Protein AF-A0A7C6ANX9-F1 (afdb_monomer)

Nearest PDB structures (foldseek):
  8twa-assembly1_5  TM=4.130E-01  e=1.813E-01  Saccharomyces cerevisiae
  7pzg-assembly1_AAA  TM=5.205E-01  e=1.452E+00  Phocaeicola vulgatus
  7pzh-assembly4_GGG  TM=5.248E-01  e=1.818E+00  Phocaeicola vulgatus
  6se1-assembly1_A  TM=5.687E-01  e=1.923E+00  Salmonella enterica subsp. enterica serovar Paratyphi A str. ATCC 9150

Secondary structure (DSSP, 8-state):
------PPPHHHHHHHHHHTPPPEEETTEEEEEEEEGGGTEE-EEEEEE-SS-EEEE----EEPPTTSSS-HHHHHHHHHHHHHHHHHHHTT-SEEEE-S-STTTS--TTT-GGGTTTPEEEE--SSSS--HHHHHHHHHHHHHHHHHHTTS-PPP-EE---------HHHH-TTGGG---GGGHHHHHHHHHHHHHHHHHHHHHHTTSPEEPP-EETTEEEEE-TT-EEEETTEEEEEPSPEESSSTT-TT-EE--EEEEETTEEEEE--SSTTT-SHHHHHHHHHH--SEEEEEPP-GGGBTTTB-HHHHHHHHHHHHHHHHH-TT-EEEEETTGGGSTTHHHHTHHHHHHHHH-SS-EEE-HHHHTTB--HHHHHHHT--SB--S----------

Sequence (398 aa):
MAVRTKRSSLARRIRQLVDQAPELVAGAIRARLLWADSLGVKCLSLLVRTPDLAILVDPGASAMQPSFPLEESERDELKLAALTAIADCAAQADVIAITHYHHDHYADPSEWPMIYRGKHLLVKDPNQWINRSQWHRAREFFRALAKELAGGGEELPLGPPQPVAPRSASDLFPEALREDFGSYSERRRQVLRRGEKRLADLRRFWESEEWVKPKVLGRTSVEFADGRNFRFGGTTVRFTEPLFHGIEYATVGWVVAVCIEHGGKKLLFSSDVQGPTIEDYATWIVSERPDILILDGPPTYLFGQLVSRVNLDRAVKNAVRIAKMLPQTTVLFDHHLPRDPKFRERAQALFDHLASASRASFSTLAEWLGCRPLVEVLTDGTTLEAQHAPVPSTRRPP

Radius of gyration: 20.91 Å; Cα contacts (8 Å, |Δi|>4): 803; chains: 1; bounding box: 51×59×65 Å

Structure (mmCIF, N/CA/C/O backbone):
data_AF-A0A7C6ANX9-F1
#
_entry.id   AF-A0A7C6ANX9-F1
#
loop_
_atom_site.group_PDB
_atom_site.id
_atom_site.type_symbol
_atom_site.label_atom_id
_atom_site.label_alt_id
_atom_site.label_comp_id
_atom_site.label_asym_id
_atom_site.label_entity_id
_atom_site.label_seq_id
_atom_site.pdbx_PDB_ins_code
_atom_site.Cartn_x
_atom_site.Cartn_y
_atom_site.Cartn_z
_atom_site.occupancy
_atom_site.B_iso_or_equiv
_atom_site.auth_seq_id
_atom_site.auth_comp_id
_atom_site.auth_asym_id
_atom_site.auth_atom_id
_atom_site.pdbx_PDB_model_num
ATOM 1 N N . MET A 1 1 ? 13.962 -23.798 40.945 1.00 35.00 1 MET A N 1
ATOM 2 C CA . MET A 1 1 ? 12.787 -23.920 40.054 1.00 35.00 1 MET A CA 1
ATOM 3 C C . MET A 1 1 ? 11.746 -22.899 40.487 1.00 35.00 1 MET A C 1
ATOM 5 O O . MET A 1 1 ? 10.974 -23.173 41.393 1.00 35.00 1 MET A O 1
ATOM 9 N N . ALA A 1 2 ? 11.786 -21.694 39.917 1.00 32.31 2 ALA A N 1
ATOM 10 C CA . ALA A 1 2 ? 10.790 -20.661 40.187 1.00 32.31 2 ALA A CA 1
ATOM 11 C C . ALA A 1 2 ? 9.690 -20.751 39.126 1.00 32.31 2 ALA A C 1
ATOM 13 O O . ALA A 1 2 ? 9.964 -20.761 37.926 1.00 32.31 2 ALA A O 1
ATOM 14 N N . VAL A 1 3 ? 8.454 -20.865 39.597 1.00 36.00 3 VAL A N 1
ATOM 15 C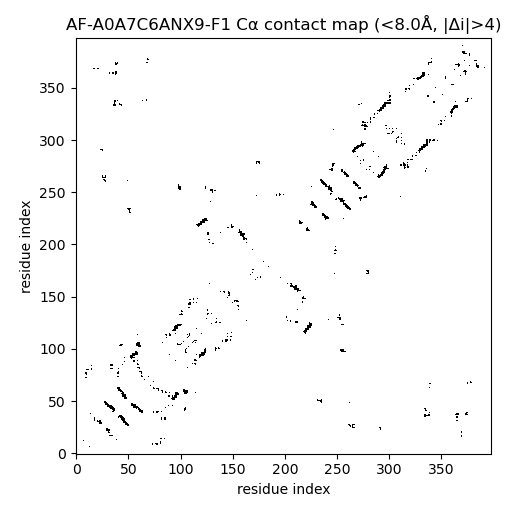 CA . VAL A 1 3 ? 7.226 -20.952 38.812 1.00 36.00 3 VAL A CA 1
ATOM 16 C C . VAL A 1 3 ? 7.066 -19.670 37.983 1.00 36.00 3 VAL A C 1
ATOM 18 O O . VAL A 1 3 ? 6.565 -18.660 38.467 1.00 36.00 3 VAL A O 1
ATOM 21 N N . ARG A 1 4 ? 7.505 -19.699 36.717 1.00 33.00 4 ARG A N 1
ATOM 22 C CA . ARG A 1 4 ? 7.099 -18.737 35.681 1.00 33.00 4 ARG A CA 1
ATOM 23 C C . ARG A 1 4 ? 5.656 -19.074 35.305 1.00 33.00 4 ARG A C 1
ATOM 25 O O . ARG A 1 4 ? 5.398 -19.925 34.456 1.00 33.00 4 ARG A O 1
ATOM 32 N N . THR A 1 5 ? 4.706 -18.456 35.993 1.00 36.81 5 THR A N 1
ATOM 33 C CA . THR A 1 5 ? 3.297 -18.448 35.599 1.00 36.81 5 THR A CA 1
ATOM 34 C C . THR A 1 5 ? 3.174 -17.977 34.145 1.00 36.81 5 THR A C 1
ATOM 36 O O . THR A 1 5 ? 3.796 -17.001 33.730 1.00 36.81 5 THR A O 1
ATOM 39 N N . LYS A 1 6 ? 2.406 -18.736 33.354 1.00 38.88 6 LYS A N 1
ATOM 40 C CA . LYS A 1 6 ? 2.179 -18.579 31.910 1.00 38.88 6 LYS A CA 1
ATOM 41 C C . LYS A 1 6 ? 1.688 -17.162 31.550 1.00 38.88 6 LYS A C 1
ATOM 43 O O . LYS A 1 6 ? 0.485 -16.940 31.474 1.00 38.88 6 LYS A O 1
ATOM 48 N N . ARG A 1 7 ? 2.583 -16.213 31.262 1.00 42.53 7 ARG A N 1
ATOM 49 C CA . ARG A 1 7 ? 2.245 -15.085 30.376 1.00 42.53 7 ARG A CA 1
ATOM 50 C C . ARG A 1 7 ? 2.337 -15.603 28.941 1.00 42.53 7 ARG A C 1
ATOM 52 O O . ARG A 1 7 ? 3.374 -16.131 28.543 1.00 42.53 7 ARG A O 1
ATOM 59 N N . SER A 1 8 ? 1.243 -15.543 28.186 1.00 58.12 8 SER A N 1
ATOM 60 C CA . SER A 1 8 ? 1.307 -15.737 26.736 1.00 58.12 8 SER A CA 1
ATOM 61 C C . SER A 1 8 ? 2.226 -14.669 26.136 1.00 58.12 8 SER A C 1
ATOM 63 O O . SER A 1 8 ? 2.202 -13.527 26.595 1.00 58.12 8 SER A O 1
ATOM 65 N N . SER A 1 9 ? 3.057 -15.034 25.151 1.00 83.19 9 SER A N 1
ATOM 66 C CA . SER A 1 9 ? 3.873 -14.045 24.438 1.00 83.19 9 SER A CA 1
ATOM 67 C C . SER A 1 9 ? 2.965 -12.983 23.811 1.00 83.19 9 SER A C 1
ATOM 69 O O . SER A 1 9 ? 1.819 -13.276 23.447 1.00 83.19 9 SER A O 1
ATOM 71 N N . LEU A 1 10 ? 3.461 -11.748 23.706 1.00 89.62 10 LEU A N 1
ATOM 72 C CA . LEU A 1 10 ? 2.754 -10.611 23.105 1.00 89.62 10 LEU A CA 1
ATOM 73 C C . LEU A 1 10 ? 2.149 -10.984 21.743 1.00 89.62 10 LEU A C 1
ATOM 75 O O . LEU A 1 10 ? 0.958 -10.772 21.510 1.00 89.62 10 LEU A O 1
ATOM 79 N N . ALA A 1 11 ? 2.943 -11.656 20.907 1.00 92.12 11 ALA A N 1
ATOM 80 C CA . ALA A 1 11 ? 2.530 -12.155 19.602 1.00 92.12 11 ALA A CA 1
ATOM 81 C C . ALA A 1 11 ? 1.312 -13.090 19.665 1.00 92.12 11 ALA A C 1
ATOM 83 O O . ALA A 1 11 ? 0.396 -12.961 18.856 1.00 92.12 11 ALA A O 1
ATOM 84 N N . ARG A 1 12 ? 1.234 -13.984 20.662 1.00 91.38 12 ARG A N 1
ATOM 85 C CA . ARG A 1 12 ? 0.084 -14.887 20.829 1.00 91.38 12 ARG A CA 1
ATOM 86 C C . ARG A 1 12 ? -1.191 -14.132 21.208 1.00 91.38 12 ARG A C 1
ATOM 88 O O . ARG A 1 12 ? -2.263 -14.493 20.734 1.00 91.38 12 ARG A O 1
ATOM 95 N N . ARG A 1 13 ? -1.087 -13.100 22.054 1.00 91.38 13 ARG A N 1
ATOM 96 C CA . ARG A 1 13 ? -2.242 -12.266 22.442 1.00 91.38 13 ARG A CA 1
ATOM 97 C C . ARG A 1 13 ? -2.772 -11.475 21.250 1.00 91.38 13 ARG A C 1
ATOM 99 O O . ARG A 1 13 ? -3.970 -11.506 20.999 1.00 91.38 13 ARG A O 1
ATOM 106 N N . ILE A 1 14 ? -1.883 -10.824 20.498 1.00 93.38 14 ILE A N 1
ATOM 107 C CA . ILE A 1 14 ? -2.261 -10.079 19.290 1.00 93.38 14 ILE A CA 1
ATOM 108 C C . ILE A 1 14 ? -2.861 -11.022 18.247 1.00 93.38 14 ILE A C 1
ATOM 110 O O . ILE A 1 14 ? -3.916 -10.724 17.694 1.00 93.38 14 ILE A O 1
ATOM 114 N N . ARG A 1 15 ? -2.265 -12.204 18.046 1.00 93.69 15 ARG A N 1
ATOM 115 C CA . ARG A 1 15 ? -2.815 -13.209 17.132 1.00 93.69 15 ARG A CA 1
ATOM 116 C C . ARG A 1 15 ? -4.242 -13.613 17.507 1.00 93.69 15 ARG A C 1
ATOM 118 O O . ARG A 1 15 ? -5.097 -13.682 16.634 1.00 93.69 15 ARG A O 1
ATOM 125 N N . GLN A 1 16 ? -4.517 -13.819 18.794 1.00 92.31 16 GLN A N 1
ATOM 126 C CA . GLN A 1 16 ? -5.865 -14.138 19.263 1.00 92.31 16 GLN A CA 1
ATOM 127 C C . GLN A 1 16 ? -6.869 -13.009 18.974 1.00 92.31 16 GLN A C 1
ATOM 129 O O . GLN A 1 16 ? -7.997 -13.300 18.584 1.00 92.31 16 GLN A O 1
ATOM 134 N N . LEU A 1 17 ? -6.468 -11.741 19.126 1.00 91.06 17 LEU A N 1
ATOM 135 C CA . LEU A 1 17 ? -7.311 -10.588 18.778 1.00 91.06 17 LEU A CA 1
ATOM 136 C C . LEU A 1 17 ? -7.613 -10.547 17.275 1.00 91.06 17 LEU A C 1
ATOM 138 O O . LEU A 1 17 ? -8.764 -10.374 16.886 1.00 91.06 17 LEU A O 1
ATOM 142 N N . VAL A 1 18 ? -6.598 -10.770 16.437 1.00 91.75 18 VAL A N 1
ATOM 143 C CA . VAL A 1 18 ? -6.736 -10.842 14.972 1.00 91.75 18 VAL A CA 1
ATOM 144 C C . VAL A 1 18 ? -7.659 -11.987 14.544 1.00 91.75 18 VAL A C 1
ATOM 146 O O . VAL A 1 18 ? -8.484 -11.826 13.646 1.00 91.75 18 VAL A O 1
ATOM 149 N N . ASP A 1 19 ? -7.555 -13.154 15.180 1.00 89.81 19 ASP A N 1
ATOM 150 C CA . ASP A 1 19 ? -8.398 -14.307 14.846 1.00 89.81 19 ASP A CA 1
ATOM 151 C C . ASP A 1 19 ? -9.873 -14.101 15.215 1.00 89.81 19 ASP A C 1
ATOM 153 O O . ASP A 1 19 ? -10.750 -14.702 14.594 1.00 89.81 19 ASP A O 1
ATOM 157 N N . GLN A 1 20 ? -10.145 -13.239 16.195 1.00 87.50 20 GLN A N 1
ATOM 158 C CA . GLN A 1 20 ? -11.488 -12.893 16.670 1.00 87.50 20 GLN A CA 1
ATOM 159 C C . GLN A 1 20 ? -12.006 -11.567 16.088 1.00 87.50 20 GLN A C 1
ATOM 161 O O . GLN A 1 20 ? -13.102 -11.128 16.442 1.00 87.50 20 GLN A O 1
ATOM 166 N N . ALA A 1 21 ? -11.233 -10.933 15.203 1.00 85.81 21 ALA A N 1
ATOM 167 C CA . ALA A 1 21 ? -11.531 -9.627 14.639 1.00 85.81 21 ALA A CA 1
ATOM 168 C C . ALA A 1 21 ? -12.875 -9.611 13.892 1.00 85.81 21 ALA A C 1
ATOM 170 O O . ALA A 1 21 ? -13.097 -10.463 13.021 1.00 85.81 21 ALA A O 1
ATOM 171 N N . PRO A 1 22 ? -13.758 -8.628 14.151 1.00 90.75 22 PRO A N 1
ATOM 172 C CA . PRO A 1 22 ? -14.924 -8.428 13.309 1.00 90.75 22 PRO A CA 1
ATOM 173 C C . PRO A 1 22 ? -14.492 -7.979 11.908 1.00 90.75 22 PRO A C 1
ATOM 175 O O . PRO A 1 22 ? -13.602 -7.140 11.747 1.00 90.75 22 PRO A O 1
ATOM 178 N N . GLU A 1 23 ? -15.152 -8.521 10.887 1.00 94.69 23 GLU A N 1
ATOM 179 C CA . GLU A 1 23 ? -14.959 -8.085 9.504 1.00 94.69 23 GLU A CA 1
ATOM 180 C C . GLU A 1 23 ? -15.568 -6.690 9.293 1.00 94.69 23 GLU A C 1
ATOM 182 O O . GLU A 1 23 ? -16.632 -6.367 9.830 1.00 94.69 23 GLU A O 1
ATOM 187 N N . LEU A 1 24 ? -14.922 -5.875 8.461 1.00 95.25 24 LEU A N 1
ATOM 188 C CA . LEU A 1 24 ? -15.543 -4.686 7.882 1.00 95.25 24 LEU A CA 1
ATOM 189 C C . LEU A 1 24 ? -16.557 -5.139 6.827 1.00 95.25 24 LEU A C 1
ATOM 191 O O . LEU A 1 24 ? -16.239 -5.994 5.999 1.00 95.25 24 LEU A O 1
ATOM 195 N N . VAL A 1 25 ? -17.769 -4.580 6.833 1.00 96.94 25 VAL A N 1
ATOM 196 C CA . VAL A 1 25 ? -18.858 -5.037 5.954 1.00 96.94 25 VAL A CA 1
ATOM 197 C C . VAL A 1 25 ? -19.487 -3.875 5.196 1.00 96.94 25 VAL A C 1
ATOM 199 O O . VAL A 1 25 ? -19.929 -2.900 5.799 1.00 96.94 25 VAL A O 1
ATOM 202 N N . ALA A 1 26 ? -19.600 -4.022 3.876 1.00 97.75 26 ALA A N 1
ATOM 203 C CA . ALA A 1 26 ? -20.341 -3.118 3.001 1.00 97.75 26 ALA A CA 1
ATOM 204 C C . ALA A 1 26 ? -21.141 -3.931 1.972 1.00 97.75 26 ALA A C 1
ATOM 206 O O . ALA A 1 26 ? -20.603 -4.439 0.988 1.00 97.75 26 ALA A O 1
ATOM 207 N N . GLY A 1 27 ? -22.447 -4.085 2.210 1.00 97.62 27 GLY A N 1
ATOM 208 C CA . GLY A 1 27 ? -23.293 -4.977 1.410 1.00 97.62 27 GLY A CA 1
ATOM 209 C C . GLY A 1 27 ? -22.784 -6.418 1.464 1.00 97.62 27 GLY A C 1
ATOM 210 O O . GLY A 1 27 ? -22.729 -7.008 2.541 1.00 97.62 27 GLY A O 1
ATOM 211 N N . ALA A 1 28 ? -22.412 -6.977 0.310 1.00 98.00 28 ALA A N 1
ATOM 212 C CA . ALA A 1 28 ? -21.846 -8.324 0.217 1.00 98.00 28 ALA A CA 1
ATOM 213 C C . ALA A 1 28 ? -20.309 -8.365 0.338 1.00 98.00 28 ALA A C 1
ATOM 215 O O . ALA A 1 28 ? -19.739 -9.455 0.381 1.00 98.00 28 ALA A O 1
ATOM 216 N N . ILE A 1 29 ? -19.641 -7.206 0.403 1.00 98.69 29 ILE A N 1
ATOM 217 C CA . ILE A 1 29 ? -18.197 -7.118 0.633 1.00 98.69 29 ILE A CA 1
ATOM 218 C C . ILE A 1 29 ? -17.925 -7.313 2.123 1.00 98.69 29 ILE A C 1
ATOM 220 O O . ILE A 1 29 ? -18.489 -6.602 2.958 1.00 98.69 29 ILE A O 1
ATOM 224 N N . ARG A 1 30 ? -17.035 -8.253 2.446 1.00 98.56 30 ARG A N 1
ATOM 225 C CA . ARG A 1 30 ? -16.537 -8.507 3.801 1.00 98.56 30 ARG A CA 1
ATOM 226 C C . ARG A 1 30 ? -15.019 -8.470 3.803 1.00 98.56 30 ARG A C 1
ATOM 228 O O . ARG A 1 30 ? -14.399 -9.238 3.078 1.00 98.56 30 ARG A O 1
ATOM 235 N N . ALA A 1 31 ? -14.416 -7.602 4.600 1.00 98.00 31 ALA A N 1
ATOM 236 C CA . ALA A 1 31 ? -12.970 -7.484 4.703 1.00 98.00 31 ALA A CA 1
ATOM 237 C C . ALA A 1 31 ? -12.491 -7.894 6.095 1.00 98.00 31 ALA A C 1
ATOM 239 O O . ALA A 1 31 ? -12.793 -7.241 7.095 1.00 98.00 31 ALA A O 1
ATOM 240 N N . ARG A 1 32 ? -11.718 -8.979 6.143 1.00 97.06 32 ARG A N 1
ATOM 241 C CA . ARG A 1 32 ? -11.009 -9.429 7.337 1.00 97.06 32 ARG A CA 1
ATOM 242 C C . ARG A 1 32 ? -9.629 -8.787 7.362 1.00 97.06 32 ARG A C 1
ATOM 244 O O . ARG A 1 32 ? -8.796 -9.073 6.505 1.00 97.06 32 ARG A O 1
ATOM 251 N N . LEU A 1 33 ? -9.393 -7.946 8.357 1.00 94.75 33 LEU A N 1
ATOM 252 C CA . LEU A 1 33 ? -8.093 -7.329 8.594 1.00 94.75 33 LEU A CA 1
ATOM 253 C C . LEU A 1 33 ? -7.163 -8.355 9.251 1.00 94.75 33 LEU A C 1
ATOM 255 O O . LEU A 1 33 ? -7.568 -9.019 10.206 1.00 94.75 33 LEU A O 1
ATOM 259 N N . LEU A 1 34 ? -5.951 -8.523 8.717 1.00 95.62 34 LEU A N 1
ATOM 260 C CA . LEU A 1 34 ? -5.021 -9.562 9.171 1.00 95.62 34 LEU A CA 1
ATOM 261 C C . LEU A 1 34 ? -3.963 -8.990 10.102 1.00 95.62 34 LEU A C 1
ATOM 263 O O . LEU A 1 34 ? -3.815 -9.440 11.231 1.00 95.62 34 LEU A O 1
ATOM 267 N N . TRP A 1 35 ? -3.221 -7.991 9.638 1.00 97.12 35 TRP A N 1
ATOM 268 C CA . TRP A 1 35 ? -2.214 -7.333 10.456 1.00 97.12 35 TRP A CA 1
ATOM 269 C C . TRP A 1 35 ? -1.917 -5.940 9.915 1.00 97.12 35 TRP A C 1
ATOM 271 O O . TRP A 1 35 ? -2.061 -5.686 8.715 1.00 97.12 35 TRP A O 1
ATOM 281 N N . ALA A 1 36 ? -1.499 -5.048 10.809 1.00 97.19 36 ALA A N 1
ATOM 282 C CA . ALA A 1 36 ? -1.113 -3.690 10.467 1.00 97.19 36 ALA A CA 1
ATOM 283 C C . ALA A 1 36 ? -0.049 -3.138 11.428 1.00 97.19 36 ALA A C 1
ATOM 285 O O . ALA A 1 36 ? 0.220 -3.728 12.482 1.00 97.19 36 ALA A O 1
ATOM 286 N N . ASP A 1 37 ? 0.507 -1.978 11.091 1.00 97.56 37 ASP A N 1
ATOM 287 C CA . ASP A 1 37 ? 1.507 -1.266 11.889 1.00 97.56 37 ASP A CA 1
ATOM 288 C C . ASP A 1 37 ? 1.058 -0.997 13.327 1.00 97.56 37 ASP A C 1
ATOM 290 O O . ASP A 1 37 ? 1.869 -1.104 14.252 1.00 97.56 37 ASP A O 1
ATOM 294 N N . SER A 1 38 ? -0.230 -0.714 13.548 1.00 97.06 38 SER A N 1
ATOM 295 C CA . SER A 1 38 ? -0.774 -0.513 14.900 1.00 97.06 38 SER A CA 1
ATOM 296 C C . SER A 1 38 ? -0.656 -1.740 15.807 1.00 97.06 38 SER A C 1
ATOM 298 O O . SER A 1 38 ? -0.742 -1.603 17.028 1.00 97.06 38 SER A O 1
ATOM 300 N N . LEU A 1 39 ? -0.392 -2.921 15.242 1.00 96.81 39 LEU A N 1
ATOM 301 C CA . LEU A 1 39 ? -0.133 -4.170 15.959 1.00 96.81 39 LEU A CA 1
ATOM 302 C C . LEU A 1 39 ? 1.367 -4.505 16.069 1.00 96.81 39 LEU A C 1
ATOM 304 O O . LEU A 1 39 ? 1.723 -5.617 16.458 1.00 96.81 39 LEU A O 1
ATOM 308 N N . GLY A 1 40 ? 2.259 -3.566 15.735 1.00 96.12 40 GLY A N 1
ATOM 309 C CA . GLY A 1 40 ? 3.702 -3.702 15.962 1.00 96.12 40 GLY A CA 1
ATOM 310 C C . GLY A 1 40 ? 4.500 -4.373 14.847 1.00 96.12 40 GLY A C 1
ATOM 311 O O . GLY A 1 40 ? 5.638 -4.772 15.086 1.00 96.12 40 GLY A O 1
ATOM 312 N N . VAL A 1 41 ? 3.939 -4.504 13.643 1.00 97.31 41 VAL A N 1
ATOM 313 C CA . VAL A 1 41 ? 4.618 -5.085 12.470 1.00 97.31 41 VAL A CA 1
ATOM 314 C C . VAL A 1 41 ? 4.379 -4.187 11.269 1.00 97.31 41 VAL A C 1
ATOM 316 O O . VAL A 1 41 ? 3.238 -3.803 11.048 1.00 97.31 41 VAL A O 1
ATOM 319 N N . LYS A 1 42 ? 5.422 -3.878 10.489 1.00 97.88 42 LYS A N 1
ATOM 320 C CA . LYS A 1 42 ? 5.262 -3.156 9.222 1.00 97.88 42 LYS A CA 1
ATOM 321 C C . LYS A 1 42 ? 4.452 -4.025 8.270 1.00 97.88 42 LYS A C 1
ATOM 323 O O . LYS A 1 42 ? 4.966 -5.049 7.819 1.00 97.88 42 LYS A O 1
ATOM 328 N N . CYS A 1 43 ? 3.188 -3.685 8.076 1.00 97.19 43 CYS A N 1
ATOM 329 C CA . CYS A 1 43 ? 2.217 -4.499 7.360 1.00 97.19 43 CYS A CA 1
ATOM 330 C C . CYS A 1 43 ? 0.958 -3.668 7.096 1.00 97.19 43 CYS A C 1
ATOM 332 O O . CYS A 1 43 ? 0.621 -2.769 7.872 1.00 97.19 43 CYS A O 1
ATOM 334 N N . LEU A 1 44 ? 0.228 -4.010 6.041 1.00 97.31 44 LEU A N 1
ATOM 335 C CA . LEU A 1 44 ? -1.177 -3.656 5.893 1.00 97.31 44 LEU A CA 1
ATOM 336 C C . LEU A 1 44 ? -1.857 -4.701 5.007 1.00 97.31 44 LEU A C 1
ATOM 338 O O . LEU A 1 44 ? -1.975 -4.523 3.800 1.00 97.31 44 LEU A O 1
ATOM 342 N N . SER A 1 45 ? -2.280 -5.810 5.614 1.00 98.06 45 SER A N 1
ATOM 343 C CA . SER A 1 45 ? -2.820 -6.956 4.878 1.00 98.06 45 SER A CA 1
ATOM 344 C C . SER A 1 45 ? -4.255 -7.267 5.286 1.00 98.06 45 SER A C 1
ATOM 346 O O . SER A 1 45 ? -4.614 -7.239 6.470 1.00 98.06 45 SER A O 1
ATOM 348 N N . LEU A 1 46 ? -5.085 -7.583 4.294 1.00 97.69 46 LEU A N 1
ATOM 349 C CA . LEU A 1 46 ? -6.497 -7.903 4.467 1.00 97.69 46 LEU A CA 1
ATOM 350 C C . LEU A 1 46 ? -6.972 -8.924 3.435 1.00 97.69 46 LEU A C 1
ATOM 352 O O . LEU A 1 46 ? -6.575 -8.894 2.270 1.00 97.69 46 LEU A O 1
ATOM 356 N N . LEU A 1 47 ? -7.887 -9.790 3.862 1.00 98.56 47 LEU A N 1
ATOM 357 C CA . LEU A 1 47 ? -8.619 -10.702 2.992 1.00 98.56 47 LEU A CA 1
ATOM 358 C C . LEU A 1 47 ? -10.023 -10.148 2.754 1.00 98.56 47 LEU A C 1
ATOM 360 O O . LEU A 1 47 ? -10.831 -10.069 3.682 1.00 98.56 47 LEU A O 1
ATOM 364 N N . VAL A 1 48 ? -10.321 -9.788 1.511 1.00 98.75 48 VAL A N 1
ATOM 365 C CA . VAL A 1 48 ? -11.629 -9.279 1.094 1.00 98.75 48 VAL A CA 1
ATOM 366 C C . VAL A 1 48 ? -12.400 -10.389 0.395 1.00 98.75 48 VAL A C 1
ATOM 368 O O . VAL A 1 48 ? -11.914 -10.998 -0.553 1.00 98.75 48 VAL A O 1
ATOM 371 N N . ARG A 1 49 ? -13.619 -10.651 0.854 1.00 98.69 49 ARG A N 1
ATOM 372 C CA . ARG A 1 49 ? -14.547 -11.611 0.263 1.00 98.69 49 ARG A CA 1
ATOM 373 C C . ARG A 1 49 ? -15.742 -10.899 -0.335 1.00 98.69 49 ARG A C 1
ATOM 375 O O . ARG A 1 49 ? -16.309 -9.981 0.257 1.00 98.69 49 ARG A O 1
ATOM 382 N N . THR A 1 50 ? -16.141 -11.394 -1.488 1.00 98.56 50 THR A N 1
ATOM 383 C CA . THR A 1 50 ? -17.395 -11.101 -2.176 1.00 98.56 50 THR A CA 1
ATOM 384 C C . THR A 1 50 ? -18.075 -12.435 -2.506 1.00 98.56 50 THR A C 1
ATOM 386 O O . THR A 1 50 ? -17.444 -13.481 -2.337 1.00 98.56 50 THR A O 1
ATOM 389 N N . PRO A 1 51 ? -19.327 -12.449 -2.994 1.00 98.31 51 PRO A N 1
ATOM 390 C CA . PRO A 1 51 ? -19.964 -13.684 -3.454 1.00 98.31 51 PRO A CA 1
ATOM 391 C C . PRO A 1 51 ? -19.194 -14.419 -4.562 1.00 98.31 51 PRO A C 1
ATOM 393 O O . PRO A 1 51 ? -19.322 -15.633 -4.673 1.00 98.31 51 PRO A O 1
ATOM 396 N N . ASP A 1 52 ? -18.399 -13.695 -5.356 1.00 98.19 52 ASP A N 1
ATOM 397 C CA . ASP A 1 52 ? -17.723 -14.231 -6.542 1.00 98.19 52 ASP A CA 1
ATOM 398 C C . ASP A 1 52 ? -16.217 -14.486 -6.354 1.00 98.19 52 ASP A C 1
ATOM 400 O O . ASP A 1 52 ? -15.595 -15.114 -7.208 1.00 98.19 52 ASP A O 1
ATOM 404 N N . LEU A 1 53 ? -15.607 -13.938 -5.297 1.00 97.12 53 LEU A N 1
ATOM 405 C CA . LEU A 1 53 ? -14.149 -13.881 -5.156 1.00 97.12 53 LEU A CA 1
ATOM 406 C C . LEU A 1 53 ? -13.700 -13.675 -3.706 1.00 97.12 53 LEU A C 1
ATOM 408 O O . LEU A 1 53 ? -14.243 -12.806 -3.013 1.00 97.12 53 LEU A O 1
ATOM 412 N N . ALA A 1 54 ? -12.626 -14.362 -3.307 1.00 98.69 54 ALA A N 1
ATOM 413 C CA . ALA A 1 54 ? -11.777 -13.999 -2.176 1.00 98.69 54 ALA A CA 1
ATOM 414 C C . ALA A 1 54 ? -10.407 -13.470 -2.651 1.00 98.69 54 ALA A C 1
ATOM 416 O O . ALA A 1 54 ? -9.654 -14.170 -3.329 1.00 98.69 54 ALA A O 1
ATOM 417 N N . ILE A 1 55 ? -10.065 -12.236 -2.272 1.00 98.81 55 ILE A N 1
ATOM 418 C CA . ILE A 1 55 ? -8.823 -11.551 -2.652 1.00 98.81 55 ILE A CA 1
ATOM 419 C C . ILE A 1 55 ? -8.022 -11.133 -1.418 1.00 98.81 55 ILE A C 1
ATOM 421 O O . ILE A 1 55 ? -8.517 -10.403 -0.559 1.00 98.81 55 ILE A O 1
ATOM 425 N N . LEU A 1 56 ? -6.779 -11.603 -1.328 1.00 98.88 56 LEU A N 1
ATOM 426 C CA . LEU A 1 56 ? -5.820 -11.205 -0.299 1.00 98.88 56 LEU A CA 1
ATOM 427 C C . LEU A 1 56 ? -4.939 -10.084 -0.847 1.00 98.88 56 LEU A C 1
ATOM 429 O O . LEU A 1 56 ? -4.248 -10.277 -1.846 1.00 98.88 56 LEU A O 1
ATOM 433 N N . VAL A 1 57 ? -4.975 -8.922 -0.203 1.00 98.81 57 VAL A N 1
ATOM 434 C CA . VAL A 1 57 ? -4.199 -7.744 -0.605 1.00 98.81 57 VAL A CA 1
ATOM 435 C C . VAL A 1 57 ? -2.949 -7.639 0.264 1.00 98.81 57 VAL A C 1
ATOM 437 O O . VAL A 1 57 ? -3.035 -7.785 1.486 1.00 98.81 57 VAL A O 1
ATOM 440 N N . ASP A 1 58 ? -1.810 -7.414 -0.390 1.00 98.56 58 ASP A N 1
ATOM 441 C CA . ASP A 1 58 ? -0.481 -7.203 0.188 1.00 98.56 58 ASP A CA 1
ATOM 442 C C . ASP A 1 58 ? -0.115 -8.223 1.278 1.00 98.56 58 ASP A C 1
ATOM 444 O O . ASP A 1 58 ? -0.074 -7.897 2.465 1.00 98.56 58 ASP A O 1
ATOM 448 N N . PRO A 1 59 ? 0.128 -9.499 0.914 1.00 98.19 59 PRO A N 1
ATOM 449 C CA . PRO A 1 59 ? 0.445 -10.561 1.865 1.00 98.19 59 PRO A CA 1
ATOM 450 C C . PRO A 1 59 ? 1.907 -10.493 2.338 1.00 98.19 59 PRO A C 1
ATOM 452 O O . PRO A 1 59 ? 2.651 -11.464 2.199 1.00 98.19 59 PRO A O 1
ATOM 455 N N . GLY A 1 60 ? 2.343 -9.343 2.849 1.00 97.88 60 GLY A N 1
ATOM 456 C CA . GLY A 1 60 ? 3.696 -9.112 3.349 1.00 97.88 60 GLY A CA 1
ATOM 457 C C . GLY A 1 60 ? 3.725 -8.650 4.795 1.00 97.88 60 GLY A C 1
ATOM 458 O O . GLY A 1 60 ? 2.723 -8.212 5.352 1.00 97.88 60 GLY A O 1
ATOM 459 N N . ALA A 1 61 ? 4.897 -8.776 5.413 1.00 98.12 61 ALA A N 1
ATOM 460 C CA . ALA A 1 61 ? 5.155 -8.243 6.740 1.00 98.12 61 ALA A CA 1
ATOM 461 C C . ALA A 1 61 ? 6.661 -8.106 6.987 1.00 98.12 61 ALA A C 1
ATOM 463 O O . ALA A 1 61 ? 7.456 -8.995 6.668 1.00 98.12 61 ALA A O 1
ATOM 464 N N . SER A 1 62 ? 7.057 -7.011 7.629 1.00 97.69 62 SER A N 1
ATOM 465 C CA . SER A 1 62 ? 8.434 -6.760 8.056 1.00 97.69 62 SER A CA 1
ATOM 466 C C . SER A 1 62 ? 8.500 -6.295 9.509 1.00 97.69 62 SER A C 1
ATOM 468 O O . SER A 1 62 ? 7.580 -5.672 10.034 1.00 97.69 62 SER A O 1
ATOM 470 N N . ALA A 1 63 ? 9.623 -6.566 10.173 1.00 97.00 63 ALA A N 1
ATOM 471 C CA . ALA A 1 63 ? 9.850 -6.097 11.534 1.00 97.00 63 ALA A CA 1
ATOM 472 C C . ALA A 1 63 ? 9.854 -4.556 11.601 1.00 97.00 63 ALA A C 1
ATOM 474 O O . ALA A 1 63 ? 10.312 -3.858 10.679 1.00 97.00 63 ALA A O 1
ATOM 475 N N . MET A 1 64 ? 9.362 -4.015 12.718 1.00 95.69 64 MET A N 1
ATOM 476 C CA . MET A 1 64 ? 9.436 -2.582 13.005 1.00 95.69 64 MET A CA 1
ATOM 477 C C . MET A 1 64 ? 10.886 -2.083 13.036 1.00 95.69 64 MET A C 1
ATOM 479 O O . MET A 1 64 ? 11.830 -2.846 13.228 1.00 95.69 64 MET A O 1
ATOM 483 N N . GLN A 1 65 ? 11.079 -0.787 12.780 1.00 91.94 65 GLN A N 1
ATOM 484 C CA . GLN A 1 65 ? 12.405 -0.164 12.827 1.00 91.94 65 GLN A CA 1
ATOM 485 C C . GLN A 1 65 ? 13.036 -0.270 14.229 1.00 91.94 65 GLN A C 1
ATOM 487 O O . GLN A 1 65 ? 12.294 -0.330 15.208 1.00 91.94 65 GLN A O 1
ATOM 492 N N . PRO A 1 66 ? 14.377 -0.203 14.354 1.00 90.25 66 PRO A N 1
ATOM 493 C CA . PRO A 1 66 ? 15.056 -0.315 15.649 1.00 90.25 66 PRO A CA 1
ATOM 494 C C . PRO A 1 66 ? 14.612 0.701 16.710 1.00 90.25 66 PRO A C 1
ATOM 496 O O . PRO A 1 66 ? 14.754 0.438 17.895 1.00 90.25 66 PRO A O 1
ATOM 499 N N . SER A 1 67 ? 14.076 1.857 16.301 1.00 88.69 67 SER A N 1
ATOM 500 C CA . SER A 1 67 ? 13.554 2.878 17.218 1.00 88.69 67 SER A CA 1
ATOM 501 C C . SER A 1 67 ? 12.156 2.579 17.770 1.00 88.69 67 SER A C 1
ATOM 503 O O . SER A 1 67 ? 11.677 3.323 18.623 1.00 88.69 67 SER A O 1
ATOM 505 N N . PHE A 1 68 ? 11.476 1.538 17.282 1.00 92.00 68 PHE A N 1
ATOM 506 C CA . PHE A 1 68 ? 10.200 1.101 17.840 1.00 92.00 68 PHE A CA 1
ATOM 507 C C . PHE A 1 68 ? 10.442 0.418 19.199 1.00 92.00 68 PHE A C 1
ATOM 509 O O . PHE A 1 68 ? 11.384 -0.369 19.292 1.00 92.00 68 PHE A O 1
ATOM 516 N N . PRO A 1 69 ? 9.625 0.685 20.236 1.00 91.94 69 PRO A N 1
ATOM 517 C CA . PRO A 1 69 ? 9.911 0.319 21.632 1.00 91.94 69 PRO A CA 1
ATOM 518 C C . PRO A 1 69 ? 9.673 -1.173 21.955 1.00 91.94 69 PRO A C 1
ATOM 520 O O . PRO A 1 69 ? 8.924 -1.511 22.865 1.00 91.94 69 PRO A O 1
ATOM 523 N N . LEU A 1 70 ? 10.305 -2.068 21.198 1.00 92.81 70 LEU A N 1
ATOM 524 C CA . LEU A 1 70 ? 10.312 -3.519 21.395 1.00 92.81 70 LEU A CA 1
ATOM 525 C C . LEU A 1 70 ? 11.731 -4.053 21.245 1.00 92.81 70 LEU A C 1
ATOM 527 O O . LEU A 1 70 ? 12.490 -3.529 20.428 1.00 92.81 70 LEU A O 1
ATOM 531 N N . GLU A 1 71 ? 12.056 -5.134 21.947 1.00 92.88 71 GLU A N 1
ATOM 532 C CA . GLU A 1 71 ? 13.309 -5.859 21.723 1.00 92.88 71 GLU A CA 1
ATOM 533 C C . GLU A 1 71 ? 13.316 -6.548 20.347 1.00 92.88 71 GLU A C 1
ATOM 535 O O . GLU A 1 71 ? 12.270 -6.816 19.751 1.00 92.88 71 GLU A O 1
ATOM 540 N N . GLU A 1 72 ? 14.502 -6.855 19.815 1.00 93.19 72 GLU A N 1
ATOM 541 C CA . GLU A 1 72 ? 14.640 -7.485 18.491 1.00 93.19 72 GLU A CA 1
ATOM 542 C C . GLU A 1 72 ? 13.897 -8.820 18.393 1.00 93.19 72 GLU A C 1
ATOM 544 O O . GLU A 1 72 ? 13.111 -9.015 17.466 1.00 93.19 72 GLU A O 1
ATOM 549 N N . SER A 1 73 ? 14.039 -9.676 19.407 1.00 93.50 73 SER A N 1
ATOM 550 C CA . SER A 1 73 ? 13.338 -10.960 19.468 1.00 93.50 73 SER A CA 1
ATOM 551 C C . SER A 1 73 ? 11.816 -10.807 19.485 1.00 93.50 73 SER A C 1
ATOM 553 O O . SER A 1 73 ? 11.114 -11.602 18.868 1.00 93.50 73 SER A O 1
ATOM 555 N N . GLU A 1 74 ? 11.284 -9.775 20.144 1.00 94.69 74 GLU A N 1
ATOM 556 C CA . GLU A 1 74 ? 9.840 -9.513 20.172 1.00 94.69 74 GLU A CA 1
ATOM 557 C C . GLU A 1 74 ? 9.324 -9.035 18.810 1.00 94.69 74 GLU A C 1
ATOM 559 O O . GLU A 1 74 ? 8.243 -9.447 18.379 1.00 94.69 74 GLU A O 1
ATOM 564 N N . ARG A 1 75 ? 10.099 -8.198 18.103 1.00 95.31 75 ARG A N 1
ATOM 565 C CA . ARG A 1 75 ? 9.760 -7.761 16.738 1.00 95.31 75 ARG A CA 1
ATOM 566 C C . ARG A 1 75 ? 9.744 -8.937 15.761 1.00 95.31 75 ARG A C 1
ATOM 568 O O . ARG A 1 75 ? 8.845 -9.004 14.921 1.00 95.31 75 ARG A O 1
ATOM 575 N N . ASP A 1 76 ? 10.688 -9.864 15.887 1.00 95.50 76 ASP A N 1
ATOM 576 C CA . ASP A 1 76 ? 10.753 -11.062 15.046 1.00 95.50 76 ASP A CA 1
ATOM 577 C C . ASP A 1 76 ? 9.618 -12.048 15.349 1.00 95.50 76 ASP A C 1
ATOM 579 O O . ASP A 1 76 ? 8.981 -12.558 14.422 1.00 95.50 76 ASP A O 1
ATOM 583 N N . GLU A 1 77 ? 9.288 -12.261 16.629 1.00 96.31 77 GLU A N 1
ATOM 584 C CA . GLU A 1 77 ? 8.127 -13.065 17.035 1.00 96.31 77 GLU A CA 1
ATOM 585 C C . GLU A 1 77 ? 6.814 -12.499 16.469 1.00 96.31 77 GLU A C 1
ATOM 587 O O . GLU A 1 77 ? 5.967 -13.254 15.980 1.00 96.31 77 GLU A O 1
ATOM 592 N N . LEU A 1 78 ? 6.642 -11.172 16.502 1.00 97.00 78 LEU A N 1
ATOM 593 C CA . LEU A 1 78 ? 5.472 -10.504 15.929 1.00 97.00 78 LEU A CA 1
ATOM 594 C C . LEU A 1 78 ? 5.428 -10.619 14.404 1.00 97.00 78 LEU A C 1
ATOM 596 O O . LEU A 1 78 ? 4.375 -10.951 13.856 1.00 97.00 78 LEU A O 1
ATOM 600 N N . LYS A 1 79 ? 6.558 -10.400 13.717 1.00 97.69 79 LYS A N 1
ATOM 601 C CA . LYS A 1 79 ? 6.661 -10.577 12.260 1.00 97.69 79 LYS A CA 1
ATOM 602 C C . LYS A 1 79 ? 6.258 -11.998 11.856 1.00 97.69 79 LYS A C 1
ATOM 604 O O . LYS A 1 79 ? 5.467 -12.169 10.930 1.00 97.69 79 LYS A O 1
ATOM 609 N N . LEU A 1 80 ? 6.765 -13.013 12.557 1.00 97.38 80 LEU A N 1
ATOM 610 C CA . LEU A 1 80 ? 6.437 -14.412 12.278 1.00 97.38 80 LEU A CA 1
ATOM 611 C C . LEU A 1 80 ? 4.948 -14.709 12.510 1.00 97.38 80 LEU A C 1
ATOM 613 O O . LEU A 1 80 ? 4.321 -15.393 11.698 1.00 97.38 80 LEU A O 1
ATOM 617 N N . ALA A 1 81 ? 4.361 -14.176 13.585 1.00 97.50 81 ALA A N 1
ATOM 618 C CA . ALA A 1 81 ? 2.932 -14.324 13.855 1.00 97.50 81 ALA A CA 1
ATOM 619 C C . ALA A 1 81 ? 2.059 -13.672 12.766 1.00 97.50 81 ALA A C 1
ATOM 621 O O . ALA A 1 81 ? 1.054 -14.269 12.366 1.00 97.50 81 ALA A O 1
ATOM 622 N N . ALA A 1 82 ? 2.471 -12.509 12.250 1.00 97.94 82 ALA A N 1
ATOM 623 C CA . ALA A 1 82 ? 1.813 -11.829 11.138 1.00 97.94 82 ALA A CA 1
ATOM 624 C C . ALA A 1 82 ? 1.878 -12.646 9.841 1.00 97.94 82 ALA A C 1
ATOM 626 O O . ALA A 1 82 ? 0.837 -12.936 9.255 1.00 97.94 82 ALA A O 1
ATOM 627 N N . LEU A 1 83 ? 3.071 -13.098 9.435 1.00 98.12 83 LEU A N 1
ATOM 628 C CA . LEU A 1 83 ? 3.246 -13.927 8.233 1.00 98.12 83 LEU A CA 1
ATOM 629 C C . LEU A 1 83 ? 2.460 -15.238 8.318 1.00 98.12 83 LEU A C 1
ATOM 631 O O . LEU A 1 83 ? 1.836 -15.647 7.342 1.00 98.12 83 LEU A O 1
ATOM 635 N N . THR A 1 84 ? 2.406 -15.850 9.503 1.00 97.12 84 THR A N 1
ATOM 636 C CA . THR A 1 84 ? 1.590 -17.050 9.734 1.00 97.12 84 THR A CA 1
ATOM 637 C C . THR A 1 84 ? 0.097 -16.749 9.548 1.00 97.12 84 THR A C 1
ATOM 639 O O . THR A 1 84 ? -0.599 -17.505 8.879 1.00 97.12 84 THR A O 1
ATOM 642 N N . ALA A 1 85 ? -0.409 -15.625 10.073 1.00 96.75 85 ALA A N 1
ATOM 643 C CA . ALA A 1 85 ? -1.816 -15.223 9.904 1.00 96.75 85 ALA A CA 1
ATOM 644 C C . ALA A 1 85 ? -2.183 -14.945 8.447 1.00 96.75 85 ALA A C 1
ATOM 646 O O . ALA A 1 85 ? -3.259 -15.335 7.984 1.00 96.75 85 ALA A O 1
ATOM 647 N N . ILE A 1 86 ? -1.265 -14.309 7.725 1.00 97.94 86 ILE A N 1
ATOM 648 C CA . ILE A 1 86 ? -1.382 -14.058 6.293 1.00 97.94 86 ILE A CA 1
ATOM 649 C C . ILE A 1 86 ? -1.420 -15.384 5.526 1.00 97.94 86 ILE A C 1
ATOM 651 O O . ILE A 1 86 ? -2.323 -15.584 4.714 1.00 97.94 86 ILE A O 1
ATOM 655 N N . ALA A 1 87 ? -0.513 -16.319 5.819 1.00 97.62 87 ALA A N 1
ATOM 656 C CA . ALA A 1 87 ? -0.465 -17.628 5.170 1.00 97.62 87 ALA A CA 1
ATOM 657 C C . ALA A 1 87 ? -1.729 -18.472 5.420 1.00 97.62 87 ALA A C 1
ATOM 659 O O . ALA A 1 87 ? -2.277 -19.045 4.474 1.00 97.62 87 ALA A O 1
ATOM 660 N N . ASP A 1 88 ? -2.248 -18.486 6.652 1.00 95.50 88 ASP A N 1
ATOM 661 C CA . ASP A 1 88 ? -3.504 -19.170 6.999 1.00 95.50 88 ASP A CA 1
ATOM 662 C C . ASP A 1 88 ? -4.698 -18.619 6.194 1.00 95.50 88 ASP A C 1
ATOM 664 O O . ASP A 1 88 ? -5.602 -19.355 5.782 1.00 95.50 88 ASP A O 1
ATOM 668 N N . CYS A 1 89 ? -4.713 -17.306 5.951 1.00 95.56 89 CYS A N 1
ATOM 669 C CA . CYS A 1 89 ? -5.756 -16.648 5.166 1.00 95.56 89 CYS A CA 1
ATOM 670 C C . CYS A 1 89 ? -5.554 -16.814 3.656 1.00 95.56 89 CYS A C 1
ATOM 672 O O . CYS A 1 89 ? -6.540 -16.947 2.930 1.00 95.56 89 CYS A O 1
ATOM 674 N N . ALA A 1 90 ? -4.311 -16.888 3.177 1.00 97.50 90 ALA A N 1
ATOM 675 C CA . ALA A 1 90 ? -3.997 -17.124 1.768 1.00 97.50 90 ALA A CA 1
ATOM 676 C C . ALA A 1 90 ? -4.559 -18.462 1.258 1.00 97.50 90 ALA A C 1
ATOM 678 O O . ALA A 1 90 ? -4.955 -18.571 0.096 1.00 97.50 90 ALA A O 1
ATOM 679 N N . ALA A 1 91 ? -4.690 -19.469 2.129 1.00 95.19 91 ALA A N 1
ATOM 680 C CA . ALA A 1 91 ? -5.357 -20.731 1.797 1.00 95.19 91 ALA A CA 1
ATOM 681 C C . ALA A 1 91 ? -6.810 -20.538 1.317 1.00 95.19 91 ALA A C 1
ATOM 683 O O . ALA A 1 91 ? -7.292 -21.323 0.504 1.00 95.19 91 ALA A O 1
ATOM 684 N N . GLN A 1 92 ? -7.475 -19.476 1.777 1.00 96.12 92 GLN A N 1
ATOM 685 C CA . GLN A 1 92 ? -8.873 -19.149 1.483 1.00 96.12 92 GLN A CA 1
ATOM 686 C C . GLN A 1 92 ? -9.029 -18.123 0.352 1.00 96.12 92 GLN A C 1
ATOM 688 O O . GLN A 1 92 ? -10.156 -17.794 -0.003 1.00 96.12 92 GLN A O 1
ATOM 693 N N . ALA A 1 93 ? -7.925 -17.581 -0.166 1.00 98.12 93 ALA A N 1
ATOM 694 C CA . ALA A 1 93 ? -7.933 -16.615 -1.255 1.00 98.12 93 ALA A CA 1
ATOM 695 C C . ALA A 1 93 ? -7.877 -17.322 -2.614 1.00 98.12 93 ALA A C 1
ATOM 697 O O . ALA A 1 93 ? -7.147 -18.304 -2.778 1.00 98.12 93 ALA A O 1
ATOM 698 N N . ASP A 1 94 ? -8.586 -16.781 -3.597 1.00 97.69 94 ASP A N 1
ATOM 699 C CA . ASP A 1 94 ? -8.465 -17.158 -5.008 1.00 97.69 94 ASP A CA 1
ATOM 700 C C . ASP A 1 94 ? -7.429 -16.266 -5.705 1.00 97.69 94 ASP A C 1
ATOM 702 O O . ASP A 1 94 ? -6.609 -16.729 -6.505 1.00 97.69 94 ASP A O 1
ATOM 706 N N . VAL A 1 95 ? -7.451 -14.976 -5.349 1.00 98.69 95 VAL A N 1
ATOM 707 C CA . VAL A 1 95 ? -6.606 -13.925 -5.919 1.00 98.69 95 VAL A CA 1
ATOM 708 C C . VAL A 1 95 ? -5.677 -13.346 -4.855 1.00 98.69 95 VAL A C 1
ATOM 710 O O . VAL A 1 95 ? -6.084 -13.109 -3.718 1.00 98.69 95 VAL A O 1
ATOM 713 N N . ILE A 1 96 ? -4.436 -13.066 -5.245 1.00 98.81 96 ILE A N 1
ATOM 714 C CA . ILE A 1 96 ? -3.487 -12.266 -4.472 1.00 98.81 96 ILE A CA 1
ATOM 715 C C . ILE A 1 96 ? -3.263 -10.947 -5.208 1.00 98.81 96 ILE A C 1
ATOM 717 O O . ILE A 1 96 ? -2.895 -10.965 -6.382 1.00 98.81 96 ILE A O 1
ATOM 721 N N . ALA A 1 97 ? -3.444 -9.818 -4.528 1.00 98.81 97 ALA A N 1
ATOM 722 C CA . ALA A 1 97 ? -3.034 -8.513 -5.030 1.00 98.81 97 ALA A CA 1
ATOM 723 C C . ALA A 1 97 ? -1.734 -8.060 -4.358 1.00 98.81 97 ALA A C 1
ATOM 725 O O . ALA A 1 97 ? -1.633 -8.134 -3.136 1.00 98.81 97 ALA A O 1
ATOM 726 N N . ILE A 1 98 ? -0.766 -7.582 -5.145 1.00 98.75 98 ILE A N 1
ATOM 727 C CA . ILE A 1 98 ? 0.456 -6.935 -4.636 1.00 98.75 98 ILE A CA 1
ATOM 728 C C . ILE A 1 98 ? 0.523 -5.526 -5.220 1.00 98.75 98 ILE A C 1
ATOM 730 O O . ILE A 1 98 ? 0.732 -5.358 -6.425 1.00 98.75 98 ILE A O 1
ATOM 734 N N . THR A 1 99 ? 0.345 -4.519 -4.372 1.00 98.62 99 THR A N 1
ATOM 735 C CA . THR A 1 99 ? 0.245 -3.107 -4.769 1.00 98.62 99 THR A CA 1
ATOM 736 C C . THR A 1 99 ? 1.587 -2.503 -5.154 1.00 98.62 99 THR A C 1
ATOM 738 O O . THR A 1 99 ? 1.630 -1.583 -5.975 1.00 98.62 99 THR A O 1
ATOM 741 N N . HIS A 1 100 ? 2.687 -3.000 -4.578 1.00 98.38 100 HIS A N 1
ATOM 742 C CA . HIS A 1 100 ? 4.050 -2.593 -4.905 1.00 98.38 100 HIS A CA 1
ATOM 743 C C . HIS A 1 100 ? 5.124 -3.484 -4.255 1.00 98.38 100 HIS A C 1
ATOM 745 O O . HIS A 1 100 ? 4.842 -4.374 -3.460 1.00 98.38 100 HIS A O 1
ATOM 751 N N . TYR A 1 101 ? 6.395 -3.223 -4.589 1.00 98.25 101 TYR A N 1
ATOM 752 C CA . TYR A 1 101 ? 7.535 -4.057 -4.187 1.00 98.25 101 TYR A CA 1
ATOM 753 C C . TYR A 1 101 ? 8.348 -3.481 -3.018 1.00 98.25 101 TYR A C 1
ATOM 755 O O . TYR A 1 101 ? 9.534 -3.147 -3.151 1.00 98.25 101 TYR A O 1
ATOM 763 N N . HIS A 1 102 ? 7.721 -3.385 -1.848 1.00 97.06 102 HIS A N 1
ATOM 764 C CA . HIS A 1 102 ? 8.401 -3.266 -0.550 1.00 97.06 102 HIS A CA 1
ATOM 765 C C . HIS A 1 102 ? 8.198 -4.560 0.257 1.00 97.06 102 HIS A C 1
ATOM 767 O O . HIS A 1 102 ? 7.215 -5.265 0.056 1.00 97.06 102 HIS A O 1
ATOM 773 N N . HIS A 1 103 ? 9.156 -4.925 1.115 1.00 94.88 103 HIS A N 1
ATOM 774 C CA . HIS A 1 103 ? 9.174 -6.239 1.790 1.00 94.88 103 HIS A CA 1
ATOM 775 C C . HIS A 1 103 ? 8.055 -6.422 2.835 1.00 94.88 103 HIS A C 1
ATOM 777 O O . HIS A 1 103 ? 7.850 -7.518 3.345 1.00 94.88 103 HIS A O 1
ATOM 783 N N . ASP A 1 104 ? 7.342 -5.359 3.190 1.00 96.00 104 ASP A N 1
ATOM 784 C CA . ASP A 1 104 ? 6.133 -5.380 4.011 1.00 96.00 104 ASP A CA 1
ATOM 785 C C . ASP A 1 104 ? 4.836 -5.592 3.213 1.00 96.00 104 ASP A C 1
ATOM 787 O O . ASP A 1 104 ? 3.793 -5.762 3.831 1.00 96.00 104 ASP A O 1
ATOM 791 N N . HIS A 1 105 ? 4.892 -5.681 1.876 1.00 97.69 105 HIS A N 1
ATOM 792 C CA . HIS A 1 105 ? 3.708 -5.850 1.010 1.00 97.69 105 HIS A CA 1
ATOM 793 C C . HIS A 1 105 ? 3.662 -7.199 0.284 1.00 97.69 105 HIS A C 1
ATOM 795 O O . HIS A 1 105 ? 2.641 -7.588 -0.277 1.00 97.69 105 HIS A O 1
ATOM 801 N N . TYR A 1 106 ? 4.753 -7.960 0.323 1.00 98.31 106 TYR A N 1
ATOM 802 C CA . TYR A 1 106 ? 4.785 -9.347 -0.123 1.00 98.31 106 TYR A CA 1
ATOM 803 C C . TYR A 1 106 ? 5.709 -10.172 0.778 1.00 98.31 106 TYR A C 1
ATOM 805 O O . TYR A 1 106 ? 6.748 -9.689 1.227 1.00 98.31 106 TYR A O 1
ATOM 813 N N . ALA A 1 107 ? 5.333 -11.417 1.049 1.00 97.94 107 ALA A N 1
ATOM 814 C CA . ALA A 1 107 ? 6.203 -12.393 1.684 1.00 97.94 107 ALA A CA 1
ATOM 815 C C . ALA A 1 107 ? 7.184 -12.967 0.654 1.00 97.94 107 ALA A C 1
ATOM 817 O O . ALA A 1 107 ? 6.842 -13.138 -0.517 1.00 97.94 107 ALA A O 1
ATOM 818 N N . ASP A 1 108 ? 8.406 -13.286 1.080 1.00 97.25 108 ASP A N 1
ATOM 819 C CA . ASP A 1 108 ? 9.384 -13.922 0.198 1.00 97.25 108 ASP A CA 1
ATOM 820 C C . ASP A 1 108 ? 8.845 -15.286 -0.278 1.00 97.25 108 ASP A C 1
ATOM 822 O O . ASP A 1 108 ? 8.607 -16.161 0.563 1.00 97.25 108 ASP A O 1
ATOM 826 N N . PRO A 1 109 ? 8.645 -15.506 -1.595 1.00 95.94 109 PRO A N 1
ATOM 827 C CA . PRO A 1 109 ? 8.145 -16.779 -2.099 1.00 95.94 109 PRO A CA 1
ATOM 828 C C . PRO A 1 109 ? 9.035 -17.972 -1.751 1.00 95.94 109 PRO A C 1
ATOM 830 O O . PRO A 1 109 ? 8.514 -19.079 -1.688 1.00 95.94 109 PRO A O 1
ATOM 833 N N . SER A 1 110 ? 10.338 -17.770 -1.520 1.00 94.81 110 SER A N 1
ATOM 834 C CA . SER A 1 110 ? 11.265 -18.837 -1.118 1.00 94.81 110 SER A CA 1
ATOM 835 C C . SER A 1 110 ? 11.047 -19.319 0.320 1.00 94.81 110 SER A C 1
ATOM 837 O O . SER A 1 110 ? 11.331 -20.474 0.630 1.00 94.81 110 SER A O 1
ATOM 839 N N . GLU A 1 111 ? 10.490 -18.468 1.184 1.00 96.56 111 GLU A N 1
ATOM 840 C CA . GLU A 1 111 ? 10.137 -18.818 2.562 1.00 96.56 111 GLU A CA 1
ATOM 841 C C . GLU A 1 111 ? 8.654 -19.199 2.693 1.00 96.56 111 GLU A C 1
ATOM 843 O O . GLU A 1 111 ? 8.304 -20.135 3.415 1.00 96.56 111 GLU A O 1
ATOM 848 N N . TRP A 1 112 ? 7.775 -18.500 1.965 1.00 97.56 112 TRP A N 1
ATOM 849 C CA . TRP A 1 112 ? 6.317 -18.627 2.067 1.00 97.56 112 TRP A CA 1
ATOM 850 C C . TRP A 1 112 ? 5.636 -18.969 0.727 1.00 97.56 112 TRP A C 1
ATOM 852 O O . TRP A 1 112 ? 4.666 -18.312 0.331 1.00 97.56 112 TRP A O 1
ATOM 862 N N . PRO A 1 113 ? 6.059 -20.032 0.011 1.00 95.81 113 PRO A N 1
ATOM 863 C CA . PRO A 1 113 ? 5.515 -20.357 -1.312 1.00 95.81 113 PRO A CA 1
ATOM 864 C C . PRO A 1 113 ? 4.025 -20.722 -1.275 1.00 95.81 113 PRO A C 1
ATOM 866 O O . PRO A 1 113 ? 3.315 -20.586 -2.274 1.00 95.81 113 PRO A O 1
ATOM 869 N N . MET A 1 114 ? 3.527 -21.185 -0.122 1.00 96.38 114 MET A N 1
ATOM 870 C CA . MET A 1 114 ? 2.125 -21.566 0.067 1.00 96.38 114 MET A CA 1
ATOM 871 C C . MET A 1 114 ? 1.152 -20.391 -0.097 1.00 96.38 114 MET A C 1
ATOM 873 O O . MET A 1 114 ? 0.011 -20.629 -0.485 1.00 96.38 114 MET A O 1
ATOM 877 N N . ILE A 1 115 ? 1.596 -19.148 0.135 1.00 98.19 115 ILE A N 1
ATOM 878 C CA . ILE A 1 115 ? 0.771 -17.945 -0.062 1.00 98.19 115 ILE A CA 1
ATOM 879 C C . ILE A 1 115 ? 0.360 -17.804 -1.534 1.00 98.19 115 ILE A C 1
ATOM 881 O O . ILE A 1 115 ? -0.767 -17.415 -1.832 1.00 98.19 115 ILE A O 1
ATOM 885 N N . TYR A 1 116 ? 1.257 -18.159 -2.458 1.00 97.62 116 TYR A N 1
ATOM 886 C CA . TYR A 1 116 ? 1.106 -17.887 -3.890 1.00 97.62 116 TYR A CA 1
ATOM 887 C C . TYR A 1 116 ? 0.696 -19.111 -4.717 1.00 97.62 116 TYR A C 1
ATOM 889 O O . TYR A 1 116 ? 0.285 -18.982 -5.874 1.00 97.62 116 TYR A O 1
ATOM 897 N N . ARG A 1 117 ? 0.822 -20.318 -4.160 1.00 95.44 117 ARG A N 1
ATOM 898 C CA . ARG A 1 117 ? 0.594 -21.571 -4.888 1.00 95.44 117 ARG A CA 1
ATOM 899 C C . ARG A 1 117 ? -0.875 -21.748 -5.288 1.00 95.44 117 ARG A C 1
ATOM 901 O O . ARG A 1 117 ? -1.767 -21.772 -4.444 1.00 95.44 117 ARG A O 1
ATOM 908 N N . GLY A 1 118 ? -1.108 -21.954 -6.585 1.00 95.12 118 GLY A N 1
ATOM 909 C CA . GLY A 1 118 ? -2.436 -22.180 -7.160 1.00 95.12 118 GLY A CA 1
ATOM 910 C C . GLY A 1 118 ? -3.335 -20.944 -7.182 1.00 95.12 118 GLY A C 1
ATOM 911 O O . GLY A 1 118 ? -4.549 -21.104 -7.262 1.00 95.12 118 GLY A O 1
ATOM 912 N N . LYS A 1 119 ? -2.761 -19.742 -7.052 1.00 97.25 119 LYS A N 1
ATOM 913 C CA . LYS A 1 119 ? -3.495 -18.472 -6.988 1.00 97.25 119 LYS A CA 1
ATOM 914 C C . LYS A 1 119 ? -3.433 -17.709 -8.304 1.00 97.25 119 LYS A C 1
ATOM 916 O O . LYS A 1 119 ? -2.542 -17.933 -9.124 1.00 97.25 119 LYS A O 1
ATOM 921 N N . HIS A 1 120 ? -4.343 -16.761 -8.468 1.00 98.00 120 HIS A N 1
ATOM 922 C CA . HIS A 1 120 ? -4.230 -15.738 -9.498 1.00 98.00 120 HIS A CA 1
ATOM 923 C C . HIS A 1 120 ? -3.609 -14.468 -8.901 1.00 98.00 120 HIS A C 1
ATOM 925 O O . HIS A 1 120 ? -4.140 -13.895 -7.955 1.00 98.00 120 HIS A O 1
ATOM 931 N N . LEU A 1 121 ? -2.452 -14.050 -9.400 1.00 98.50 121 LEU A N 1
ATOM 932 C CA . LEU A 1 121 ? -1.682 -12.918 -8.892 1.00 98.50 121 LEU A CA 1
ATOM 933 C C . LEU A 1 121 ? -1.938 -11.693 -9.770 1.00 98.50 121 LEU A C 1
ATOM 935 O O . LEU A 1 121 ? -1.589 -11.697 -10.949 1.00 98.50 121 LEU A O 1
ATOM 939 N N . LEU A 1 122 ? -2.492 -10.644 -9.168 1.00 98.75 122 LEU A N 1
ATOM 940 C CA . LEU A 1 122 ? -2.670 -9.319 -9.758 1.00 98.75 122 LEU A CA 1
ATOM 941 C C . LEU A 1 122 ? -1.657 -8.370 -9.119 1.00 98.75 122 LEU A C 1
ATOM 943 O O . LEU A 1 122 ? -1.817 -7.951 -7.975 1.00 98.75 122 LEU A O 1
ATOM 947 N N . VAL A 1 123 ? -0.571 -8.068 -9.820 1.00 98.50 123 VAL A N 1
ATOM 948 C CA . VAL A 1 123 ? 0.591 -7.409 -9.203 1.00 98.50 123 VAL A CA 1
ATOM 949 C C . VAL A 1 123 ? 0.958 -6.122 -9.919 1.00 98.50 123 VAL A C 1
ATOM 951 O O . VAL A 1 123 ? 0.763 -6.000 -11.127 1.00 98.50 123 VAL A O 1
ATOM 954 N N . LYS A 1 124 ? 1.532 -5.169 -9.183 1.00 98.50 124 LYS A N 1
ATOM 955 C CA . LYS A 1 124 ? 2.172 -3.977 -9.751 1.00 98.50 124 LYS A CA 1
ATOM 956 C C . LYS A 1 124 ? 3.100 -4.360 -10.905 1.00 98.50 124 LYS A C 1
ATOM 958 O O . LYS A 1 124 ? 3.907 -5.284 -10.758 1.00 98.50 124 LYS A O 1
ATOM 963 N N . ASP A 1 125 ? 3.034 -3.627 -12.017 1.00 97.88 125 ASP A N 1
ATOM 964 C CA . ASP A 1 125 ? 3.931 -3.821 -13.160 1.00 97.88 125 ASP A CA 1
ATOM 965 C C . ASP A 1 125 ? 5.393 -3.709 -12.680 1.00 97.88 125 ASP A C 1
ATOM 967 O O . ASP A 1 125 ? 5.783 -2.663 -12.136 1.00 97.88 125 ASP A O 1
ATOM 971 N N . PRO A 1 126 ? 6.201 -4.779 -12.821 1.00 97.50 126 PRO A N 1
ATOM 972 C CA . PRO A 1 126 ? 7.581 -4.805 -12.354 1.00 97.50 126 PRO A CA 1
ATOM 973 C C . PRO A 1 126 ? 8.561 -4.116 -13.308 1.00 97.50 126 PRO A C 1
ATOM 975 O O . PRO A 1 126 ? 9.758 -4.062 -13.012 1.00 97.50 126 PRO A O 1
ATOM 978 N N . ASN A 1 127 ? 8.109 -3.640 -14.468 1.00 97.88 127 ASN A N 1
ATOM 979 C CA . ASN A 1 127 ? 8.984 -3.173 -15.542 1.00 97.88 127 ASN A CA 1
ATOM 980 C C . ASN A 1 127 ? 9.049 -1.655 -15.660 1.00 97.88 127 ASN A C 1
ATOM 982 O O . ASN A 1 127 ? 10.113 -1.124 -15.964 1.00 97.88 127 ASN A O 1
ATOM 986 N N . GLN A 1 128 ? 7.944 -0.965 -15.388 1.00 97.19 128 GLN A N 1
ATOM 987 C CA . GLN A 1 128 ? 7.810 0.481 -15.557 1.00 97.19 128 GLN A CA 1
ATOM 988 C C . GLN A 1 128 ? 7.081 1.120 -14.379 1.00 97.19 128 GLN A C 1
ATOM 990 O O . GLN A 1 128 ? 6.405 0.443 -13.600 1.00 97.19 128 GLN A O 1
ATOM 995 N N . TRP A 1 129 ? 7.228 2.442 -14.249 1.00 97.12 129 TRP A N 1
ATOM 996 C CA . TRP A 1 129 ? 6.679 3.198 -13.118 1.00 97.12 129 TRP A CA 1
ATOM 997 C C . TRP A 1 129 ? 7.067 2.532 -11.800 1.00 97.12 129 TRP A C 1
ATOM 999 O O . TRP A 1 129 ? 6.224 2.140 -11.001 1.00 97.12 129 TRP A O 1
ATOM 1009 N N . ILE A 1 130 ? 8.368 2.293 -11.655 1.00 97.56 130 ILE A N 1
ATOM 1010 C CA . ILE A 1 130 ? 8.977 1.541 -10.565 1.00 97.56 130 ILE A CA 1
ATOM 1011 C C . ILE A 1 130 ? 10.404 2.054 -10.346 1.00 97.56 130 ILE A C 1
ATOM 1013 O O . ILE A 1 130 ? 11.164 2.236 -11.300 1.00 97.56 130 ILE A O 1
ATOM 1017 N N . ASN A 1 131 ? 10.812 2.339 -9.109 1.00 97.56 131 ASN A N 1
ATOM 1018 C CA . ASN A 1 131 ? 12.194 2.790 -8.891 1.00 97.56 131 ASN A CA 1
ATOM 1019 C C . ASN A 1 131 ? 13.174 1.607 -9.021 1.00 97.56 131 ASN A C 1
ATOM 1021 O O . ASN A 1 131 ? 12.769 0.449 -9.089 1.00 97.56 131 ASN A O 1
ATOM 1025 N N . ARG A 1 132 ? 14.486 1.877 -9.011 1.00 97.62 132 ARG A N 1
ATOM 1026 C CA . ARG A 1 132 ? 15.502 0.811 -9.107 1.00 97.62 132 ARG A CA 1
ATOM 1027 C C . ARG A 1 132 ? 15.373 -0.233 -7.991 1.00 97.62 132 ARG A C 1
ATOM 1029 O O . ARG A 1 132 ? 15.494 -1.419 -8.257 1.00 97.62 132 ARG A O 1
ATOM 1036 N N . SER A 1 133 ? 15.089 0.185 -6.755 1.00 97.62 133 SER A N 1
ATOM 1037 C CA . SER A 1 133 ? 14.955 -0.745 -5.624 1.00 97.62 133 SER A CA 1
ATOM 1038 C C . SER A 1 133 ? 13.771 -1.698 -5.799 1.00 97.62 133 SER A C 1
ATOM 1040 O O . SER A 1 133 ? 13.939 -2.907 -5.692 1.00 97.62 133 SER A O 1
ATOM 1042 N N . GLN A 1 134 ? 12.597 -1.167 -6.126 1.00 98.06 134 GLN A N 1
ATOM 1043 C CA . GLN A 1 134 ? 11.404 -1.939 -6.435 1.00 98.06 134 GLN A CA 1
ATO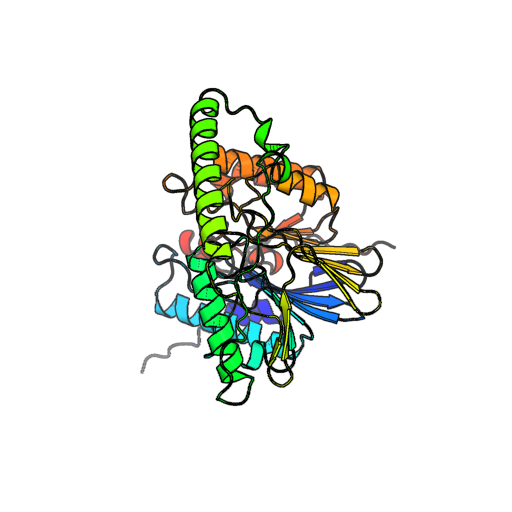M 1044 C C . GLN A 1 134 ? 11.633 -2.825 -7.675 1.00 98.06 134 GLN A C 1
ATOM 1046 O O . GLN A 1 134 ? 11.220 -3.975 -7.664 1.00 98.06 134 GLN A O 1
ATOM 1051 N N . TRP A 1 135 ? 12.343 -2.343 -8.704 1.00 98.00 135 TRP A N 1
ATOM 1052 C CA . TRP A 1 135 ? 12.690 -3.119 -9.905 1.00 98.00 135 TRP A CA 1
ATOM 1053 C C . TRP A 1 135 ? 13.524 -4.360 -9.559 1.00 98.00 135 TRP A C 1
ATOM 1055 O O . TRP A 1 135 ? 13.216 -5.453 -10.040 1.00 98.00 135 TRP A O 1
ATOM 1065 N N . HIS A 1 136 ? 14.540 -4.210 -8.697 1.00 97.50 136 HIS A N 1
ATOM 1066 C CA . HIS A 1 136 ? 15.371 -5.322 -8.222 1.00 97.50 136 HIS A CA 1
ATOM 1067 C C . HIS A 1 136 ? 14.557 -6.302 -7.375 1.00 97.50 136 HIS A C 1
ATOM 1069 O O . HIS A 1 136 ? 14.539 -7.493 -7.680 1.00 97.50 136 HIS A O 1
ATOM 1075 N N . ARG A 1 137 ? 13.812 -5.787 -6.392 1.00 97.94 137 ARG A N 1
ATOM 1076 C CA . ARG A 1 137 ? 12.939 -6.578 -5.514 1.00 97.94 137 ARG A CA 1
ATOM 1077 C C . ARG A 1 137 ? 11.887 -7.367 -6.285 1.00 97.94 137 ARG A C 1
ATOM 1079 O O . ARG A 1 137 ? 11.665 -8.534 -5.998 1.00 97.94 137 ARG A O 1
ATOM 1086 N N . ALA A 1 138 ? 11.277 -6.765 -7.304 1.00 97.31 138 ALA A N 1
ATOM 1087 C CA . ALA A 1 138 ? 10.325 -7.453 -8.165 1.00 97.31 138 ALA A CA 1
ATOM 1088 C C . ALA A 1 138 ? 10.974 -8.648 -8.876 1.00 97.31 138 ALA A C 1
ATOM 1090 O O . ALA A 1 138 ? 10.390 -9.721 -8.963 1.00 97.31 138 ALA A O 1
ATOM 1091 N N . ARG A 1 139 ? 12.211 -8.497 -9.357 1.00 96.38 139 ARG A N 1
ATOM 1092 C CA . ARG A 1 139 ? 12.937 -9.582 -10.036 1.00 96.38 139 ARG A CA 1
ATOM 1093 C C . ARG A 1 139 ? 13.388 -10.671 -9.079 1.00 96.38 139 ARG A C 1
ATOM 1095 O O . ARG A 1 139 ? 13.359 -11.836 -9.457 1.00 96.38 139 ARG A O 1
ATOM 1102 N N . GLU A 1 140 ? 13.768 -10.319 -7.858 1.00 95.88 140 GLU A N 1
ATOM 1103 C CA . GLU A 1 140 ? 14.000 -11.291 -6.784 1.00 95.88 140 GLU A CA 1
ATOM 1104 C C . GLU A 1 140 ? 12.719 -12.072 -6.481 1.00 95.88 140 GLU A C 1
ATOM 1106 O O . GLU A 1 140 ? 12.731 -13.300 -6.548 1.00 95.88 140 GLU A O 1
ATOM 1111 N N . PHE A 1 141 ? 11.601 -11.364 -6.290 1.00 96.31 141 PHE A N 1
ATOM 1112 C CA . PHE A 1 141 ? 10.281 -11.954 -6.081 1.00 96.31 141 PHE A CA 1
ATOM 1113 C C . PHE A 1 141 ? 9.910 -12.930 -7.202 1.00 96.31 141 PHE A C 1
ATOM 1115 O O . PHE A 1 141 ? 9.614 -14.089 -6.929 1.00 96.31 141 PHE A O 1
ATOM 1122 N N . PHE A 1 142 ? 9.976 -12.517 -8.470 1.00 94.44 142 PHE A N 1
ATOM 1123 C CA . PHE A 1 142 ? 9.594 -13.388 -9.583 1.00 94.44 142 PHE A CA 1
ATOM 1124 C C . PHE A 1 142 ? 10.556 -14.557 -9.811 1.00 94.44 142 PHE A C 1
ATOM 1126 O O . PHE A 1 142 ? 10.104 -15.626 -10.218 1.00 94.44 142 PHE A O 1
ATOM 1133 N N . ARG A 1 143 ? 11.859 -14.397 -9.542 1.00 92.38 143 ARG A N 1
ATOM 1134 C CA . ARG A 1 143 ? 12.813 -15.519 -9.588 1.00 92.38 143 ARG A CA 1
ATOM 1135 C C . ARG A 1 143 ? 12.497 -16.547 -8.508 1.00 92.38 143 ARG A C 1
ATOM 1137 O O . ARG A 1 143 ? 12.458 -17.736 -8.813 1.00 92.38 143 ARG A O 1
ATOM 1144 N N . ALA A 1 144 ? 12.244 -16.098 -7.279 1.00 93.31 144 ALA A N 1
ATOM 1145 C CA . ALA A 1 144 ? 11.827 -16.975 -6.189 1.00 93.31 144 ALA A CA 1
ATOM 1146 C C . ALA A 1 144 ? 10.495 -17.662 -6.528 1.00 93.31 144 ALA A C 1
ATOM 1148 O O . ALA A 1 144 ? 10.382 -18.880 -6.430 1.00 93.31 144 ALA A O 1
ATOM 1149 N N . LEU A 1 145 ? 9.519 -16.906 -7.035 1.00 92.62 145 LEU A N 1
ATOM 1150 C CA . LEU A 1 145 ? 8.213 -17.424 -7.436 1.00 92.62 145 LEU A CA 1
ATOM 1151 C C . LEU A 1 145 ? 8.324 -18.501 -8.528 1.00 92.62 145 LEU A C 1
ATOM 1153 O O . LEU A 1 145 ? 7.725 -19.567 -8.399 1.00 92.62 145 LEU A O 1
ATOM 1157 N N . ALA A 1 146 ? 9.102 -18.252 -9.586 1.00 90.25 146 ALA A N 1
ATOM 1158 C CA . ALA A 1 146 ? 9.324 -19.220 -10.660 1.00 90.25 146 ALA A CA 1
ATOM 1159 C C . ALA A 1 146 ? 10.021 -20.482 -10.138 1.00 90.25 146 ALA A C 1
ATOM 1161 O O . ALA A 1 146 ? 9.565 -21.594 -10.405 1.00 90.25 146 ALA A O 1
ATOM 1162 N N . LYS A 1 147 ? 11.067 -20.317 -9.322 1.00 90.75 147 LYS A N 1
ATOM 1163 C CA . LYS A 1 147 ? 11.798 -21.432 -8.714 1.00 90.75 147 LYS A CA 1
ATOM 1164 C C . LYS A 1 147 ? 10.881 -22.337 -7.882 1.00 90.75 147 LYS A C 1
ATOM 1166 O O . LYS A 1 147 ? 10.917 -23.554 -8.058 1.00 90.75 147 LYS A O 1
ATOM 1171 N N . GLU A 1 148 ? 10.050 -21.749 -7.023 1.00 91.50 148 GLU A N 1
ATOM 1172 C CA . GLU A 1 148 ? 9.223 -22.490 -6.062 1.00 91.50 148 GLU A CA 1
ATOM 1173 C C . GLU A 1 148 ? 7.923 -23.058 -6.652 1.00 91.50 148 GLU A C 1
ATOM 1175 O O . GLU A 1 148 ? 7.391 -24.051 -6.145 1.00 91.50 148 GLU A O 1
ATOM 1180 N N . LEU A 1 149 ? 7.375 -22.441 -7.707 1.00 88.81 149 LEU A N 1
ATOM 1181 C CA . LEU A 1 149 ? 6.068 -22.822 -8.262 1.00 88.81 149 LEU A CA 1
ATOM 1182 C C . LEU A 1 149 ? 6.141 -23.571 -9.598 1.00 88.81 149 LEU A C 1
ATOM 1184 O O . LEU A 1 149 ? 5.199 -24.297 -9.921 1.00 88.81 149 LEU A O 1
ATOM 1188 N N . ALA A 1 150 ? 7.236 -23.448 -10.354 1.00 76.31 150 ALA A N 1
ATOM 1189 C CA . ALA A 1 150 ? 7.392 -24.092 -11.662 1.00 76.31 150 ALA A CA 1
ATOM 1190 C C . ALA A 1 150 ? 8.161 -25.429 -11.628 1.00 76.31 150 ALA A C 1
ATOM 1192 O O . ALA A 1 150 ? 8.563 -25.936 -12.671 1.00 76.31 150 ALA A O 1
ATOM 1193 N N . GLY A 1 151 ? 8.362 -26.027 -10.448 1.00 65.62 151 GLY A N 1
ATOM 1194 C CA . GLY A 1 151 ? 8.953 -27.367 -10.328 1.00 65.62 151 GLY A CA 1
ATOM 1195 C C . GLY A 1 151 ? 10.475 -27.428 -10.497 1.00 65.62 151 GLY A C 1
ATOM 1196 O O . GLY A 1 151 ? 10.988 -28.471 -10.887 1.00 65.62 151 GLY A O 1
ATOM 1197 N N . GLY A 1 152 ? 11.192 -26.343 -10.173 1.00 55.41 152 GLY A N 1
ATOM 1198 C CA . GLY A 1 152 ? 12.655 -26.322 -10.109 1.00 55.41 152 GLY A CA 1
ATOM 1199 C C . GLY A 1 152 ? 13.330 -26.348 -11.481 1.00 55.41 152 GLY A C 1
ATOM 1200 O O . GLY A 1 152 ? 13.876 -27.368 -11.886 1.00 55.41 152 GLY A O 1
ATOM 1201 N N . GLY A 1 153 ? 13.330 -25.214 -12.187 1.00 59.34 153 GLY A N 1
ATOM 1202 C CA . GLY A 1 153 ? 14.126 -25.070 -13.412 1.00 59.34 153 GLY A CA 1
ATOM 1203 C C . GLY A 1 153 ? 13.686 -23.977 -14.381 1.00 59.34 153 GLY A C 1
ATOM 1204 O O . GLY A 1 153 ? 14.443 -23.659 -15.291 1.00 59.34 153 GLY A O 1
ATOM 1205 N N . GLU A 1 154 ? 12.500 -23.383 -14.220 1.00 63.19 154 GLU A N 1
ATOM 1206 C CA . GLU A 1 154 ? 12.104 -22.282 -15.101 1.00 63.19 154 GLU A CA 1
ATOM 1207 C C . GLU A 1 154 ? 12.810 -20.974 -14.732 1.00 63.19 154 GLU A C 1
ATOM 1209 O O . GLU A 1 154 ? 12.708 -20.478 -13.607 1.00 63.19 154 GLU A O 1
ATOM 1214 N N . GLU A 1 155 ? 13.497 -20.398 -15.717 1.00 70.19 155 GLU A N 1
ATOM 1215 C CA . GLU A 1 155 ? 14.033 -19.046 -15.638 1.00 70.19 155 GLU A CA 1
ATOM 1216 C C . GLU A 1 155 ? 12.909 -18.000 -15.618 1.00 70.19 155 GLU A C 1
ATOM 1218 O O . GLU A 1 155 ? 11.786 -18.225 -16.087 1.00 70.19 155 GLU A O 1
ATOM 1223 N N . LEU A 1 156 ? 13.236 -16.828 -15.068 1.00 78.62 156 LEU A N 1
ATOM 1224 C CA . LEU A 1 156 ? 12.372 -15.652 -15.076 1.00 78.62 156 LEU A CA 1
ATOM 1225 C C . LEU A 1 156 ? 11.877 -15.403 -16.514 1.00 78.62 156 LEU A C 1
ATOM 1227 O O . LEU A 1 156 ? 12.709 -15.291 -17.414 1.00 78.62 156 LEU A O 1
ATOM 1231 N N . PRO A 1 157 ? 10.558 -15.307 -16.767 1.00 81.50 157 PRO A N 1
ATOM 1232 C CA . PRO A 1 157 ? 10.069 -15.124 -18.123 1.00 81.50 157 PRO A CA 1
ATOM 1233 C C . PRO A 1 157 ? 10.390 -13.711 -18.596 1.00 81.50 157 PRO A C 1
ATOM 1235 O O . PRO A 1 157 ? 9.658 -12.770 -18.303 1.00 81.50 157 PRO A O 1
ATOM 1238 N N . LEU A 1 158 ? 11.498 -13.563 -19.314 1.00 90.81 158 LEU A N 1
ATOM 1239 C CA . LEU A 1 158 ? 11.976 -12.282 -19.809 1.00 90.81 158 LEU A CA 1
ATOM 1240 C C . LEU A 1 158 ? 11.573 -12.045 -21.270 1.00 90.81 158 LEU A C 1
ATOM 1242 O O . LEU A 1 158 ? 11.283 -12.949 -22.068 1.00 90.81 158 LEU A O 1
ATOM 1246 N N . GLY A 1 159 ? 11.465 -10.773 -21.608 1.00 91.12 159 GLY A N 1
ATOM 1247 C CA . GLY A 1 159 ? 11.157 -10.252 -22.922 1.00 91.12 159 GLY A CA 1
ATOM 1248 C C . GLY A 1 159 ? 12.055 -9.085 -23.278 1.00 91.12 159 GLY A C 1
ATOM 1249 O O . GLY A 1 159 ? 12.689 -8.512 -22.392 1.00 91.12 159 GLY A O 1
ATOM 1250 N N . PRO A 1 160 ? 12.069 -8.704 -24.565 1.00 94.69 160 PRO A N 1
ATOM 1251 C CA . PRO A 1 160 ? 12.805 -7.527 -24.981 1.00 94.69 160 PRO A CA 1
ATOM 1252 C C . PRO A 1 160 ? 12.272 -6.283 -24.249 1.00 94.69 160 PRO A C 1
ATOM 1254 O O . PRO A 1 160 ? 11.084 -6.253 -23.893 1.00 94.69 160 PRO A O 1
ATOM 1257 N N . PRO A 1 161 ? 13.120 -5.259 -24.057 1.00 93.94 161 PRO A N 1
ATOM 1258 C CA . PRO A 1 161 ? 12.679 -3.961 -23.567 1.00 93.94 161 PRO A CA 1
ATOM 1259 C C . PRO A 1 161 ? 11.524 -3.404 -24.407 1.00 93.94 161 PRO A C 1
ATOM 1261 O O . PRO A 1 161 ? 11.456 -3.638 -25.619 1.00 93.94 161 PRO A O 1
ATOM 1264 N N . GLN A 1 162 ? 10.626 -2.648 -23.777 1.00 95.00 162 GLN A N 1
ATOM 1265 C CA . GLN A 1 162 ? 9.496 -2.009 -24.456 1.00 95.00 162 GLN A CA 1
ATOM 1266 C C . GLN A 1 162 ? 9.511 -0.488 -24.275 1.00 95.00 162 GLN A C 1
ATOM 1268 O O . GLN A 1 162 ? 10.009 0.003 -23.258 1.00 95.00 162 GLN A O 1
ATOM 1273 N N . PRO A 1 163 ? 8.960 0.273 -25.242 1.00 94.69 163 PRO A N 1
ATOM 1274 C CA . PRO A 1 163 ? 8.794 1.712 -25.089 1.00 94.69 163 PRO A CA 1
ATOM 1275 C C . PRO A 1 163 ? 7.834 2.028 -23.938 1.00 94.69 163 PRO A C 1
ATOM 1277 O O . PRO A 1 163 ? 6.791 1.391 -23.793 1.00 94.69 163 PRO A O 1
ATOM 1280 N N . VAL A 1 164 ? 8.153 3.061 -23.159 1.00 94.44 164 VAL A N 1
ATOM 1281 C CA . VAL A 1 164 ? 7.314 3.527 -22.049 1.00 94.44 164 VAL A CA 1
ATOM 1282 C C . VAL A 1 164 ? 6.674 4.855 -22.426 1.00 94.44 164 VAL A C 1
ATOM 1284 O O . VAL A 1 164 ? 7.355 5.795 -22.840 1.00 94.44 164 VAL A O 1
ATOM 1287 N N . ALA A 1 165 ? 5.355 4.962 -22.270 1.00 90.62 165 ALA A N 1
ATOM 1288 C CA . ALA A 1 165 ? 4.645 6.199 -22.571 1.00 90.62 165 ALA A CA 1
ATOM 1289 C C . ALA A 1 165 ? 5.062 7.326 -21.601 1.00 90.62 165 ALA A C 1
ATOM 1291 O O . ALA A 1 165 ? 5.033 7.133 -20.380 1.00 90.62 165 ALA A O 1
ATOM 1292 N N . PRO A 1 166 ? 5.444 8.516 -22.100 1.00 87.38 166 PRO A N 1
ATOM 1293 C CA . PRO A 1 166 ? 5.709 9.654 -21.233 1.00 87.38 166 PRO A CA 1
ATOM 1294 C C . PRO A 1 166 ? 4.413 10.159 -20.595 1.00 87.38 166 PRO A C 1
ATOM 1296 O O . PRO A 1 166 ? 3.373 10.209 -21.247 1.00 87.38 166 PRO A O 1
ATOM 1299 N N . ARG A 1 167 ? 4.503 10.610 -19.341 1.00 88.31 167 ARG A N 1
ATOM 1300 C CA . ARG A 1 167 ? 3.453 11.395 -18.680 1.00 88.31 167 ARG A CA 1
ATOM 1301 C C . ARG A 1 167 ? 4.059 12.665 -18.110 1.00 88.31 167 ARG A C 1
ATOM 1303 O O . ARG A 1 167 ? 5.138 12.631 -17.515 1.00 88.31 167 ARG A O 1
ATOM 1310 N N . SER A 1 168 ? 3.376 13.778 -18.330 1.00 86.31 168 SER A N 1
ATOM 1311 C CA . SER A 1 168 ? 3.757 15.086 -17.807 1.00 86.31 168 SER A CA 1
ATOM 1312 C C . SER A 1 168 ? 3.254 15.272 -16.372 1.00 86.31 168 SER A C 1
ATOM 1314 O O . SER A 1 168 ? 2.366 14.557 -15.909 1.00 86.31 168 SER A O 1
ATOM 1316 N N . ALA A 1 169 ? 3.774 16.276 -15.663 1.00 85.69 169 ALA A N 1
ATOM 1317 C CA . ALA A 1 169 ? 3.265 16.644 -14.342 1.00 85.69 169 ALA A CA 1
ATOM 1318 C C . ALA A 1 169 ? 1.753 16.965 -14.360 1.00 85.69 169 ALA A C 1
ATOM 1320 O O . ALA A 1 169 ? 1.037 16.591 -13.435 1.00 85.69 169 ALA A O 1
ATOM 1321 N N . SER A 1 170 ? 1.248 17.593 -15.430 1.00 86.12 170 SER A N 1
ATOM 1322 C CA . SER A 1 170 ? -0.184 17.887 -15.607 1.00 86.12 170 SER A CA 1
ATOM 1323 C C . SER A 1 170 ? -1.053 16.645 -15.806 1.00 86.12 170 SER A C 1
ATOM 1325 O O . SER A 1 170 ? -2.246 16.710 -15.527 1.00 86.12 170 SER A O 1
ATOM 1327 N N . ASP A 1 171 ? -0.469 15.526 -16.240 1.00 86.62 171 ASP A N 1
ATOM 1328 C CA . ASP A 1 171 ? -1.168 14.237 -16.358 1.00 86.62 171 ASP A CA 1
ATOM 1329 C C . ASP A 1 171 ? -1.121 13.429 -15.052 1.00 86.62 171 ASP A C 1
ATOM 1331 O O . ASP A 1 171 ? -1.839 12.438 -14.904 1.00 86.62 171 ASP A O 1
ATOM 1335 N N . LEU A 1 172 ? -0.208 13.779 -14.142 1.00 89.19 172 LEU A N 1
ATOM 1336 C CA . LEU A 1 172 ? 0.080 13.018 -12.926 1.00 89.19 172 LEU A CA 1
ATOM 1337 C C . LEU A 1 172 ? -0.546 13.649 -11.676 1.00 89.19 172 LEU A C 1
ATOM 1339 O O . LEU A 1 172 ? -1.055 12.918 -10.832 1.00 89.19 172 LEU A O 1
ATOM 1343 N N . PHE A 1 173 ? -0.480 14.976 -11.540 1.00 93.56 173 PHE A N 1
ATOM 1344 C CA . PHE A 1 173 ? -0.948 15.703 -10.350 1.00 93.56 173 PHE A CA 1
ATOM 1345 C C . PHE A 1 173 ? -1.363 17.164 -10.665 1.00 93.56 173 PHE A C 1
ATOM 1347 O O . PHE A 1 173 ? -0.771 18.126 -10.158 1.00 93.56 173 PHE A O 1
ATOM 1354 N N . PRO A 1 174 ? -2.345 17.378 -11.565 1.00 94.19 174 PRO A N 1
ATOM 1355 C CA . PRO A 1 174 ? -2.773 18.715 -11.986 1.00 94.19 174 PRO A CA 1
ATOM 1356 C C . PRO A 1 174 ? -3.290 19.617 -10.856 1.00 94.19 174 PRO A C 1
ATOM 1358 O O . PRO A 1 174 ? -3.136 20.837 -10.954 1.00 94.19 174 PRO A O 1
ATOM 1361 N N . GLU A 1 175 ? -3.916 19.072 -9.813 1.00 94.75 175 GLU A N 1
ATOM 1362 C CA . GLU A 1 175 ? -4.395 19.853 -8.668 1.00 94.75 175 GLU A CA 1
ATOM 1363 C C . GLU A 1 175 ? -3.231 20.332 -7.809 1.00 94.75 175 GLU A C 1
ATOM 1365 O O . GLU A 1 175 ? -3.098 21.536 -7.580 1.00 94.75 175 GLU A O 1
ATOM 1370 N N . ALA A 1 176 ? -2.318 19.431 -7.447 1.00 92.69 176 ALA A N 1
ATOM 1371 C CA . ALA A 1 176 ? -1.143 19.776 -6.660 1.00 92.69 176 AL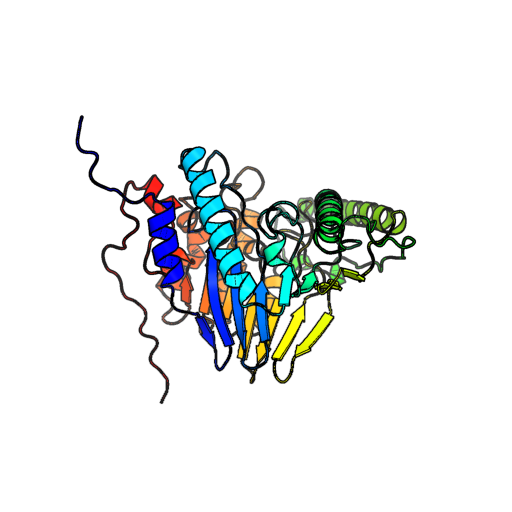A A CA 1
ATOM 1372 C C . ALA A 1 176 ? -0.275 20.841 -7.351 1.00 92.69 176 ALA A C 1
ATOM 1374 O O . ALA A 1 176 ? 0.414 21.626 -6.697 1.00 92.69 176 ALA A O 1
ATOM 1375 N N . LEU A 1 177 ? -0.251 20.902 -8.686 1.00 90.69 177 LEU A N 1
ATOM 1376 C CA . LEU A 1 177 ? 0.468 21.954 -9.418 1.00 90.69 177 LEU A CA 1
ATOM 1377 C C . LEU A 1 177 ? -0.087 23.366 -9.178 1.00 90.69 177 LEU A C 1
ATOM 1379 O O . LEU A 1 177 ? 0.670 24.327 -9.323 1.00 90.69 177 LEU A O 1
ATOM 1383 N N . ARG A 1 178 ? -1.370 23.493 -8.824 1.00 89.69 178 ARG A N 1
ATOM 1384 C CA . ARG A 1 178 ? -2.048 24.780 -8.596 1.00 89.69 178 ARG A CA 1
ATOM 1385 C C . ARG A 1 178 ? -1.908 25.291 -7.163 1.00 89.69 178 ARG A C 1
ATOM 1387 O O . ARG A 1 178 ? -2.195 26.459 -6.924 1.00 89.69 178 ARG A O 1
ATOM 1394 N N . GLU A 1 179 ? -1.461 24.443 -6.242 1.00 87.31 179 GLU A N 1
ATOM 1395 C CA . GLU A 1 179 ? -1.253 24.811 -4.844 1.00 87.31 179 GLU A CA 1
ATOM 1396 C C . GLU A 1 179 ? -0.158 25.875 -4.684 1.00 87.31 179 GLU A C 1
ATOM 1398 O O . GLU A 1 179 ? 0.956 25.744 -5.213 1.00 87.31 179 GLU A O 1
ATOM 1403 N N . ASP A 1 180 ? -0.471 26.914 -3.905 1.00 82.31 180 ASP A N 1
ATOM 1404 C CA . ASP A 1 180 ? 0.481 27.950 -3.519 1.00 82.31 180 ASP A CA 1
ATOM 1405 C C . ASP A 1 180 ? 1.058 27.666 -2.129 1.00 82.31 180 ASP A C 1
ATOM 1407 O O . ASP A 1 180 ? 0.357 27.641 -1.117 1.00 82.31 180 ASP A O 1
ATOM 1411 N N . PHE A 1 181 ? 2.376 27.490 -2.081 1.00 83.19 181 PHE A N 1
ATOM 1412 C CA . PHE A 1 181 ? 3.132 27.242 -0.856 1.00 83.19 181 PHE A CA 1
ATOM 1413 C C . PHE A 1 181 ? 3.897 28.487 -0.377 1.00 83.19 181 PHE A C 1
ATOM 1415 O O . PHE A 1 181 ? 4.854 28.370 0.398 1.00 83.19 181 PHE A O 1
ATOM 1422 N N . GLY A 1 182 ? 3.522 29.679 -0.852 1.00 85.38 182 GLY A N 1
ATOM 1423 C CA . GLY A 1 182 ? 4.148 30.945 -0.484 1.00 85.38 182 GLY A CA 1
ATOM 1424 C C . GLY A 1 182 ? 5.648 30.948 -0.783 1.00 85.38 182 GLY A C 1
ATOM 1425 O O . GLY A 1 182 ? 6.086 30.653 -1.897 1.00 85.38 18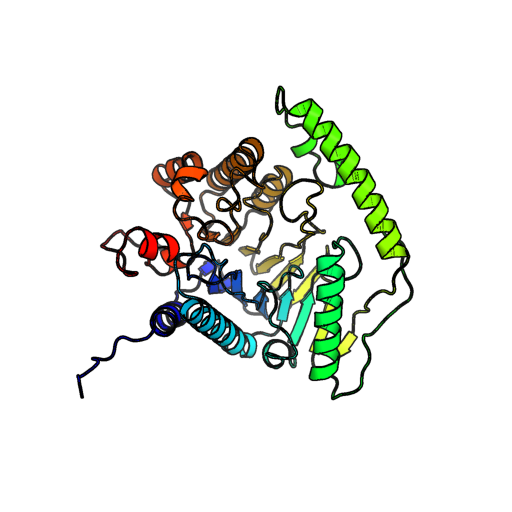2 GLY A O 1
ATOM 1426 N N . SER A 1 183 ? 6.473 31.233 0.228 1.00 81.00 183 SER A N 1
ATOM 1427 C CA . SER A 1 183 ? 7.938 31.273 0.085 1.00 81.00 183 SER A CA 1
ATOM 1428 C C . SER A 1 183 ? 8.566 29.932 -0.325 1.00 81.00 183 SER A C 1
ATOM 1430 O O . SER A 1 183 ? 9.678 29.907 -0.853 1.00 81.00 183 SER A O 1
ATOM 1432 N N . TYR A 1 184 ? 7.865 28.806 -0.145 1.00 80.50 184 TYR A N 1
ATOM 1433 C CA . TYR A 1 184 ? 8.344 27.484 -0.562 1.00 80.50 184 TYR A CA 1
ATOM 1434 C C . TYR A 1 184 ? 8.135 27.204 -2.063 1.00 80.50 184 TYR A C 1
ATOM 1436 O O . TYR A 1 184 ? 8.783 26.310 -2.620 1.00 80.50 184 TYR A O 1
ATOM 1444 N N . SER A 1 185 ? 7.289 27.979 -2.751 1.00 84.50 185 SER A N 1
ATOM 1445 C CA . SER A 1 185 ? 6.899 27.733 -4.147 1.00 84.50 185 SER A CA 1
ATOM 1446 C C . SER A 1 185 ? 8.090 27.715 -5.119 1.00 84.50 185 SER A C 1
ATOM 1448 O O . SER A 1 185 ? 8.119 26.911 -6.053 1.00 84.50 185 SER A O 1
ATOM 1450 N N . GLU A 1 186 ? 9.129 28.527 -4.892 1.00 83.00 186 GLU A N 1
ATOM 1451 C CA . GLU A 1 186 ? 10.339 28.502 -5.726 1.00 83.00 186 GLU A CA 1
ATOM 1452 C C . GLU A 1 186 ? 11.143 27.207 -5.555 1.00 83.00 186 GLU A C 1
ATOM 1454 O O . GLU A 1 186 ? 11.499 26.550 -6.540 1.00 83.00 186 GLU A O 1
ATOM 1459 N N . ARG A 1 187 ? 11.375 26.794 -4.304 1.00 83.56 187 ARG A N 1
ATOM 1460 C CA . ARG A 1 187 ? 12.058 25.534 -3.995 1.00 83.56 187 ARG A CA 1
ATOM 1461 C C . ARG A 1 187 ? 11.293 24.347 -4.572 1.00 83.56 187 ARG A C 1
ATOM 1463 O O . ARG A 1 187 ? 11.912 23.452 -5.147 1.00 83.56 187 ARG A O 1
ATOM 1470 N N . ARG A 1 188 ? 9.959 24.357 -4.484 1.00 86.12 188 ARG A N 1
ATOM 1471 C CA . ARG A 1 188 ? 9.105 23.321 -5.077 1.00 86.12 188 ARG A CA 1
ATOM 1472 C C . ARG A 1 188 ? 9.305 23.216 -6.589 1.00 86.12 188 ARG A C 1
ATOM 1474 O O . ARG A 1 188 ? 9.527 22.114 -7.081 1.00 86.12 188 ARG A O 1
ATOM 1481 N N . ARG A 1 189 ? 9.336 24.336 -7.324 1.00 87.19 189 ARG A N 1
ATOM 1482 C CA . ARG A 1 189 ? 9.617 24.328 -8.777 1.00 87.19 189 ARG A CA 1
ATOM 1483 C C . ARG A 1 189 ? 10.957 23.669 -9.109 1.00 87.19 189 ARG A C 1
ATOM 1485 O O . ARG A 1 189 ? 11.043 22.912 -10.074 1.00 87.19 189 ARG A O 1
ATOM 1492 N N . GLN A 1 190 ? 11.998 23.918 -8.312 1.00 87.88 190 GLN A N 1
ATOM 1493 C CA . GLN A 1 190 ? 13.296 23.260 -8.502 1.00 87.88 190 GLN A CA 1
ATOM 1494 C C . GLN A 1 190 ? 13.223 21.749 -8.233 1.00 87.88 190 GLN A C 1
ATOM 1496 O O . GLN A 1 190 ? 13.807 20.965 -8.984 1.00 87.88 190 GLN A O 1
ATOM 1501 N N . VAL A 1 191 ? 12.499 21.332 -7.189 1.00 87.88 191 VAL A N 1
ATOM 1502 C CA . VAL A 1 191 ? 12.278 19.912 -6.865 1.00 87.88 191 VAL A CA 1
ATOM 1503 C C . VAL A 1 191 ? 11.530 19.201 -7.993 1.00 87.88 191 VAL A C 1
ATOM 1505 O O . VAL A 1 191 ? 11.978 18.137 -8.419 1.00 87.88 191 VAL A O 1
ATOM 1508 N N . LEU A 1 192 ? 10.468 19.807 -8.532 1.00 91.88 192 LEU A N 1
ATOM 1509 C CA . LEU A 1 192 ? 9.696 19.249 -9.647 1.00 91.88 192 LEU A CA 1
ATOM 1510 C C . LEU A 1 192 ? 10.559 19.080 -10.905 1.00 91.88 192 LEU A C 1
ATOM 1512 O O . LEU A 1 192 ? 10.606 17.983 -11.451 1.00 91.88 192 LEU A O 1
ATOM 1516 N N . ARG A 1 193 ? 11.352 20.093 -11.291 1.00 91.50 193 ARG A N 1
ATOM 1517 C CA . ARG A 1 193 ? 12.289 19.991 -12.433 1.00 91.50 193 ARG A CA 1
ATOM 1518 C C . ARG A 1 193 ? 13.316 18.867 -12.259 1.00 91.50 193 ARG A C 1
ATOM 1520 O O . ARG A 1 193 ? 13.630 18.141 -13.201 1.00 91.50 193 ARG A O 1
ATOM 1527 N N . ARG A 1 194 ? 13.859 18.700 -11.047 1.00 92.31 194 ARG A N 1
ATOM 1528 C CA . ARG A 1 194 ? 14.763 17.575 -10.733 1.00 92.31 194 ARG A CA 1
ATOM 1529 C C . ARG A 1 194 ? 14.026 16.235 -10.760 1.00 92.31 194 ARG A C 1
ATOM 1531 O O . ARG A 1 194 ? 14.622 15.219 -11.107 1.00 92.31 194 ARG A O 1
ATOM 1538 N N . GLY A 1 195 ? 12.761 16.215 -10.354 1.00 93.19 195 GLY A N 1
ATOM 1539 C CA . GLY A 1 195 ? 11.865 15.068 -10.452 1.00 93.19 195 GLY A CA 1
ATOM 1540 C C . GLY A 1 195 ? 11.641 14.614 -11.888 1.00 93.19 195 GLY A C 1
ATOM 1541 O O . GLY A 1 195 ? 11.907 13.457 -12.195 1.00 93.19 195 GLY A O 1
ATOM 1542 N N . GLU A 1 196 ? 11.286 15.540 -12.774 1.00 93.50 196 GLU A N 1
ATOM 1543 C CA . GLU A 1 196 ? 11.099 15.291 -14.209 1.00 93.50 196 GLU A CA 1
ATOM 1544 C C . GLU A 1 196 ? 12.350 14.701 -14.858 1.00 93.50 196 GLU A C 1
ATOM 1546 O O . GLU A 1 196 ? 12.272 13.688 -15.553 1.00 93.50 196 GLU A O 1
ATOM 1551 N N . LYS A 1 197 ? 13.528 15.276 -14.572 1.00 94.25 197 LYS A N 1
ATOM 1552 C CA . LYS A 1 197 ? 14.797 14.735 -15.078 1.00 94.25 197 LYS A CA 1
ATOM 1553 C C . LYS A 1 197 ? 15.026 13.294 -14.611 1.00 94.25 197 LYS A C 1
ATOM 1555 O O . LYS A 1 197 ? 15.371 12.440 -15.420 1.00 94.25 197 LYS A O 1
ATOM 1560 N N . ARG A 1 198 ? 14.795 13.010 -13.325 1.00 94.69 198 ARG A N 1
ATOM 1561 C CA . ARG A 1 198 ? 14.947 11.655 -12.766 1.00 94.69 198 ARG A CA 1
ATOM 1562 C C . ARG A 1 198 ? 13.945 10.666 -13.358 1.00 94.69 198 ARG A C 1
ATOM 1564 O O . ARG A 1 198 ? 14.309 9.519 -13.587 1.00 94.69 198 ARG A O 1
ATOM 1571 N N . LEU A 1 199 ? 12.708 11.090 -13.614 1.00 95.31 199 LEU A N 1
ATOM 1572 C CA . LEU A 1 199 ? 11.718 10.247 -14.282 1.00 95.31 199 LEU A CA 1
ATOM 1573 C C . LEU A 1 199 ? 12.153 9.927 -15.718 1.00 95.31 199 LEU A C 1
ATOM 1575 O O . LEU A 1 199 ? 12.054 8.778 -16.132 1.00 95.31 199 LEU A O 1
ATOM 1579 N N . ALA A 1 200 ? 12.705 10.898 -16.450 1.00 95.06 200 ALA A N 1
ATOM 1580 C CA . ALA A 1 200 ? 13.273 10.652 -17.775 1.00 95.06 200 ALA A CA 1
ATOM 1581 C C . ALA A 1 200 ? 14.468 9.679 -17.732 1.00 95.06 200 ALA A C 1
ATOM 1583 O O . ALA A 1 200 ? 14.597 8.819 -18.603 1.00 95.06 200 ALA A O 1
ATOM 1584 N N . ASP A 1 201 ? 15.322 9.769 -16.707 1.00 96.00 201 ASP A N 1
ATOM 1585 C CA . ASP A 1 201 ? 16.416 8.813 -16.483 1.00 96.00 201 ASP A CA 1
ATOM 1586 C C . ASP A 1 201 ? 15.894 7.395 -16.204 1.00 96.00 201 ASP A C 1
ATOM 1588 O O . ASP A 1 201 ? 16.399 6.429 -16.774 1.00 96.00 201 ASP A O 1
ATOM 1592 N N . LEU A 1 202 ? 14.869 7.265 -15.356 1.00 96.69 202 LEU A N 1
ATOM 1593 C CA . LEU A 1 202 ? 14.229 5.981 -15.059 1.00 96.69 202 LEU A CA 1
ATOM 1594 C C . LEU A 1 202 ? 13.525 5.392 -16.276 1.00 96.69 202 LEU A C 1
ATOM 1596 O O . LEU A 1 202 ? 13.646 4.198 -16.516 1.00 96.69 202 LEU A O 1
ATOM 1600 N N . ARG A 1 203 ? 12.860 6.225 -17.075 1.00 96.88 203 ARG A N 1
ATOM 1601 C CA . ARG A 1 203 ? 12.234 5.802 -18.324 1.00 96.88 203 ARG A CA 1
ATOM 1602 C C . ARG A 1 203 ? 13.253 5.174 -19.270 1.00 96.88 203 ARG A C 1
ATOM 1604 O O . ARG A 1 203 ? 13.040 4.057 -19.720 1.00 96.88 203 ARG A O 1
ATOM 1611 N N . ARG A 1 204 ? 14.383 5.853 -19.504 1.00 97.38 204 ARG A N 1
ATOM 1612 C CA . ARG A 1 204 ? 15.472 5.316 -20.339 1.00 97.38 204 ARG A CA 1
ATOM 1613 C C . ARG A 1 204 ? 16.009 3.993 -19.811 1.00 97.38 204 ARG A C 1
ATOM 1615 O O . ARG A 1 204 ? 16.345 3.125 -20.601 1.00 97.38 204 ARG A O 1
ATOM 1622 N N . PHE A 1 205 ? 16.082 3.852 -18.489 1.00 97.81 205 PHE A N 1
ATOM 1623 C CA . PHE A 1 205 ? 16.456 2.596 -17.854 1.00 97.81 205 PHE A CA 1
ATOM 1624 C C . PHE A 1 205 ? 15.415 1.494 -18.113 1.00 97.81 205 PHE A C 1
ATOM 1626 O O . PHE A 1 205 ? 15.780 0.419 -18.565 1.00 97.81 205 PHE A O 1
ATOM 1633 N N . TRP A 1 206 ? 14.121 1.742 -17.905 1.00 97.75 206 TRP A N 1
ATOM 1634 C CA . TRP A 1 206 ? 13.082 0.740 -18.190 1.00 97.75 206 TRP A CA 1
ATOM 1635 C C . TRP A 1 206 ? 13.042 0.336 -19.672 1.00 97.75 206 TRP A C 1
ATOM 1637 O O . TRP A 1 206 ? 12.818 -0.830 -19.980 1.00 97.75 206 TRP A O 1
ATOM 1647 N N . GLU A 1 207 ? 13.296 1.280 -20.581 1.00 97.44 207 GLU A N 1
ATOM 1648 C CA . GLU A 1 207 ? 13.361 1.057 -22.033 1.00 97.44 207 GLU A CA 1
ATOM 1649 C C . GLU A 1 207 ? 14.650 0.345 -22.487 1.00 97.44 207 GLU A C 1
ATOM 1651 O O . GLU A 1 207 ? 14.718 -0.096 -23.633 1.00 97.44 207 GLU A O 1
ATOM 1656 N N . SER A 1 208 ? 15.670 0.223 -21.626 1.00 97.12 208 SER A N 1
ATOM 1657 C CA . SER A 1 208 ? 16.921 -0.490 -21.935 1.00 97.12 208 SER A CA 1
ATOM 1658 C C . SER A 1 208 ? 17.005 -1.894 -21.338 1.00 97.12 208 SER A C 1
ATOM 1660 O O . SER A 1 208 ? 17.850 -2.679 -21.755 1.00 97.12 208 SER A O 1
ATOM 1662 N N . GLU A 1 209 ? 16.173 -2.202 -20.347 1.00 97.00 209 GLU A N 1
ATOM 1663 C CA . GLU A 1 209 ? 16.220 -3.456 -19.594 1.00 97.00 209 GLU A CA 1
ATOM 1664 C C . GLU A 1 209 ? 15.226 -4.497 -20.113 1.00 97.00 209 GLU A C 1
ATOM 1666 O O . GLU A 1 209 ? 14.172 -4.156 -20.645 1.00 97.00 209 GLU A O 1
ATOM 1671 N N . GLU A 1 210 ? 15.511 -5.780 -19.892 1.00 96.00 210 GLU A N 1
ATOM 1672 C CA . GLU A 1 210 ? 14.558 -6.850 -20.193 1.00 96.00 210 GLU A CA 1
ATOM 1673 C C . GLU A 1 210 ? 13.313 -6.777 -19.295 1.00 96.00 210 GLU A C 1
ATOM 1675 O O . GLU A 1 210 ? 13.372 -6.517 -18.081 1.00 96.00 210 GLU A O 1
ATOM 1680 N N . TRP A 1 211 ? 12.158 -7.033 -19.910 1.00 96.38 211 TRP A N 1
ATOM 1681 C CA . TRP A 1 211 ? 10.863 -6.965 -19.243 1.00 96.38 211 TRP A CA 1
ATOM 1682 C C . TRP A 1 211 ? 10.428 -8.342 -18.770 1.00 96.38 211 TRP A C 1
ATOM 1684 O O . TRP A 1 211 ? 10.385 -9.294 -19.547 1.00 96.38 211 TRP A O 1
ATOM 1694 N N . VAL A 1 212 ? 10.037 -8.441 -17.502 1.00 94.94 212 VAL A N 1
ATOM 1695 C CA . VAL A 1 212 ? 9.313 -9.605 -16.989 1.00 94.94 212 VAL A CA 1
ATOM 1696 C C . VAL A 1 212 ? 7.990 -9.704 -17.741 1.00 94.94 212 VAL A C 1
ATOM 1698 O O . VAL A 1 212 ? 7.296 -8.702 -17.910 1.00 94.94 212 VAL A O 1
ATOM 1701 N N . LYS A 1 213 ? 7.630 -10.904 -18.182 1.00 91.94 213 LYS A N 1
ATOM 1702 C CA . LYS A 1 213 ? 6.367 -11.197 -18.854 1.00 91.94 213 LYS A CA 1
ATOM 1703 C C . LYS A 1 213 ? 5.368 -11.825 -17.878 1.00 91.94 213 LYS A C 1
ATOM 1705 O O . LYS A 1 213 ? 5.768 -12.655 -17.058 1.00 91.94 213 LYS A O 1
ATOM 1710 N N . PRO A 1 214 ? 4.068 -11.510 -18.008 1.00 85.56 214 PRO A N 1
ATOM 1711 C CA . PRO A 1 214 ? 3.008 -12.311 -17.405 1.00 85.56 214 PRO A CA 1
ATOM 1712 C C . PRO A 1 214 ? 3.156 -13.781 -17.818 1.00 85.56 214 PRO A C 1
ATOM 1714 O O . PRO A 1 214 ? 3.467 -14.075 -18.976 1.00 85.56 214 PRO A O 1
ATOM 1717 N N . LYS A 1 215 ? 2.962 -14.712 -16.879 1.00 85.06 215 LYS A N 1
ATOM 1718 C CA . LYS A 1 215 ? 3.125 -16.150 -17.129 1.00 85.06 215 LYS A CA 1
ATOM 1719 C C . LYS A 1 215 ? 2.297 -16.987 -16.154 1.00 85.06 215 LYS A C 1
ATOM 1721 O O . LYS A 1 215 ? 1.976 -16.552 -15.050 1.00 85.06 215 LYS A O 1
ATOM 1726 N N . VAL A 1 216 ? 1.978 -18.210 -16.573 1.00 86.06 216 VAL A N 1
ATOM 1727 C CA . VAL A 1 216 ? 1.481 -19.278 -15.699 1.00 86.06 216 VAL A CA 1
ATOM 1728 C C . VAL A 1 216 ? 2.670 -20.085 -15.169 1.00 86.06 216 VAL A C 1
ATOM 1730 O O . VAL A 1 216 ? 3.429 -20.657 -15.948 1.00 86.06 216 VAL A O 1
ATOM 1733 N N . LEU A 1 217 ? 2.826 -20.116 -13.848 1.00 86.12 217 LEU A N 1
ATOM 1734 C CA . LEU A 1 217 ? 3.852 -20.848 -13.107 1.00 86.12 217 LEU A CA 1
ATOM 1735 C C . LEU A 1 217 ? 3.174 -22.010 -12.368 1.00 86.12 217 LEU A C 1
ATOM 1737 O O . LEU A 1 217 ? 2.570 -21.838 -11.304 1.00 86.12 217 LEU A O 1
ATOM 1741 N N . GLY A 1 218 ? 3.198 -23.199 -12.972 1.00 86.00 218 GLY A N 1
ATOM 1742 C CA . GLY A 1 218 ? 2.442 -24.351 -12.480 1.00 86.00 218 GLY A CA 1
ATOM 1743 C C . GLY A 1 218 ? 0.929 -24.096 -12.522 1.00 86.00 218 GLY A C 1
ATOM 1744 O O . GLY A 1 218 ? 0.343 -23.987 -13.594 1.00 86.00 218 GLY A O 1
ATOM 1745 N N . ARG A 1 219 ? 0.285 -24.009 -11.350 1.00 90.69 219 ARG A N 1
ATOM 1746 C CA . ARG A 1 219 ? -1.152 -23.673 -11.212 1.00 90.69 219 ARG A CA 1
ATOM 1747 C C . ARG A 1 219 ? -1.400 -22.200 -10.871 1.00 90.69 219 ARG A C 1
ATOM 1749 O O . ARG A 1 219 ? -2.548 -21.815 -10.679 1.00 90.69 219 ARG A O 1
ATOM 1756 N N . THR A 1 220 ? -0.340 -21.411 -10.738 1.00 94.25 220 THR A N 1
ATOM 1757 C CA . THR A 1 220 ? -0.409 -19.992 -10.392 1.00 94.25 220 THR A CA 1
ATOM 1758 C C . THR A 1 220 ? -0.325 -19.161 -11.660 1.00 94.25 220 THR A C 1
ATOM 1760 O O . THR A 1 220 ? 0.568 -19.384 -12.471 1.00 94.25 220 THR A O 1
ATOM 1763 N N . SER A 1 221 ? -1.215 -18.195 -11.850 1.00 95.19 221 SER A N 1
ATOM 1764 C CA . SER A 1 221 ? -1.142 -17.252 -12.974 1.00 95.19 221 SER A CA 1
ATOM 1765 C C . SER A 1 221 ? -0.767 -15.865 -12.479 1.00 95.19 221 SER A C 1
ATOM 1767 O O . SER A 1 221 ? -1.196 -15.459 -11.406 1.00 95.19 221 SER A O 1
ATOM 1769 N N . VAL A 1 222 ? 0.038 -15.141 -13.254 1.00 95.88 222 VAL A N 1
ATOM 1770 C CA . VAL A 1 222 ? 0.468 -13.772 -12.946 1.00 95.88 222 VAL A CA 1
ATOM 1771 C C . VAL A 1 222 ? -0.029 -12.829 -14.029 1.00 95.88 222 VAL A C 1
ATOM 1773 O O . VAL A 1 222 ? 0.234 -13.061 -15.209 1.00 95.88 222 VAL A O 1
ATOM 1776 N N . GLU A 1 223 ? -0.648 -11.727 -13.617 1.00 97.44 223 GLU A N 1
ATOM 1777 C CA . GLU A 1 223 ? -0.985 -10.587 -14.461 1.00 97.44 223 GLU A CA 1
ATOM 1778 C C . GLU A 1 223 ? -0.522 -9.269 -13.830 1.00 97.44 223 GLU A C 1
ATOM 1780 O O . GLU A 1 223 ? -0.629 -9.063 -12.621 1.00 97.44 223 GLU A O 1
ATOM 1785 N N . PHE A 1 224 ? -0.018 -8.353 -14.661 1.00 98.00 224 PHE A N 1
ATOM 1786 C CA . PHE A 1 224 ? 0.304 -6.994 -14.223 1.00 98.00 224 PHE A CA 1
ATOM 1787 C C . PHE A 1 224 ? -0.967 -6.161 -14.180 1.00 98.00 224 PHE A C 1
ATOM 1789 O O . PHE A 1 224 ? -1.773 -6.257 -15.107 1.00 98.00 224 PHE A O 1
ATOM 1796 N N . ALA A 1 225 ? -1.155 -5.396 -13.110 1.00 98.19 225 ALA A N 1
ATOM 1797 C CA . ALA A 1 225 ? -2.450 -4.841 -12.743 1.00 98.19 225 ALA A CA 1
ATOM 1798 C C . ALA A 1 225 ? -2.608 -3.340 -13.032 1.00 98.19 225 ALA A C 1
ATOM 1800 O O . ALA A 1 225 ? -3.738 -2.884 -13.143 1.00 98.19 225 ALA A O 1
ATOM 1801 N N . ASP A 1 226 ? -1.520 -2.584 -13.190 1.00 98.25 226 ASP A N 1
ATOM 1802 C CA . ASP A 1 226 ? -1.517 -1.125 -13.381 1.00 98.25 226 ASP A CA 1
ATOM 1803 C C . ASP A 1 226 ? -2.557 -0.647 -14.406 1.00 98.25 226 ASP A C 1
ATOM 1805 O O . ASP A 1 226 ? -2.521 -1.045 -15.570 1.00 98.25 226 ASP A O 1
ATOM 1809 N N . GLY A 1 227 ? -3.497 0.196 -13.967 1.00 98.00 227 GLY A N 1
ATOM 1810 C CA . GLY A 1 227 ? -4.549 0.776 -14.812 1.00 98.00 227 GLY A CA 1
ATOM 1811 C C . GLY A 1 227 ? -5.600 -0.214 -15.335 1.00 98.00 227 GLY A C 1
ATOM 1812 O O . GLY A 1 227 ? -6.429 0.155 -16.172 1.00 98.00 227 GLY A O 1
ATOM 1813 N N . ARG A 1 228 ? -5.591 -1.478 -14.889 1.00 98.44 228 ARG A N 1
ATOM 1814 C CA . ARG A 1 228 ? -6.469 -2.536 -15.415 1.00 98.44 228 ARG A CA 1
ATOM 1815 C C . ARG A 1 228 ? -7.659 -2.828 -14.508 1.00 98.44 228 ARG A C 1
ATOM 1817 O O . ARG A 1 228 ? -7.638 -2.631 -13.294 1.00 98.44 228 ARG A O 1
ATOM 1824 N N . ASN A 1 229 ? -8.695 -3.379 -15.138 1.00 98.25 229 ASN A N 1
ATOM 1825 C CA . ASN A 1 229 ? -9.931 -3.811 -14.497 1.00 98.25 229 ASN A CA 1
ATOM 1826 C C . ASN A 1 229 ? -10.147 -5.305 -14.747 1.00 98.25 229 ASN A C 1
ATOM 1828 O O . ASN A 1 229 ? -10.058 -5.766 -15.886 1.00 98.25 229 ASN A O 1
ATOM 1832 N N . PHE A 1 230 ? -10.494 -6.037 -13.695 1.00 98.50 230 PHE A N 1
ATOM 1833 C CA . PHE A 1 230 ? -10.733 -7.477 -13.712 1.00 98.50 230 PHE A CA 1
ATOM 1834 C C . PHE A 1 230 ? -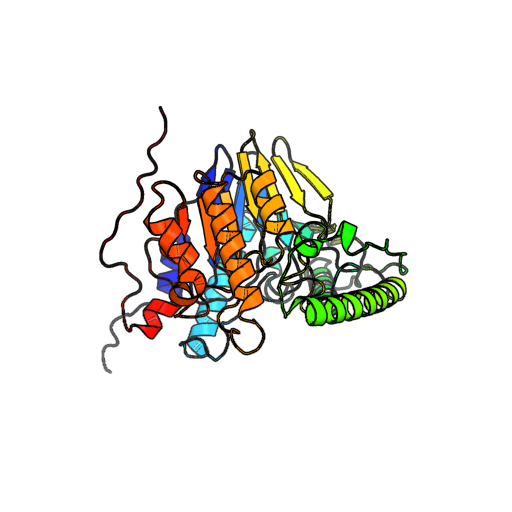12.149 -7.757 -13.214 1.00 98.50 230 PHE A C 1
ATOM 1836 O O . PHE A 1 230 ? -12.603 -7.137 -12.252 1.00 98.50 230 PHE A O 1
ATOM 1843 N N . ARG A 1 231 ? -12.862 -8.681 -13.864 1.00 98.25 231 ARG A N 1
ATOM 1844 C CA . ARG A 1 231 ? -14.250 -9.011 -13.520 1.00 98.25 231 ARG A CA 1
ATOM 1845 C C . ARG A 1 231 ? -14.384 -10.485 -13.158 1.00 98.25 231 ARG A C 1
ATOM 1847 O O . ARG A 1 231 ? -14.052 -11.349 -13.963 1.00 98.25 231 ARG A O 1
ATOM 1854 N N . PHE A 1 232 ? -14.932 -10.741 -11.976 1.00 98.12 232 PHE A N 1
ATOM 1855 C CA . PHE A 1 232 ? -15.210 -12.065 -11.426 1.00 98.12 232 PHE A CA 1
ATOM 1856 C C . PHE A 1 232 ? -16.695 -12.104 -11.073 1.00 98.12 232 PHE A C 1
ATOM 1858 O O . PHE A 1 232 ? -17.106 -11.521 -10.077 1.00 98.12 232 PHE A O 1
ATOM 1865 N N . GLY A 1 233 ? -17.522 -12.697 -11.938 1.00 97.62 233 GLY A N 1
ATOM 1866 C CA . GLY A 1 233 ? -18.979 -12.661 -11.775 1.00 97.62 233 GLY A CA 1
ATOM 1867 C C . GLY A 1 233 ? -19.532 -11.230 -11.669 1.00 97.62 233 GLY A C 1
ATOM 1868 O O . GLY A 1 233 ? -19.395 -10.419 -12.600 1.00 97.62 233 GLY A O 1
ATOM 1869 N N . GLY A 1 234 ? -20.178 -10.928 -10.540 1.00 97.94 234 GLY A N 1
ATOM 1870 C CA . GLY A 1 234 ? -20.676 -9.598 -10.180 1.00 97.94 234 GLY A CA 1
ATOM 1871 C C . GLY A 1 234 ? -19.632 -8.669 -9.546 1.00 97.94 234 GLY A C 1
ATOM 1872 O O . GLY A 1 234 ? -19.889 -7.470 -9.432 1.00 97.94 234 GLY A O 1
ATOM 1873 N N . THR A 1 235 ? -18.464 -9.184 -9.164 1.00 98.69 235 THR A N 1
ATOM 1874 C CA . THR A 1 235 ? -17.369 -8.418 -8.558 1.00 98.69 235 THR A CA 1
ATOM 1875 C C . THR A 1 235 ? -16.435 -7.829 -9.613 1.00 98.69 235 THR A C 1
ATOM 1877 O O . THR A 1 235 ? -15.990 -8.514 -10.536 1.00 98.69 235 THR A O 1
ATOM 1880 N N . THR A 1 236 ? -16.086 -6.553 -9.456 1.00 98.75 236 THR A N 1
ATOM 1881 C CA . THR A 1 236 ? -15.066 -5.863 -10.258 1.00 98.75 236 THR A CA 1
ATOM 1882 C C . THR A 1 236 ? -13.900 -5.453 -9.366 1.00 98.75 236 THR A C 1
ATOM 1884 O O . THR A 1 236 ? -14.108 -4.837 -8.324 1.00 98.75 236 THR A O 1
ATOM 1887 N N . VAL A 1 237 ? -12.675 -5.764 -9.784 1.00 98.81 237 VAL A N 1
ATOM 1888 C CA . VAL A 1 237 ? -11.433 -5.320 -9.140 1.00 98.81 237 VAL A CA 1
ATOM 1889 C C . VAL A 1 237 ? -10.728 -4.362 -10.096 1.00 98.81 237 VAL A C 1
ATOM 1891 O O . VAL A 1 237 ? -10.329 -4.762 -11.189 1.00 98.81 237 VAL A O 1
ATOM 1894 N N . ARG A 1 238 ? -10.611 -3.092 -9.713 1.00 98.75 238 ARG A N 1
ATOM 1895 C CA . ARG A 1 238 ? -9.961 -2.038 -10.502 1.00 98.75 238 ARG A CA 1
ATOM 1896 C C . ARG A 1 238 ? -8.668 -1.614 -9.835 1.00 98.75 238 ARG A C 1
ATOM 1898 O O . ARG A 1 238 ? -8.656 -1.377 -8.629 1.00 98.75 238 ARG A O 1
ATOM 1905 N N . PHE A 1 239 ? -7.621 -1.459 -10.626 1.00 98.81 239 PHE A N 1
ATOM 1906 C CA . PHE A 1 239 ? -6.356 -0.904 -10.177 1.00 98.81 239 PHE A CA 1
ATOM 1907 C C . PHE A 1 239 ? -6.164 0.480 -10.774 1.00 98.81 239 PHE A C 1
ATOM 1909 O O . PHE A 1 239 ? -6.525 0.733 -11.925 1.00 98.81 239 PHE A O 1
ATOM 1916 N N . THR A 1 240 ? -5.603 1.394 -9.991 1.00 98.56 240 THR A N 1
ATOM 191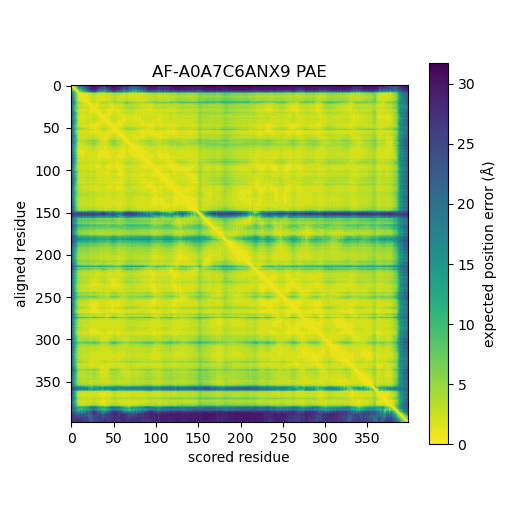7 C CA . THR A 1 240 ? -5.244 2.710 -10.519 1.00 98.56 240 THR A CA 1
ATOM 1918 C C . THR A 1 240 ? -4.088 2.596 -11.504 1.00 98.56 240 THR A C 1
ATOM 1920 O O . THR A 1 240 ? -3.305 1.645 -11.485 1.00 98.56 240 THR A O 1
ATOM 1923 N N . GLU A 1 241 ? -3.925 3.630 -12.320 1.00 97.31 241 GLU A N 1
ATOM 1924 C CA . GLU A 1 241 ? -2.611 3.948 -12.869 1.00 97.31 241 GLU A CA 1
ATOM 1925 C C . GLU A 1 241 ? -1.570 4.101 -11.736 1.00 97.31 241 GLU A C 1
ATOM 1927 O O . GLU A 1 241 ? -1.951 4.384 -10.591 1.00 97.31 241 GLU A O 1
ATOM 1932 N N . PRO A 1 242 ? -0.263 3.960 -12.020 1.00 97.19 242 PRO A N 1
ATOM 1933 C CA . PRO A 1 242 ? 0.779 4.100 -11.008 1.00 97.19 242 PRO A CA 1
ATOM 1934 C C . PRO A 1 242 ? 0.739 5.455 -10.298 1.00 97.19 242 PRO A C 1
ATOM 1936 O O . PRO A 1 242 ? 0.785 6.512 -10.933 1.00 97.19 242 PRO A O 1
ATOM 1939 N N . LEU A 1 243 ? 0.714 5.413 -8.969 1.00 97.56 243 LEU A N 1
ATOM 1940 C CA . LEU A 1 243 ? 0.743 6.566 -8.075 1.00 97.56 243 LEU A CA 1
ATOM 1941 C C . LEU A 1 243 ? 2.133 6.675 -7.446 1.00 97.56 243 LEU A C 1
ATOM 1943 O O . LEU A 1 243 ? 2.740 5.667 -7.098 1.00 97.56 243 LEU A O 1
ATOM 1947 N N . PHE A 1 244 ? 2.658 7.886 -7.276 1.00 97.12 244 PHE A N 1
ATOM 1948 C CA . PHE A 1 244 ? 3.852 8.096 -6.452 1.00 97.12 244 PHE A CA 1
ATOM 1949 C C . PHE A 1 244 ? 3.608 7.626 -5.018 1.00 97.12 244 PHE A C 1
ATOM 1951 O O . PHE A 1 244 ? 2.623 8.020 -4.396 1.00 97.12 244 PHE A O 1
ATOM 1958 N N . HIS A 1 245 ? 4.552 6.855 -4.486 1.00 94.94 245 HIS A N 1
ATOM 1959 C CA . HIS A 1 245 ? 4.602 6.526 -3.070 1.00 94.94 245 HIS A CA 1
ATOM 1960 C C . HIS A 1 245 ? 5.106 7.760 -2.297 1.00 94.94 245 HIS A C 1
ATOM 1962 O O . HIS A 1 245 ? 6.305 8.047 -2.265 1.00 94.94 245 HIS A O 1
ATOM 1968 N N . GLY A 1 246 ? 4.185 8.554 -1.749 1.00 91.44 246 GLY A N 1
ATOM 1969 C CA . GLY A 1 246 ? 4.480 9.830 -1.089 1.00 91.44 246 GLY A CA 1
ATOM 1970 C C . GLY A 1 246 ? 4.326 11.052 -1.999 1.00 91.44 246 GLY A C 1
ATOM 1971 O O . GLY A 1 246 ? 3.325 11.201 -2.694 1.00 91.44 246 GLY A O 1
ATOM 1972 N N . ILE A 1 247 ? 5.292 11.977 -1.951 1.00 92.94 247 ILE A N 1
ATOM 1973 C CA . ILE A 1 247 ? 5.226 13.254 -2.687 1.00 92.94 247 ILE A CA 1
ATOM 1974 C C . ILE A 1 247 ? 5.508 13.117 -4.187 1.00 92.94 247 ILE A C 1
ATOM 1976 O O . ILE A 1 247 ? 6.010 12.104 -4.674 1.00 92.94 247 ILE A O 1
ATOM 1980 N N . GLU A 1 248 ? 5.252 14.195 -4.922 1.00 94.25 248 GLU A N 1
ATOM 1981 C CA . GLU A 1 248 ? 5.514 14.291 -6.352 1.00 94.25 248 GLU A CA 1
ATOM 1982 C C . GLU A 1 248 ? 6.989 13.986 -6.650 1.00 94.25 248 GLU A C 1
ATOM 1984 O O . GLU A 1 248 ? 7.901 14.606 -6.090 1.00 94.25 248 GLU A O 1
ATOM 1989 N N . TYR A 1 249 ? 7.238 13.020 -7.541 1.00 93.56 249 TYR A N 1
ATOM 1990 C CA . TYR A 1 249 ? 8.586 12.534 -7.864 1.00 93.56 249 TYR A CA 1
ATOM 1991 C C . TYR A 1 249 ? 9.397 12.046 -6.650 1.00 93.56 249 TYR A C 1
ATOM 1993 O O . TYR A 1 249 ? 10.633 12.198 -6.607 1.00 93.56 249 TYR A O 1
ATOM 2001 N N . ALA A 1 250 ? 8.715 11.466 -5.658 1.00 90.44 250 ALA A N 1
ATOM 2002 C CA . ALA A 1 250 ? 9.354 10.757 -4.563 1.00 90.44 250 ALA A CA 1
ATOM 2003 C C . ALA A 1 250 ? 10.273 9.643 -5.088 1.00 90.44 250 ALA A C 1
ATOM 2005 O O . ALA A 1 250 ? 9.999 8.973 -6.082 1.00 90.44 250 ALA A O 1
ATOM 2006 N N . THR A 1 251 ? 11.401 9.435 -4.409 1.00 91.44 251 THR A N 1
ATOM 2007 C CA . THR A 1 251 ? 12.387 8.414 -4.800 1.00 91.44 251 THR A CA 1
ATOM 2008 C C . THR A 1 251 ? 12.035 7.018 -4.321 1.00 91.44 251 THR A C 1
ATOM 2010 O O . THR A 1 251 ? 12.680 6.065 -4.748 1.00 91.44 251 THR A O 1
ATOM 2013 N N . VAL A 1 252 ? 11.066 6.884 -3.415 1.00 91.25 252 VAL A N 1
ATOM 2014 C CA . VAL A 1 252 ? 10.715 5.613 -2.762 1.00 91.25 252 VAL A CA 1
ATOM 2015 C C . VAL A 1 252 ? 9.870 4.691 -3.644 1.00 91.25 252 VAL A C 1
ATOM 2017 O O . VAL A 1 252 ? 9.751 3.505 -3.333 1.00 91.25 252 VAL A O 1
ATOM 2020 N N . GLY A 1 253 ? 9.415 5.192 -4.797 1.00 95.19 253 GLY A N 1
ATOM 2021 C CA . GLY A 1 253 ? 8.835 4.390 -5.862 1.00 95.19 253 GLY A CA 1
ATOM 2022 C C . GLY A 1 253 ? 7.391 4.746 -6.173 1.00 95.19 253 GLY A C 1
ATOM 2023 O O . GLY A 1 253 ? 6.960 5.882 -5.965 1.00 95.19 253 GLY A O 1
ATOM 2024 N N . TRP A 1 254 ? 6.671 3.755 -6.686 1.00 97.62 254 TRP A N 1
ATOM 2025 C CA . TRP A 1 254 ? 5.266 3.860 -7.061 1.00 97.62 254 TRP A CA 1
ATOM 2026 C C . TRP A 1 254 ? 4.448 2.717 -6.478 1.00 97.62 254 TRP A C 1
ATOM 2028 O O . TRP A 1 254 ? 4.977 1.624 -6.261 1.00 97.62 254 TRP A O 1
ATOM 2038 N N . VAL A 1 255 ? 3.161 2.977 -6.293 1.00 98.25 255 VAL A N 1
ATOM 2039 C CA . VAL A 1 255 ? 2.145 2.016 -5.864 1.00 98.25 255 VAL A CA 1
ATOM 2040 C C . VAL A 1 255 ? 0.979 2.002 -6.843 1.00 98.25 255 VAL A C 1
ATOM 2042 O O . VAL A 1 255 ? 0.824 2.925 -7.645 1.00 98.25 255 VAL A O 1
ATOM 2045 N N . VAL A 1 256 ? 0.149 0.968 -6.774 1.00 98.62 256 VAL A N 1
ATOM 2046 C CA . VAL A 1 256 ? -1.193 0.972 -7.364 1.00 98.62 256 VAL A CA 1
ATOM 2047 C C . VAL A 1 256 ? -2.218 0.727 -6.273 1.00 98.62 256 VAL A C 1
ATOM 2049 O O . VAL A 1 256 ? -2.041 -0.154 -5.437 1.00 98.62 256 VAL A O 1
ATOM 2052 N N . ALA A 1 257 ? -3.299 1.496 -6.287 1.00 98.56 257 ALA A N 1
ATOM 2053 C CA . ALA A 1 257 ? -4.410 1.274 -5.378 1.00 98.56 257 ALA A CA 1
ATOM 2054 C C . ALA A 1 257 ? -5.398 0.259 -5.963 1.00 98.56 257 ALA A C 1
ATOM 2056 O O . ALA A 1 257 ? -5.505 0.128 -7.184 1.00 98.56 257 ALA A O 1
ATOM 2057 N N . VAL A 1 258 ? -6.148 -0.420 -5.093 1.00 98.75 258 VAL A N 1
ATOM 2058 C CA . VAL A 1 258 ? -7.107 -1.472 -5.466 1.00 98.75 258 VAL A CA 1
ATOM 2059 C C . VAL A 1 258 ? -8.512 -1.071 -5.034 1.00 98.75 258 VAL A C 1
ATOM 2061 O O . VAL A 1 258 ? -8.772 -0.860 -3.851 1.00 98.75 258 VAL A O 1
ATOM 2064 N N . CYS A 1 259 ? -9.444 -0.994 -5.979 1.00 98.81 259 CYS A N 1
ATOM 2065 C CA . CYS A 1 259 ? -10.864 -0.793 -5.716 1.00 98.81 259 CYS A CA 1
ATOM 2066 C C . CYS A 1 259 ? -11.633 -2.082 -6.021 1.00 98.81 259 CYS A C 1
ATOM 2068 O O . CYS A 1 259 ? -11.634 -2.554 -7.156 1.00 98.81 259 CYS A O 1
ATOM 2070 N N . ILE A 1 260 ? -12.292 -2.641 -5.008 1.00 98.81 260 ILE A N 1
ATOM 2071 C CA . ILE A 1 260 ? -13.123 -3.842 -5.117 1.00 98.81 260 ILE A CA 1
ATOM 2072 C C . ILE A 1 260 ? -14.581 -3.408 -5.013 1.00 98.81 260 ILE A C 1
ATOM 2074 O O . ILE A 1 260 ? -14.992 -2.832 -4.004 1.00 98.81 260 ILE A O 1
ATOM 2078 N N . GLU A 1 261 ? -15.358 -3.689 -6.053 1.00 98.75 261 GLU A N 1
ATOM 2079 C CA . GLU A 1 261 ? -16.753 -3.282 -6.172 1.00 98.75 261 GLU A CA 1
ATOM 2080 C C . GLU A 1 261 ? -17.665 -4.490 -6.394 1.00 98.75 261 GLU A C 1
ATOM 2082 O O . GLU A 1 261 ? -17.414 -5.311 -7.276 1.00 98.75 261 GLU A O 1
ATOM 2087 N N . HIS A 1 262 ? -18.742 -4.588 -5.614 1.00 98.69 262 HIS A N 1
ATOM 2088 C CA . HIS A 1 262 ? -19.784 -5.600 -5.789 1.00 98.69 262 HIS A CA 1
ATOM 2089 C C . HIS A 1 262 ? -21.136 -5.049 -5.323 1.00 98.69 262 HIS A C 1
ATOM 2091 O O . HIS A 1 262 ? -21.250 -4.504 -4.225 1.00 98.69 262 HIS A O 1
ATOM 2097 N N . GLY A 1 263 ? -22.181 -5.193 -6.145 1.00 97.62 263 GLY A N 1
ATOM 2098 C CA . GLY A 1 263 ? -23.538 -4.756 -5.787 1.00 97.62 263 GLY A CA 1
ATOM 2099 C C . GLY A 1 263 ? -23.652 -3.257 -5.473 1.00 97.62 263 GLY A C 1
ATOM 2100 O O . GLY A 1 263 ? -24.414 -2.872 -4.590 1.00 97.62 263 GLY A O 1
ATOM 2101 N N . GLY A 1 264 ? -22.854 -2.418 -6.145 1.00 97.56 264 GLY A N 1
ATOM 2102 C CA . GLY A 1 264 ? -22.797 -0.967 -5.922 1.00 97.56 264 GLY A CA 1
ATOM 2103 C C . GLY A 1 264 ? -22.091 -0.537 -4.630 1.00 97.56 264 GLY A C 1
ATOM 2104 O O . GLY A 1 264 ? -22.119 0.645 -4.295 1.00 97.56 264 GLY A O 1
ATOM 2105 N N . LYS A 1 265 ? -21.476 -1.477 -3.901 1.00 98.62 265 LYS A N 1
ATOM 2106 C CA . LYS A 1 265 ? -20.638 -1.213 -2.727 1.00 98.62 265 LYS A CA 1
ATOM 2107 C C . LYS A 1 265 ? -19.168 -1.279 -3.086 1.00 98.62 265 LYS A C 1
ATOM 2109 O O . LYS A 1 265 ? -18.796 -2.098 -3.923 1.00 98.62 265 LYS A O 1
ATOM 2114 N N . LYS A 1 266 ? -18.348 -0.438 -2.451 1.00 98.69 266 LYS A N 1
ATOM 2115 C CA . LYS A 1 266 ? -16.918 -0.299 -2.756 1.00 98.69 266 LYS A CA 1
ATOM 2116 C C . LYS A 1 266 ? -16.041 -0.392 -1.512 1.00 98.69 266 LYS A C 1
ATOM 2118 O O . LYS A 1 266 ? -16.248 0.336 -0.540 1.00 98.69 266 LYS A O 1
ATOM 2123 N N . LEU A 1 267 ? -14.998 -1.211 -1.604 1.00 98.88 267 LEU A N 1
ATOM 2124 C CA . LEU A 1 267 ? -13.813 -1.122 -0.756 1.00 98.88 267 LEU A CA 1
ATOM 2125 C C . LEU A 1 267 ? -12.670 -0.526 -1.577 1.00 98.88 267 LEU A C 1
ATOM 2127 O O . LEU A 1 267 ? -12.385 -1.010 -2.672 1.00 98.88 267 LEU A O 1
ATOM 2131 N N . LEU A 1 268 ? -12.010 0.503 -1.049 1.00 98.88 268 LEU A N 1
ATOM 2132 C CA . LEU A 1 268 ? -10.814 1.089 -1.645 1.00 98.88 268 LEU A CA 1
ATOM 2133 C C . LEU A 1 268 ? -9.608 0.876 -0.731 1.00 98.88 268 LEU A C 1
ATOM 2135 O O . LEU A 1 268 ? -9.604 1.341 0.403 1.00 98.88 268 LEU A O 1
ATOM 2139 N N . PHE A 1 269 ? -8.579 0.210 -1.245 1.00 98.81 269 PHE A N 1
ATOM 2140 C CA . PHE A 1 269 ? -7.257 0.129 -0.638 1.00 98.81 269 PHE A CA 1
ATOM 2141 C C . PHE A 1 269 ? -6.335 1.116 -1.348 1.00 98.81 269 PHE A C 1
ATOM 2143 O O . PHE A 1 269 ? -5.924 0.861 -2.480 1.00 98.81 269 PHE A O 1
ATOM 2150 N N . SER A 1 270 ? -6.068 2.266 -0.723 1.00 98.00 270 SER A N 1
ATOM 2151 C CA . SER A 1 270 ? -5.279 3.344 -1.340 1.00 98.00 270 SER A CA 1
ATOM 2152 C C . SER A 1 270 ? -3.796 3.321 -0.976 1.00 98.00 270 SER A C 1
ATOM 2154 O O . SER A 1 270 ? -3.031 4.061 -1.583 1.00 98.00 270 SER A O 1
ATOM 2156 N N . SER A 1 271 ? -3.413 2.532 0.026 1.00 95.00 271 SER A N 1
ATOM 2157 C CA . SER A 1 271 ? -2.050 2.457 0.560 1.00 95.00 271 SER A CA 1
ATOM 2158 C C . SER A 1 271 ? -1.028 2.072 -0.527 1.00 95.00 271 SER A C 1
ATOM 2160 O O . SER A 1 271 ? -1.322 1.206 -1.349 1.00 95.00 271 SER A O 1
ATOM 2162 N N . ASP A 1 272 ? 0.163 2.676 -0.623 1.00 96.12 272 ASP A N 1
ATOM 2163 C CA . ASP A 1 272 ? 0.812 3.613 0.315 1.00 96.12 272 ASP A CA 1
ATOM 2164 C C . ASP A 1 272 ? 0.981 5.027 -0.277 1.00 96.12 272 ASP A C 1
ATOM 2166 O O . ASP A 1 272 ? 1.998 5.359 -0.903 1.00 96.12 272 ASP A O 1
ATOM 2170 N N . VAL A 1 273 ? -0.003 5.901 -0.078 1.00 96.12 273 VAL A N 1
ATOM 2171 C CA . VAL A 1 273 ? -0.031 7.269 -0.638 1.00 96.12 273 VAL A CA 1
ATOM 2172 C C . VAL A 1 273 ? 0.397 8.359 0.358 1.00 96.12 273 VAL A C 1
ATOM 2174 O O . VAL A 1 273 ? 0.462 9.544 0.012 1.00 96.12 273 VAL A O 1
ATOM 2177 N N . GLN A 1 274 ? 0.741 7.966 1.582 1.00 94.81 274 GLN A N 1
ATOM 2178 C CA . GLN A 1 274 ? 1.220 8.774 2.703 1.00 94.81 274 GLN A CA 1
ATOM 2179 C C . GLN A 1 274 ? 0.254 9.892 3.112 1.00 94.81 274 GLN A C 1
ATOM 2181 O O . GLN A 1 274 ? 0.636 11.067 3.181 1.00 94.81 274 GLN A O 1
ATOM 2186 N N . GLY A 1 275 ? -1.008 9.542 3.387 1.00 83.81 275 GLY A N 1
ATOM 2187 C CA . GLY A 1 275 ? -1.949 10.434 4.073 1.00 83.81 275 GLY A CA 1
ATOM 2188 C C . GLY A 1 275 ? -3.037 11.179 3.279 1.00 83.81 275 GLY A C 1
ATOM 2189 O O . GLY A 1 275 ? -3.719 11.982 3.908 1.00 83.81 275 GLY A O 1
ATOM 2190 N N . PRO A 1 276 ? -3.276 10.947 1.973 1.00 95.44 276 PRO A N 1
ATOM 2191 C CA . PRO A 1 276 ? -2.275 11.140 0.930 1.00 95.44 276 PRO A CA 1
ATOM 2192 C C . PRO A 1 276 ? -1.636 12.537 0.992 1.00 95.44 276 PRO A C 1
ATOM 2194 O O . PRO A 1 276 ? -2.300 13.533 1.285 1.00 95.44 276 PRO A O 1
ATOM 2197 N N . THR A 1 277 ? -0.354 12.653 0.641 1.00 94.81 277 THR A N 1
ATOM 2198 C CA . THR A 1 277 ? 0.309 13.973 0.617 1.00 94.81 277 THR A CA 1
ATOM 2199 C C . THR A 1 277 ? -0.027 14.793 -0.637 1.00 94.81 277 THR A C 1
ATOM 2201 O O . THR A 1 277 ? -0.083 16.018 -0.563 1.00 94.81 277 THR A O 1
ATOM 2204 N N . ILE A 1 278 ? -0.263 14.142 -1.778 1.00 96.75 278 ILE A N 1
ATOM 2205 C CA . ILE A 1 278 ? -0.626 14.801 -3.043 1.00 96.75 278 ILE A CA 1
ATOM 2206 C C . ILE A 1 278 ? -2.143 15.039 -3.077 1.00 96.75 278 ILE A C 1
ATOM 2208 O O . ILE A 1 278 ? -2.923 14.110 -2.869 1.00 96.75 278 ILE A O 1
ATOM 2212 N N . GLU A 1 279 ? -2.564 16.274 -3.351 1.00 97.69 279 GLU A N 1
ATOM 2213 C CA . GLU A 1 279 ? -3.968 16.713 -3.304 1.00 97.69 279 GLU A CA 1
ATOM 2214 C C . GLU A 1 279 ? -4.856 15.940 -4.290 1.00 97.69 279 GLU A C 1
ATOM 2216 O O . GLU A 1 279 ? -5.966 15.535 -3.937 1.00 97.69 279 GLU A O 1
ATOM 2221 N N . ASP A 1 280 ? -4.341 15.642 -5.487 1.00 97.94 280 ASP A N 1
ATOM 2222 C CA . ASP A 1 280 ? -5.035 14.855 -6.512 1.00 97.94 280 ASP A CA 1
ATOM 2223 C C . ASP A 1 280 ? -5.493 13.486 -5.995 1.00 97.94 280 ASP A C 1
ATOM 2225 O O . ASP A 1 280 ? -6.565 13.003 -6.362 1.00 97.94 280 ASP A O 1
ATOM 2229 N N . TYR A 1 281 ? -4.720 12.867 -5.101 1.00 98.12 281 TYR A N 1
ATOM 2230 C CA . TYR A 1 281 ? -5.079 11.570 -4.532 1.00 98.12 281 TYR A CA 1
ATOM 2231 C C . TYR A 1 281 ? -6.239 11.705 -3.547 1.00 98.12 281 TYR A C 1
ATOM 2233 O O . TYR A 1 281 ? -7.120 10.850 -3.525 1.00 98.12 281 TYR A O 1
ATOM 2241 N N . ALA A 1 282 ? -6.299 12.796 -2.778 1.00 98.12 282 ALA A N 1
ATOM 2242 C CA . ALA A 1 282 ? -7.450 13.077 -1.922 1.00 98.12 282 ALA A CA 1
ATOM 2243 C C . ALA A 1 282 ? -8.711 13.316 -2.764 1.00 98.12 282 ALA A C 1
ATOM 2245 O O . ALA A 1 282 ? -9.779 12.794 -2.443 1.00 98.12 282 ALA A O 1
ATOM 2246 N N . THR A 1 283 ? -8.585 14.055 -3.870 1.00 98.25 283 THR A N 1
ATOM 2247 C CA . THR A 1 283 ? -9.674 14.265 -4.835 1.00 98.25 283 THR A CA 1
ATOM 2248 C C . THR A 1 283 ? -10.162 12.960 -5.444 1.00 98.25 283 THR A C 1
ATOM 2250 O O . THR A 1 283 ? -11.372 12.738 -5.505 1.00 98.25 283 THR A O 1
ATOM 2253 N N . TRP A 1 284 ? -9.246 12.087 -5.858 1.00 98.25 284 TRP A N 1
ATOM 2254 C CA . TRP A 1 284 ? -9.576 10.768 -6.391 1.00 98.25 284 TRP A CA 1
ATOM 2255 C C . TRP A 1 284 ? -10.270 9.873 -5.351 1.00 98.25 284 TRP A C 1
ATOM 2257 O O . TRP A 1 284 ? -11.324 9.311 -5.641 1.00 98.25 284 TRP A O 1
ATOM 2267 N N . ILE A 1 285 ? -9.763 9.795 -4.116 1.00 98.44 285 ILE A N 1
ATOM 2268 C CA . ILE A 1 285 ? -10.413 9.024 -3.040 1.00 98.44 285 ILE A CA 1
ATOM 2269 C C . ILE A 1 285 ? -11.848 9.524 -2.810 1.00 98.44 285 ILE A C 1
ATOM 2271 O O . ILE A 1 285 ? -12.787 8.729 -2.716 1.00 98.44 285 ILE A O 1
ATOM 2275 N N . VAL A 1 286 ? -12.039 10.847 -2.753 1.00 98.38 286 VAL A N 1
ATOM 2276 C CA . VAL A 1 286 ? -13.363 11.463 -2.574 1.00 98.38 286 VAL A CA 1
ATOM 2277 C C . VAL A 1 286 ? -14.288 11.184 -3.760 1.00 98.38 286 VAL A C 1
ATOM 2279 O O . VAL A 1 286 ? -15.481 10.944 -3.554 1.00 98.38 286 VAL A O 1
ATOM 2282 N N . SER A 1 287 ? -13.775 11.208 -4.992 1.00 98.12 287 SER A N 1
ATOM 2283 C CA . SER A 1 287 ? -14.581 10.944 -6.188 1.00 98.12 287 SER A CA 1
ATOM 2284 C C . SER A 1 287 ? -14.995 9.477 -6.303 1.00 98.12 287 SER A C 1
ATOM 2286 O O . SER A 1 287 ? -16.098 9.199 -6.778 1.00 98.12 287 SER A O 1
ATOM 2288 N N . GLU A 1 288 ? -14.177 8.550 -5.797 1.00 98.12 288 GLU A N 1
ATOM 2289 C CA . GLU A 1 288 ? -14.511 7.126 -5.789 1.00 98.12 288 GLU A CA 1
ATOM 2290 C C . GLU A 1 288 ? -15.656 6.769 -4.839 1.00 98.12 288 GLU A C 1
ATOM 2292 O O . GLU A 1 288 ? -16.378 5.801 -5.103 1.00 98.12 288 GLU A O 1
ATOM 2297 N N . ARG A 1 289 ? -15.865 7.572 -3.785 1.00 97.75 289 ARG A N 1
ATOM 2298 C CA . ARG A 1 289 ? -16.922 7.396 -2.770 1.00 97.75 289 ARG A CA 1
ATOM 2299 C C . ARG A 1 289 ? -16.972 5.966 -2.195 1.00 97.75 289 ARG A C 1
ATOM 2301 O O . ARG A 1 289 ? -18.015 5.317 -2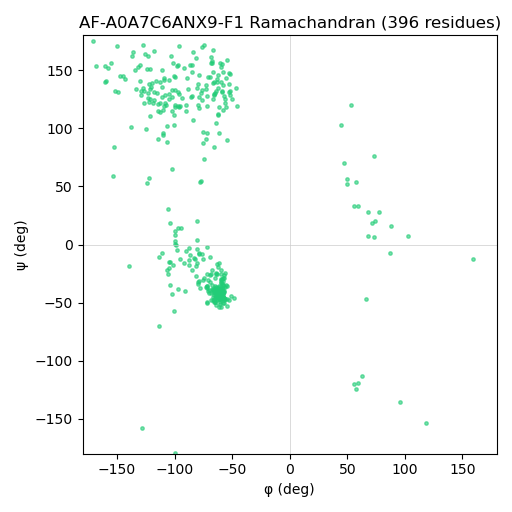.290 1.00 97.75 289 ARG A O 1
ATOM 2308 N N . PRO A 1 290 ? -15.866 5.448 -1.630 1.00 98.19 290 PRO A N 1
ATOM 2309 C CA . PRO A 1 290 ? -15.849 4.107 -1.058 1.00 98.19 290 PRO A CA 1
ATOM 2310 C C . PRO A 1 290 ? -16.752 3.995 0.177 1.00 98.19 290 PRO A C 1
ATOM 2312 O O . PRO A 1 290 ? -16.876 4.946 0.948 1.00 98.19 290 PRO A O 1
ATOM 2315 N N . ASP A 1 291 ? -17.336 2.821 0.412 1.00 98.38 291 ASP A N 1
ATOM 2316 C CA . ASP A 1 291 ? -17.998 2.507 1.685 1.00 98.38 291 ASP A CA 1
ATOM 2317 C C . ASP A 1 291 ? -16.959 2.161 2.765 1.00 98.38 291 ASP A C 1
ATOM 2319 O O . ASP A 1 291 ? -17.106 2.550 3.924 1.00 98.38 291 ASP A O 1
ATOM 2323 N N . ILE A 1 292 ? -15.889 1.464 2.366 1.00 98.50 292 ILE A N 1
ATOM 2324 C CA . ILE A 1 292 ? -14.738 1.119 3.209 1.00 98.50 292 ILE A CA 1
ATOM 2325 C C . ILE A 1 292 ? -13.470 1.662 2.551 1.00 98.50 292 ILE A C 1
ATOM 2327 O O . ILE A 1 292 ? -13.190 1.344 1.395 1.00 98.50 292 ILE A O 1
ATOM 2331 N N . LEU A 1 293 ? -12.682 2.437 3.288 1.00 98.56 293 LEU A N 1
ATOM 2332 C CA . LEU A 1 293 ? -11.395 2.964 2.845 1.00 98.56 293 LEU A CA 1
ATOM 2333 C C . LEU A 1 293 ? -10.277 2.432 3.743 1.00 98.56 293 LEU A C 1
ATOM 2335 O O . LEU A 1 293 ? -10.309 2.629 4.952 1.00 98.56 293 LEU A O 1
ATOM 2339 N N . ILE A 1 294 ? -9.274 1.799 3.145 1.00 98.44 294 ILE A N 1
ATOM 2340 C CA . ILE A 1 294 ? -8.008 1.459 3.792 1.00 98.44 294 ILE A CA 1
ATOM 2341 C C . ILE A 1 294 ? -6.982 2.504 3.353 1.00 98.44 294 ILE A C 1
ATOM 2343 O O . ILE A 1 294 ? -6.628 2.562 2.173 1.00 98.44 294 ILE A O 1
ATOM 2347 N N . LEU A 1 295 ? -6.557 3.344 4.295 1.00 97.62 295 LEU A N 1
ATOM 2348 C CA . LEU A 1 295 ? -5.725 4.522 4.066 1.00 97.62 295 LEU A CA 1
ATOM 2349 C C . LEU A 1 295 ? -4.484 4.472 4.963 1.00 97.62 295 LEU A C 1
ATOM 2351 O O . LEU A 1 295 ? -4.604 4.281 6.173 1.00 97.62 295 LEU A O 1
ATOM 2355 N N . ASP A 1 296 ? -3.307 4.705 4.388 1.00 97.06 296 ASP A N 1
ATOM 2356 C CA . ASP A 1 296 ? -2.088 4.929 5.156 1.00 97.06 296 ASP A CA 1
ATOM 2357 C C . ASP A 1 296 ? -1.933 6.381 5.595 1.00 97.06 296 ASP A C 1
ATOM 2359 O O . ASP A 1 296 ? -2.431 7.312 4.952 1.00 97.06 296 ASP A O 1
ATOM 2363 N N . GLY A 1 297 ? -1.196 6.595 6.681 1.00 95.38 297 GLY A N 1
ATOM 2364 C CA . GLY A 1 297 ? -0.871 7.938 7.144 1.00 95.38 297 GLY A CA 1
ATOM 2365 C C . GLY A 1 297 ? 0.495 8.455 6.692 1.00 95.38 297 GLY A C 1
ATOM 2366 O O . GLY A 1 297 ? 1.327 7.726 6.153 1.00 95.38 297 GLY A O 1
ATOM 2367 N N . PRO A 1 298 ? 0.773 9.750 6.924 1.00 95.12 298 PRO A N 1
ATOM 2368 C CA . PRO A 1 298 ? 2.109 10.288 6.710 1.00 95.12 298 PRO A CA 1
ATOM 2369 C C . PRO A 1 298 ? 3.121 9.606 7.655 1.00 95.12 298 PRO A C 1
ATOM 2371 O O . PRO A 1 298 ? 2.800 9.394 8.828 1.00 95.12 298 PRO A O 1
ATOM 2374 N N . PRO A 1 299 ? 4.364 9.319 7.212 1.00 94.44 299 PRO A N 1
ATOM 2375 C CA . PRO A 1 299 ? 5.401 8.704 8.045 1.00 94.44 299 PRO A CA 1
ATOM 2376 C C . PRO A 1 299 ? 5.984 9.700 9.055 1.00 94.44 299 PRO A C 1
ATOM 2378 O O . PRO A 1 299 ? 7.110 10.187 8.945 1.00 94.44 299 PRO A O 1
ATOM 2381 N N . THR A 1 300 ? 5.188 10.005 10.073 1.00 93.88 300 THR A N 1
ATOM 2382 C CA . THR A 1 300 ? 5.448 10.967 11.150 1.00 93.88 300 THR A CA 1
ATOM 2383 C C . THR A 1 300 ? 6.708 10.672 11.960 1.00 93.88 300 THR A C 1
ATOM 2385 O O . THR A 1 300 ? 7.378 11.608 12.397 1.00 93.88 300 THR A O 1
ATOM 2388 N N . TYR A 1 301 ? 7.104 9.404 12.073 1.00 91.31 301 TYR A N 1
ATOM 2389 C CA . TYR A 1 301 ? 8.362 8.996 12.707 1.00 91.31 301 TYR A CA 1
ATOM 2390 C C . TYR A 1 301 ? 9.612 9.529 11.977 1.00 91.31 301 TYR A C 1
ATOM 2392 O O . TYR A 1 301 ? 10.693 9.566 12.558 1.00 91.31 301 TYR A O 1
ATOM 2400 N N . LEU A 1 302 ? 9.472 9.974 10.721 1.00 91.56 302 LEU A N 1
ATOM 2401 C CA . LEU A 1 302 ? 10.522 10.622 9.922 1.00 91.56 302 LEU A CA 1
ATOM 2402 C C . LEU A 1 302 ? 10.395 12.155 9.897 1.00 91.56 302 LEU A C 1
ATOM 2404 O O . LEU A 1 302 ? 11.081 12.836 9.121 1.00 91.56 302 LEU A O 1
ATOM 2408 N N . PHE A 1 303 ? 9.495 12.716 10.706 1.00 91.00 303 PHE A N 1
ATOM 2409 C CA . PHE A 1 303 ? 9.258 14.150 10.768 1.00 91.00 303 PHE A CA 1
ATOM 2410 C C . PHE A 1 303 ? 10.475 14.916 11.287 1.00 91.00 303 PHE A C 1
ATOM 2412 O O . PHE A 1 303 ? 11.032 14.591 12.333 1.00 91.00 303 PHE A O 1
ATOM 2419 N N . GLY A 1 304 ? 10.855 15.971 10.563 1.00 86.62 304 GLY A N 1
ATOM 2420 C CA . GLY A 1 304 ? 12.057 16.763 10.844 1.00 86.62 304 GLY A CA 1
ATOM 2421 C C . GLY A 1 304 ? 13.328 16.216 10.188 1.00 86.62 304 GLY A C 1
ATOM 2422 O O . GLY A 1 304 ? 14.345 16.902 10.195 1.00 86.62 304 GLY A O 1
ATOM 2423 N N . GLN A 1 305 ? 13.262 15.029 9.574 1.00 86.88 305 GLN A N 1
ATOM 2424 C CA . GLN A 1 305 ? 14.352 14.439 8.794 1.00 86.88 305 GLN A CA 1
ATOM 2425 C C . GLN A 1 305 ? 13.975 14.349 7.312 1.00 86.88 305 GLN A C 1
ATOM 2427 O O . GLN A 1 305 ? 14.495 15.103 6.490 1.00 86.88 305 GLN A O 1
ATOM 2432 N N . LEU A 1 306 ? 13.041 13.453 6.974 1.00 88.00 306 LEU A N 1
ATOM 2433 C CA . LEU A 1 306 ? 12.600 13.203 5.595 1.00 88.00 306 LEU A CA 1
ATOM 2434 C C . LEU A 1 306 ? 11.211 13.784 5.312 1.00 88.00 306 LEU A C 1
ATOM 2436 O O . LEU A 1 306 ? 10.917 14.137 4.170 1.00 88.00 306 LEU A O 1
ATOM 2440 N N . VAL A 1 307 ? 10.377 13.946 6.344 1.00 91.38 307 VAL A N 1
ATOM 2441 C CA . VAL A 1 307 ? 9.076 14.617 6.233 1.00 91.38 307 VAL A CA 1
ATOM 2442 C C . VAL A 1 307 ? 9.197 16.052 6.739 1.00 91.38 307 VAL A C 1
ATOM 2444 O O . VAL A 1 307 ? 9.544 16.299 7.896 1.00 91.38 307 VAL A O 1
ATOM 2447 N N . SER A 1 308 ? 8.908 17.011 5.857 1.00 92.31 308 SER A N 1
ATOM 2448 C CA . SER A 1 308 ? 8.876 18.440 6.181 1.00 92.31 308 SER A CA 1
ATOM 2449 C C . SER A 1 308 ? 7.547 18.840 6.832 1.00 92.31 308 SER A C 1
ATOM 2451 O O . SER A 1 308 ? 6.535 18.163 6.653 1.00 92.31 308 SER A O 1
ATOM 2453 N N . ARG A 1 309 ? 7.526 19.985 7.533 1.00 93.31 309 ARG A N 1
ATOM 2454 C CA . ARG A 1 309 ? 6.282 20.601 8.040 1.00 93.31 309 ARG A CA 1
ATOM 2455 C C . ARG A 1 309 ? 5.248 20.780 6.932 1.00 93.31 309 ARG A C 1
ATOM 2457 O O . ARG A 1 309 ? 4.128 20.328 7.090 1.00 93.31 309 ARG A O 1
ATOM 2464 N N . VAL A 1 310 ? 5.662 21.332 5.791 1.00 92.31 310 VAL A N 1
ATOM 2465 C CA . VAL A 1 310 ? 4.783 21.557 4.633 1.00 92.31 310 VAL A CA 1
ATOM 2466 C C . VAL A 1 310 ? 4.117 20.257 4.170 1.00 92.31 310 VAL A C 1
ATOM 2468 O O . VAL A 1 310 ? 2.908 20.234 3.980 1.00 92.31 310 VAL A O 1
ATOM 2471 N N . ASN A 1 311 ? 4.874 19.165 4.025 1.00 93.25 311 ASN A N 1
ATOM 2472 C CA . ASN A 1 311 ? 4.319 17.894 3.547 1.00 93.25 311 ASN A CA 1
ATOM 2473 C C . ASN A 1 311 ? 3.419 17.217 4.586 1.00 93.25 311 ASN A C 1
ATOM 2475 O O . ASN A 1 311 ? 2.385 16.667 4.220 1.00 93.25 311 ASN A O 1
ATOM 2479 N N . LEU A 1 312 ? 3.777 17.291 5.873 1.00 95.69 312 LEU A N 1
ATOM 2480 C CA . LEU A 1 312 ? 2.904 16.810 6.942 1.00 95.69 312 LEU A CA 1
ATOM 2481 C C . LEU A 1 312 ? 1.576 17.579 6.947 1.00 95.69 312 LEU A C 1
ATOM 2483 O O . LEU A 1 312 ? 0.516 16.964 6.984 1.00 95.69 312 LEU A O 1
ATOM 2487 N N . ASP A 1 313 ? 1.627 18.908 6.848 1.00 95.31 313 ASP A N 1
ATOM 2488 C CA . ASP A 1 313 ? 0.430 19.749 6.856 1.00 95.31 313 ASP A CA 1
ATOM 2489 C C . ASP A 1 313 ? -0.459 19.476 5.630 1.00 95.31 313 ASP A C 1
ATOM 2491 O O . ASP A 1 313 ? -1.682 19.467 5.763 1.00 95.31 313 ASP A O 1
ATOM 2495 N N . ARG A 1 314 ? 0.127 19.208 4.450 1.00 95.88 314 ARG A N 1
ATOM 2496 C CA . ARG A 1 314 ? -0.612 18.760 3.251 1.00 95.88 314 ARG A CA 1
ATOM 2497 C C . ARG A 1 314 ? -1.351 17.450 3.507 1.00 95.88 314 ARG A C 1
ATOM 2499 O O . ARG A 1 314 ? -2.565 17.400 3.336 1.00 95.88 314 ARG A O 1
ATOM 2506 N N . ALA A 1 315 ? -0.642 16.423 3.981 1.00 97.06 315 ALA A N 1
ATOM 2507 C CA . ALA A 1 315 ? -1.235 15.124 4.291 1.00 97.06 315 ALA A CA 1
ATOM 2508 C C . ALA A 1 315 ? -2.380 15.253 5.310 1.00 97.06 315 ALA A C 1
ATOM 2510 O O . ALA A 1 315 ? -3.477 14.749 5.088 1.00 97.06 315 ALA A O 1
ATOM 2511 N N . VAL A 1 316 ? -2.177 16.012 6.391 1.00 97.12 316 VAL A N 1
ATOM 2512 C CA . VAL A 1 316 ? -3.222 16.239 7.402 1.00 97.12 316 VAL A CA 1
ATOM 2513 C C . VAL A 1 316 ? -4.424 16.981 6.807 1.00 97.12 316 VAL A C 1
ATOM 2515 O O . VAL A 1 316 ? -5.560 16.565 7.029 1.00 97.12 316 VAL A O 1
ATOM 2518 N N . LYS A 1 317 ? -4.213 18.041 6.013 1.00 97.31 317 LYS A N 1
ATOM 2519 C CA . LYS A 1 317 ? -5.303 18.765 5.327 1.00 97.31 317 LYS A CA 1
ATOM 2520 C C . LYS A 1 317 ? -6.096 17.854 4.390 1.00 97.31 317 LYS A C 1
ATOM 2522 O O . LYS A 1 317 ? -7.326 17.916 4.385 1.00 97.31 317 LYS A O 1
ATOM 2527 N N . ASN A 1 318 ? -5.412 16.999 3.637 1.00 97.94 318 ASN A N 1
ATOM 2528 C CA . ASN A 1 318 ? -6.027 16.035 2.730 1.00 97.94 318 ASN A CA 1
ATOM 2529 C C . ASN A 1 318 ? -6.832 14.972 3.484 1.00 97.94 318 ASN A C 1
ATOM 2531 O O . ASN A 1 318 ? -7.980 14.713 3.121 1.00 97.94 318 ASN A O 1
ATOM 2535 N N . ALA A 1 319 ? -6.305 14.434 4.584 1.00 96.94 319 ALA A N 1
ATOM 2536 C CA . ALA A 1 319 ? -7.049 13.528 5.454 1.00 96.94 319 ALA A CA 1
ATOM 2537 C C . ALA A 1 319 ? -8.305 14.197 6.049 1.00 96.94 319 ALA A C 1
ATOM 2539 O O . ALA A 1 319 ? -9.386 13.607 6.032 1.00 96.94 319 ALA A O 1
ATOM 2540 N N . VAL A 1 320 ? -8.212 15.461 6.495 1.00 96.44 320 VAL A N 1
ATOM 2541 C CA . VAL A 1 320 ? -9.382 16.238 6.955 1.00 96.44 320 VAL A CA 1
ATOM 2542 C C . VAL A 1 320 ? -10.396 16.431 5.828 1.00 96.44 320 VAL A C 1
ATOM 2544 O O . VAL A 1 320 ? -11.601 16.320 6.055 1.00 96.44 320 VAL A O 1
ATOM 2547 N N . ARG A 1 321 ? -9.941 16.714 4.604 1.00 96.94 321 ARG A N 1
ATOM 2548 C CA . ARG A 1 321 ? -10.817 16.828 3.432 1.00 96.94 321 ARG A CA 1
ATOM 2549 C C . ARG A 1 321 ? -11.554 15.517 3.161 1.00 96.94 321 ARG A C 1
ATOM 2551 O O . ARG A 1 321 ? -12.767 15.557 2.972 1.00 96.94 321 ARG A O 1
ATOM 2558 N N . ILE A 1 322 ? -10.858 14.381 3.182 1.00 97.12 322 ILE A N 1
ATOM 2559 C CA . ILE A 1 322 ? -11.463 13.050 3.029 1.00 97.12 322 ILE A CA 1
ATOM 2560 C C . ILE A 1 322 ? -12.530 12.837 4.109 1.00 97.12 322 ILE A C 1
ATOM 2562 O O . ILE A 1 322 ? -13.674 12.547 3.770 1.00 97.12 322 ILE A O 1
ATOM 2566 N N . ALA A 1 323 ? -12.205 13.080 5.383 1.00 95.69 323 ALA A N 1
ATOM 2567 C CA . ALA A 1 323 ? -13.145 12.925 6.496 1.00 95.69 323 ALA A CA 1
ATOM 2568 C C . ALA A 1 323 ? -14.412 13.790 6.343 1.00 95.69 323 ALA A C 1
ATOM 2570 O O . ALA A 1 323 ? -15.524 13.314 6.578 1.00 95.69 323 ALA A O 1
ATOM 2571 N N . LYS A 1 324 ? -14.264 15.044 5.893 1.00 94.75 324 LYS A N 1
ATOM 2572 C CA . LYS A 1 324 ? -15.389 15.967 5.658 1.00 94.75 324 LYS A CA 1
ATOM 2573 C C . LYS A 1 324 ? -16.275 15.544 4.493 1.00 94.75 324 LYS A C 1
ATOM 2575 O O . LYS A 1 324 ? -17.494 15.681 4.568 1.00 94.75 324 LYS A O 1
ATOM 2580 N N . MET A 1 325 ? -15.663 15.092 3.403 1.00 96.31 325 MET A N 1
ATOM 2581 C CA . MET A 1 325 ? -16.366 14.789 2.154 1.00 96.31 325 MET A CA 1
ATOM 2582 C C . MET A 1 325 ? -16.956 13.376 2.137 1.00 96.31 325 MET A C 1
ATOM 2584 O O . MET A 1 325 ? -17.906 13.125 1.398 1.00 96.31 325 MET A O 1
ATOM 2588 N N . LEU A 1 326 ? -16.425 12.473 2.965 1.00 95.38 326 LEU A N 1
ATOM 2589 C CA . LEU A 1 326 ? -16.848 11.080 3.091 1.00 95.38 326 LEU A CA 1
ATOM 2590 C C . LEU A 1 326 ? -17.285 10.733 4.532 1.00 95.38 326 LEU A C 1
ATOM 2592 O O . LEU A 1 326 ? -16.778 9.786 5.131 1.00 95.38 326 LEU A O 1
ATOM 2596 N N . PRO A 1 327 ? -18.267 11.447 5.115 1.00 92.69 327 PRO A N 1
ATOM 2597 C CA . PRO A 1 327 ? -18.630 11.294 6.525 1.00 92.69 327 PRO A CA 1
ATOM 2598 C C . PRO A 1 327 ? -19.361 9.982 6.855 1.00 92.69 327 PRO A C 1
ATOM 2600 O O . PRO A 1 327 ? -19.749 9.797 8.001 1.00 92.69 327 PRO A O 1
ATOM 2603 N N . GLN A 1 328 ? -19.646 9.124 5.868 1.00 92.81 328 GLN A N 1
ATOM 2604 C CA . GLN A 1 328 ? -20.264 7.801 6.068 1.00 92.81 328 GLN A CA 1
ATOM 2605 C C . GLN A 1 328 ? -19.300 6.644 5.782 1.00 92.81 328 GLN A C 1
ATOM 2607 O O . GLN A 1 328 ? -19.656 5.491 6.005 1.00 92.81 328 GLN A O 1
ATOM 2612 N N . THR A 1 329 ? -18.110 6.935 5.258 1.00 95.88 329 THR A N 1
ATOM 2613 C CA . THR A 1 329 ? -17.121 5.912 4.928 1.00 95.88 329 THR A CA 1
ATOM 2614 C C . THR A 1 329 ? -16.459 5.426 6.208 1.00 95.88 329 THR A C 1
ATOM 2616 O O . THR A 1 329 ? -16.022 6.230 7.034 1.00 95.88 329 THR A O 1
ATOM 2619 N N . THR A 1 330 ? -16.353 4.108 6.366 1.00 95.88 330 THR A N 1
ATOM 2620 C CA . THR A 1 330 ? -15.499 3.520 7.399 1.00 95.88 330 THR A CA 1
ATOM 2621 C C . THR A 1 330 ? -14.055 3.569 6.917 1.00 95.88 330 THR A C 1
ATOM 2623 O O . THR A 1 330 ? -13.728 2.971 5.893 1.00 95.88 330 THR A O 1
ATOM 2626 N N . VAL A 1 331 ? -13.198 4.293 7.633 1.00 96.69 331 VAL A N 1
ATOM 2627 C CA . VAL A 1 331 ? -11.794 4.494 7.274 1.00 96.69 331 VAL A CA 1
ATOM 2628 C C . VAL A 1 331 ? -10.900 3.751 8.257 1.00 96.69 331 VAL A C 1
ATOM 2630 O O . VAL A 1 331 ? -10.824 4.094 9.438 1.00 96.69 331 VAL A O 1
ATOM 2633 N N . LEU A 1 332 ? -10.177 2.754 7.755 1.00 96.38 332 LEU A N 1
ATOM 2634 C CA . LEU A 1 332 ? -9.040 2.195 8.465 1.00 96.38 332 LEU A CA 1
ATOM 2635 C C . LEU A 1 332 ? -7.817 3.067 8.167 1.00 96.38 332 LEU A C 1
ATOM 2637 O O . LEU A 1 332 ? -7.316 3.045 7.046 1.00 96.38 332 LEU A O 1
ATOM 2641 N N . PHE A 1 333 ? -7.378 3.849 9.151 1.00 96.00 333 PHE A N 1
ATOM 2642 C CA . PHE A 1 333 ? -6.244 4.765 9.039 1.00 96.00 333 PHE A CA 1
ATOM 2643 C C . PHE A 1 333 ? -5.053 4.202 9.812 1.00 96.00 333 PHE A C 1
ATOM 2645 O O . PHE A 1 333 ? -4.902 4.439 11.010 1.00 96.00 333 PHE A O 1
ATOM 2652 N N . ASP A 1 334 ? -4.251 3.388 9.135 1.00 96.00 334 ASP A N 1
ATOM 2653 C CA . ASP A 1 334 ? -3.125 2.654 9.723 1.00 96.00 334 ASP A CA 1
ATOM 2654 C C . ASP A 1 334 ? -1.859 2.912 8.897 1.00 96.00 334 ASP A C 1
ATOM 2656 O O . ASP A 1 334 ? -1.809 3.939 8.237 1.00 96.00 334 ASP A O 1
ATOM 2660 N N . HIS A 1 335 ? -0.853 2.035 8.962 1.00 93.81 335 HIS A N 1
ATOM 2661 C CA . HIS A 1 335 ? 0.339 1.993 8.104 1.00 93.81 335 HIS A CA 1
ATOM 2662 C C . HIS A 1 335 ? 1.148 3.310 8.009 1.00 93.81 335 HIS A C 1
ATOM 2664 O O . HIS A 1 335 ? 0.670 4.379 7.646 1.00 93.81 335 HIS A O 1
ATOM 2670 N N . HIS A 1 336 ? 2.420 3.261 8.404 1.00 93.06 336 HIS A N 1
ATOM 2671 C CA . HIS A 1 336 ? 3.286 4.398 8.752 1.00 93.06 336 HIS A CA 1
ATOM 2672 C C . HIS A 1 336 ? 2.886 5.185 10.007 1.00 93.06 336 HIS A C 1
ATOM 2674 O O . HIS A 1 336 ? 3.759 5.477 10.828 1.00 93.06 336 HIS A O 1
ATOM 2680 N N . LEU A 1 337 ? 1.611 5.546 10.164 1.00 89.06 337 LEU A N 1
ATOM 2681 C CA . LEU A 1 337 ? 1.156 6.448 11.224 1.00 89.06 337 LEU A CA 1
ATOM 2682 C C . LEU A 1 337 ? 1.419 5.908 12.644 1.00 89.06 337 LEU A C 1
ATOM 2684 O O . LEU A 1 337 ? 2.109 6.590 13.406 1.00 89.06 337 LEU A O 1
ATOM 2688 N N . PRO A 1 338 ? 0.989 4.682 13.012 1.00 93.31 338 PRO A N 1
ATOM 2689 C CA . PRO A 1 338 ? 1.194 4.150 14.360 1.00 93.31 338 PRO A CA 1
ATOM 2690 C C . PRO A 1 338 ? 2.610 3.579 14.573 1.00 93.31 338 PRO A C 1
ATOM 2692 O O . PRO A 1 338 ? 2.837 2.791 15.489 1.00 93.31 338 PRO A O 1
ATOM 2695 N N . ARG A 1 339 ? 3.587 3.978 13.745 1.00 94.62 339 ARG A N 1
ATOM 2696 C CA . ARG A 1 339 ? 5.020 3.775 14.021 1.00 94.62 339 ARG A CA 1
ATOM 2697 C C . ARG A 1 339 ? 5.585 4.846 14.961 1.00 94.62 339 ARG A C 1
ATOM 2699 O O . ARG A 1 339 ? 6.667 4.644 15.509 1.00 94.62 339 ARG A O 1
ATOM 2706 N N . ASP A 1 340 ? 4.894 5.979 15.110 1.00 93.81 340 ASP A N 1
ATOM 2707 C CA . ASP A 1 340 ? 5.290 7.115 15.949 1.00 93.81 340 ASP A CA 1
ATOM 2708 C C . ASP A 1 340 ? 4.316 7.272 17.125 1.00 93.81 340 ASP A C 1
ATOM 2710 O O . ASP A 1 340 ? 3.145 7.520 16.864 1.00 93.81 340 ASP A O 1
ATOM 2714 N N . PRO A 1 341 ? 4.742 7.223 18.399 1.00 92.06 341 PRO A N 1
ATOM 2715 C CA . PRO A 1 341 ? 3.838 7.440 19.537 1.00 92.06 341 PRO A CA 1
ATOM 2716 C C . PRO A 1 341 ? 3.154 8.818 19.532 1.00 92.06 341 PRO A C 1
ATOM 2718 O O . PRO A 1 341 ? 2.089 8.983 20.118 1.00 92.06 341 PRO A O 1
ATOM 2721 N N . LYS A 1 342 ? 3.723 9.815 18.842 1.00 92.88 342 LYS A N 1
ATOM 2722 C CA . LYS A 1 342 ? 3.189 11.185 18.755 1.00 92.88 342 LYS A CA 1
ATOM 2723 C C . LYS A 1 342 ? 2.320 11.419 17.524 1.00 92.88 342 LYS A C 1
ATOM 2725 O O . LYS A 1 342 ? 2.063 12.567 17.154 1.00 92.88 342 LYS A O 1
ATOM 2730 N N . PHE A 1 343 ? 1.885 10.364 16.837 1.00 94.25 343 PHE A N 1
ATOM 2731 C CA . PHE A 1 343 ? 1.148 10.515 15.583 1.00 94.25 343 PHE A CA 1
ATOM 2732 C C . PHE A 1 343 ? -0.136 11.342 15.733 1.00 94.25 343 PHE A C 1
ATOM 2734 O O . PHE A 1 343 ? -0.453 12.127 14.838 1.00 94.25 343 PHE A O 1
ATOM 2741 N N . ARG A 1 344 ? -0.824 11.238 16.879 1.00 93.44 344 ARG A N 1
ATOM 2742 C CA . ARG A 1 344 ? -2.021 12.037 17.172 1.00 93.44 344 ARG A CA 1
ATOM 2743 C C . ARG A 1 344 ? -1.714 13.519 17.308 1.00 93.44 344 ARG A C 1
ATOM 2745 O O . ARG A 1 344 ? -2.352 14.318 16.637 1.00 93.44 344 ARG A O 1
ATOM 2752 N N . GLU A 1 345 ? -0.682 13.868 18.075 1.00 94.19 345 GLU A N 1
ATOM 2753 C CA . GLU A 1 345 ? -0.221 15.257 18.228 1.00 94.19 345 GLU A CA 1
ATOM 2754 C C . GLU A 1 345 ? 0.175 15.865 16.875 1.00 94.19 345 GLU A C 1
ATOM 2756 O O . GLU A 1 345 ? -0.076 17.033 16.584 1.00 94.19 345 GLU A O 1
ATOM 2761 N N . ARG A 1 346 ? 0.801 15.068 16.005 1.00 94.56 346 ARG A N 1
ATOM 2762 C CA . ARG A 1 346 ? 1.255 15.532 14.686 1.00 94.56 346 ARG A CA 1
ATOM 2763 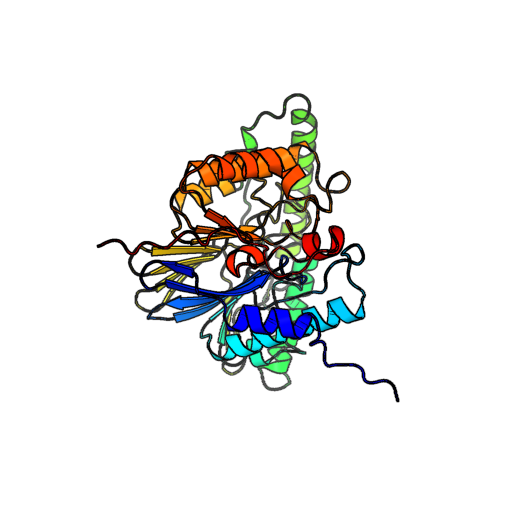C C . ARG A 1 346 ? 0.123 15.698 13.683 1.00 94.56 346 ARG A C 1
ATOM 2765 O O . ARG A 1 346 ? 0.225 16.560 12.814 1.00 94.56 346 ARG A O 1
ATOM 2772 N N . ALA A 1 347 ? -0.927 14.893 13.801 1.00 94.44 347 ALA A N 1
ATOM 2773 C CA . ALA A 1 347 ? -2.138 14.983 12.997 1.00 94.44 347 ALA A CA 1
ATOM 2774 C C . ALA A 1 347 ? -3.312 15.578 13.795 1.00 94.44 347 ALA A C 1
ATOM 2776 O O . ALA A 1 347 ? -4.466 15.251 13.523 1.00 94.44 347 ALA A O 1
ATOM 2777 N N . GLN A 1 348 ? -3.029 16.469 14.756 1.00 94.56 348 GLN A N 1
ATOM 2778 C CA . GLN A 1 348 ? -4.016 16.992 15.707 1.00 94.56 348 GLN A CA 1
ATOM 2779 C C . GLN A 1 348 ? -5.270 17.531 15.014 1.00 94.56 348 GLN A C 1
ATOM 2781 O O . GLN A 1 348 ? -6.377 17.17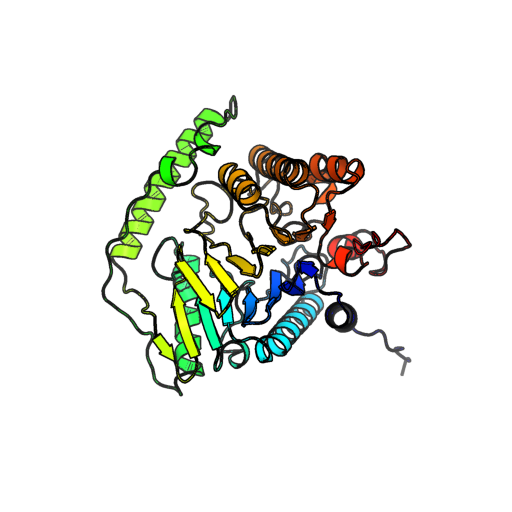8 15.394 1.00 94.56 348 GLN A O 1
ATOM 2786 N N . ALA A 1 349 ? -5.108 18.294 13.929 1.00 95.06 349 ALA A N 1
ATOM 2787 C CA . ALA A 1 349 ? -6.236 18.866 13.193 1.00 95.06 349 ALA A CA 1
ATOM 2788 C C . ALA A 1 349 ? -7.205 17.809 12.625 1.00 95.06 349 ALA A C 1
ATOM 2790 O O . ALA A 1 349 ? -8.402 18.073 12.514 1.00 95.06 349 ALA A O 1
ATOM 2791 N N . LEU A 1 350 ? -6.708 16.617 12.273 1.00 94.75 350 LEU A N 1
ATOM 2792 C CA . LEU A 1 350 ? -7.557 15.495 11.880 1.00 94.75 350 LEU A CA 1
ATOM 2793 C C . LEU A 1 350 ? -8.295 14.932 13.092 1.00 94.75 350 LEU A C 1
ATOM 2795 O O . LEU A 1 350 ? -9.513 14.806 13.043 1.00 94.75 350 LEU A O 1
ATOM 2799 N N . PHE A 1 351 ? -7.590 14.633 14.181 1.00 92.88 351 PHE A N 1
ATOM 2800 C CA . PHE A 1 351 ? -8.211 14.053 15.375 1.00 92.88 351 PHE A CA 1
ATOM 2801 C C . PHE A 1 351 ? -9.209 15.004 16.053 1.00 92.88 351 PHE A C 1
ATOM 2803 O O . PHE A 1 351 ? -10.272 14.550 16.468 1.00 92.88 351 PHE A O 1
ATOM 2810 N N . ASP A 1 352 ? -8.952 16.312 16.062 1.00 93.38 352 ASP A N 1
ATOM 2811 C CA . ASP A 1 352 ? -9.903 17.338 16.516 1.00 93.38 352 ASP A CA 1
ATOM 2812 C C . ASP A 1 352 ? -11.169 17.355 15.649 1.00 93.38 352 ASP A C 1
ATOM 2814 O O . ASP A 1 352 ? -12.299 17.442 16.144 1.00 93.38 352 ASP A O 1
ATOM 2818 N N . HIS A 1 353 ? -10.996 17.244 14.328 1.00 92.12 353 HIS A N 1
ATOM 2819 C CA . HIS A 1 353 ? -12.123 17.158 13.409 1.00 92.12 353 HIS A CA 1
ATOM 2820 C C . HIS A 1 353 ? -12.944 15.883 13.645 1.00 92.12 353 HIS A C 1
ATOM 2822 O O . HIS A 1 353 ? -14.169 15.949 13.692 1.00 92.12 353 HIS A O 1
ATOM 2828 N N . LEU A 1 354 ? -12.285 14.742 13.844 1.00 90.69 354 LEU A N 1
ATOM 2829 C CA . LEU A 1 354 ? -12.945 13.463 14.108 1.00 90.69 354 LEU A CA 1
ATOM 2830 C C . LEU A 1 354 ? -13.672 13.457 15.458 1.00 90.69 354 LEU A C 1
ATOM 2832 O O . LEU A 1 354 ? -14.788 12.960 15.535 1.00 90.69 354 LEU A O 1
ATOM 2836 N N . ALA A 1 355 ? -13.092 14.066 16.496 1.00 88.06 355 ALA A N 1
ATOM 2837 C CA . ALA A 1 355 ? -13.709 14.164 17.820 1.00 88.06 355 ALA A CA 1
ATOM 2838 C C . ALA A 1 355 ? -14.995 15.009 17.825 1.00 88.06 355 ALA A C 1
ATOM 2840 O O . ALA A 1 355 ? -15.888 14.780 18.639 1.00 88.06 355 ALA A O 1
ATOM 2841 N N . SER A 1 356 ? -15.100 15.984 16.917 1.00 83.81 356 SER A N 1
ATOM 2842 C CA . SER A 1 356 ? -16.297 16.823 16.761 1.00 83.81 356 SER A CA 1
ATOM 2843 C C . SER A 1 356 ? -17.303 16.275 15.741 1.00 83.81 356 SER A C 1
ATOM 2845 O O . SER A 1 356 ? -18.464 16.691 15.734 1.00 83.81 356 SER A O 1
ATOM 2847 N N . ALA A 1 357 ? -16.893 15.340 14.881 1.00 77.69 357 ALA A N 1
ATOM 2848 C CA . ALA A 1 357 ? -17.743 14.758 13.854 1.00 77.69 357 ALA A CA 1
ATOM 2849 C C . ALA A 1 357 ? -18.559 13.581 14.409 1.00 77.69 357 ALA A C 1
ATOM 2851 O O . ALA A 1 357 ? -18.025 12.604 14.916 1.00 77.69 357 ALA A O 1
ATOM 2852 N N . SER A 1 358 ? -19.881 13.615 14.236 1.00 62.56 358 SER A N 1
ATOM 2853 C CA . SER A 1 358 ? -20.772 12.561 14.744 1.00 62.56 358 SER A CA 1
ATOM 2854 C C . SER A 1 358 ? -20.760 11.260 13.928 1.00 62.56 358 SER A C 1
ATOM 2856 O O . SER A 1 358 ? -21.403 10.294 14.336 1.00 62.56 358 SER A O 1
ATOM 2858 N N . ARG A 1 359 ? -20.103 11.233 12.755 1.00 64.31 359 ARG A N 1
ATOM 2859 C CA . ARG A 1 359 ? -20.204 10.114 11.794 1.00 64.31 359 ARG A CA 1
ATOM 2860 C C . ARG A 1 359 ? -18.911 9.685 11.091 1.00 64.31 359 ARG A C 1
ATOM 2862 O O . ARG A 1 359 ? -18.873 8.566 10.593 1.00 64.31 359 ARG A O 1
ATOM 2869 N N . ALA A 1 360 ? -17.863 10.512 11.052 1.00 61.91 360 ALA A N 1
ATOM 2870 C CA . ALA A 1 360 ? -16.601 10.101 10.437 1.00 61.91 360 ALA A CA 1
ATOM 2871 C C . ALA A 1 360 ? -15.904 9.059 11.328 1.00 61.91 360 ALA A C 1
ATOM 2873 O O . ALA A 1 360 ? -15.580 9.347 12.477 1.00 61.91 360 ALA A O 1
ATOM 2874 N N . SER A 1 361 ? -15.683 7.851 10.805 1.00 81.94 361 SER A N 1
ATOM 2875 C CA . SER A 1 361 ? -15.054 6.751 11.543 1.00 81.94 361 SER A CA 1
ATOM 2876 C C . SER A 1 361 ? -13.666 6.497 10.973 1.00 81.94 361 SER A C 1
ATOM 2878 O O . SER A 1 361 ? -13.524 5.804 9.973 1.00 81.94 361 SER A O 1
ATOM 2880 N N . PHE A 1 362 ? -12.656 7.111 11.588 1.00 92.38 362 PHE A N 1
ATOM 2881 C CA . PHE A 1 362 ? -11.251 6.796 11.351 1.00 92.38 362 PHE A CA 1
ATOM 2882 C C . PHE A 1 362 ? -10.755 5.993 12.545 1.00 92.38 362 PHE A C 1
ATOM 2884 O O . PHE A 1 362 ? -10.873 6.448 13.684 1.00 92.38 362 PHE A O 1
ATOM 2891 N N . SER A 1 363 ? -10.195 4.823 12.284 1.00 93.31 363 SER A N 1
ATOM 2892 C CA . SER A 1 363 ? -9.585 3.985 13.314 1.00 93.31 363 SER A CA 1
ATOM 2893 C C . SER A 1 363 ? -8.377 3.258 12.751 1.00 93.31 363 SER A C 1
ATOM 2895 O O . SER A 1 363 ? -8.392 2.832 11.599 1.00 93.31 363 SER A O 1
ATOM 2897 N N . THR A 1 364 ? -7.354 3.056 13.566 1.00 95.25 364 THR A N 1
ATOM 2898 C CA . THR A 1 364 ? -6.325 2.041 13.313 1.00 95.25 364 THR A CA 1
ATOM 2899 C C . THR A 1 364 ? -6.927 0.633 13.410 1.00 95.25 364 THR A C 1
ATOM 2901 O O . THR A 1 364 ? -8.026 0.447 13.943 1.00 95.25 364 THR A O 1
ATOM 2904 N N . LEU A 1 365 ? -6.200 -0.390 12.951 1.00 94.62 365 LEU A N 1
ATOM 2905 C CA . LEU A 1 365 ? -6.589 -1.784 13.181 1.00 94.62 365 LEU A CA 1
ATOM 2906 C C . LEU A 1 365 ? -6.686 -2.095 14.675 1.00 94.62 365 LEU A C 1
ATOM 2908 O O . LEU A 1 365 ? -7.668 -2.693 15.101 1.00 94.62 365 LEU A O 1
ATOM 2912 N N . ALA A 1 366 ? -5.719 -1.663 15.484 1.00 94.81 366 ALA A N 1
ATOM 2913 C CA . ALA A 1 366 ? -5.775 -1.871 16.928 1.00 94.81 366 ALA A CA 1
ATOM 2914 C C . ALA A 1 366 ? -7.077 -1.323 17.543 1.00 94.81 366 ALA A C 1
ATOM 2916 O O . ALA A 1 366 ? -7.752 -2.045 18.276 1.00 94.81 366 ALA A O 1
ATOM 2917 N N . GLU A 1 367 ? -7.474 -0.099 17.184 1.00 94.00 367 GLU A N 1
ATOM 2918 C CA . GLU A 1 367 ? -8.717 0.523 17.666 1.00 94.00 367 GLU A CA 1
ATOM 2919 C C . GLU A 1 367 ? -9.969 -0.197 17.158 1.00 94.00 367 GLU A C 1
ATOM 2921 O O . GLU A 1 367 ? -10.912 -0.386 17.925 1.00 94.00 367 GLU A O 1
ATOM 2926 N N . TRP A 1 368 ? -9.969 -0.660 15.904 1.00 92.00 368 TRP A N 1
ATOM 2927 C CA . TRP A 1 368 ? -11.053 -1.487 15.362 1.00 92.00 368 TRP A CA 1
ATOM 2928 C C . TRP A 1 368 ? -11.234 -2.799 16.143 1.00 92.00 368 TRP A C 1
ATOM 2930 O O . TRP A 1 368 ? -12.354 -3.272 16.333 1.00 92.00 368 TRP A O 1
ATOM 2940 N N . LEU A 1 369 ? -10.137 -3.361 16.661 1.00 90.31 369 LEU A N 1
ATOM 2941 C CA . LEU A 1 369 ? -10.136 -4.530 17.547 1.00 90.31 369 LEU A CA 1
ATOM 2942 C C . LEU A 1 369 ? -10.467 -4.189 19.013 1.00 90.31 369 LEU A C 1
ATOM 2944 O O . LEU A 1 369 ? -10.395 -5.064 19.876 1.00 90.31 369 LEU A O 1
ATOM 2948 N N . GLY A 1 370 ? -10.801 -2.933 19.325 1.00 89.88 370 GLY A N 1
ATOM 2949 C CA . GLY A 1 370 ? -11.097 -2.480 20.688 1.00 89.88 370 GLY A CA 1
ATOM 2950 C C . GLY A 1 370 ? -9.860 -2.349 21.584 1.00 89.88 370 GLY A C 1
ATOM 2951 O O . GLY A 1 370 ? -9.980 -2.365 22.810 1.00 89.88 370 GLY A O 1
ATOM 2952 N N . CYS A 1 371 ? -8.673 -2.243 20.988 1.00 90.75 371 CYS A N 1
ATOM 2953 C CA . CYS A 1 371 ? -7.388 -2.124 21.674 1.00 90.75 371 CYS A CA 1
ATOM 2954 C C . CYS A 1 371 ? -6.702 -0.793 21.330 1.00 90.75 371 CYS A C 1
ATOM 2956 O O . CYS A 1 371 ? -7.074 -0.096 20.389 1.00 90.75 371 CYS A O 1
ATOM 2958 N N . ARG A 1 372 ? -5.666 -0.426 22.086 1.00 92.25 372 ARG A N 1
ATOM 2959 C CA . ARG A 1 372 ? -4.829 0.738 21.749 1.00 92.25 372 ARG A CA 1
ATOM 2960 C C . ARG A 1 372 ? -3.726 0.353 20.753 1.00 92.25 372 ARG A C 1
ATOM 2962 O O . ARG A 1 372 ? -3.228 -0.773 20.845 1.00 92.25 372 ARG A O 1
ATOM 2969 N N . PRO A 1 373 ? -3.286 1.260 19.854 1.00 95.38 373 PRO A N 1
ATOM 2970 C CA . PRO A 1 373 ? -2.096 1.036 19.038 1.00 95.38 373 PRO A CA 1
ATOM 2971 C C . PRO A 1 373 ? -0.900 0.654 19.912 1.00 95.38 373 PRO A C 1
ATOM 2973 O O . PRO A 1 373 ? -0.615 1.318 20.910 1.00 95.38 373 PRO A O 1
ATOM 2976 N N . LEU A 1 374 ? -0.184 -0.405 19.534 1.00 95.62 374 LEU A N 1
ATOM 2977 C CA . LEU A 1 374 ? 0.866 -0.991 20.367 1.00 95.62 374 LEU A CA 1
ATOM 2978 C C . LEU A 1 374 ? 1.966 0.023 20.716 1.00 95.62 374 LEU A C 1
ATOM 2980 O O . LEU A 1 374 ? 2.479 -0.001 21.830 1.00 95.62 374 LEU A O 1
ATOM 2984 N N . VAL A 1 375 ? 2.293 0.940 19.799 1.00 94.94 375 VAL A N 1
ATOM 2985 C CA . VAL A 1 375 ? 3.287 1.991 20.058 1.00 94.94 375 VAL A CA 1
ATOM 2986 C C . VAL A 1 375 ? 2.915 2.847 21.270 1.00 94.94 375 VAL A C 1
ATOM 2988 O O . VAL A 1 375 ? 3.779 3.112 22.094 1.00 94.94 375 VAL A O 1
ATOM 2991 N N . GLU A 1 376 ? 1.637 3.204 21.430 1.00 93.69 376 GLU A N 1
ATOM 2992 C CA . GLU A 1 376 ? 1.161 4.003 22.565 1.00 93.69 376 GLU A CA 1
ATOM 2993 C C . GLU A 1 376 ? 1.188 3.191 23.864 1.00 93.69 376 GLU A C 1
ATOM 2995 O O . GLU A 1 376 ? 1.567 3.689 24.920 1.00 93.69 376 GLU A O 1
ATOM 3000 N N . VAL A 1 377 ? 0.809 1.911 23.789 1.00 91.88 377 VAL A N 1
ATOM 3001 C CA . VAL A 1 377 ? 0.820 0.998 24.942 1.00 91.88 377 VAL A CA 1
ATOM 3002 C C . VAL A 1 377 ? 2.225 0.905 25.534 1.00 91.88 377 VAL A C 1
ATOM 3004 O O . VAL A 1 377 ? 2.398 1.006 26.751 1.00 91.88 377 VAL A O 1
ATOM 3007 N N . LEU A 1 378 ? 3.221 0.741 24.662 1.00 90.81 378 LEU A N 1
ATOM 3008 C CA . LEU A 1 378 ? 4.621 0.576 25.033 1.00 90.81 378 LEU A CA 1
ATOM 3009 C C . LEU A 1 378 ? 5.249 1.874 25.551 1.00 90.81 378 LEU A C 1
ATOM 3011 O O . LEU A 1 378 ? 6.060 1.815 26.473 1.00 90.81 378 LEU A O 1
ATOM 3015 N N . THR A 1 379 ? 4.878 3.038 25.007 1.00 89.00 379 THR A N 1
ATOM 3016 C CA . THR A 1 379 ? 5.427 4.324 25.470 1.00 89.00 379 THR A CA 1
ATOM 3017 C C . THR A 1 379 ? 4.779 4.844 26.742 1.00 89.00 379 THR A C 1
ATOM 3019 O O . THR A 1 379 ? 5.466 5.447 27.562 1.00 89.00 379 THR A O 1
ATOM 3022 N N . ASP A 1 380 ? 3.485 4.588 26.932 1.00 86.88 380 ASP A N 1
ATOM 3023 C CA . ASP A 1 380 ? 2.745 5.062 28.106 1.00 86.88 380 ASP A CA 1
ATOM 3024 C C . ASP A 1 380 ? 2.863 4.092 29.297 1.00 86.88 380 ASP A C 1
ATOM 3026 O O . ASP A 1 380 ? 2.411 4.401 30.399 1.00 86.88 380 ASP A O 1
ATOM 3030 N N . GLY A 1 381 ? 3.426 2.894 29.083 1.00 71.25 381 GLY A N 1
ATOM 3031 C CA . GLY A 1 381 ? 3.512 1.837 30.097 1.00 71.25 381 GLY A CA 1
ATOM 3032 C C . GLY A 1 381 ? 2.151 1.241 30.473 1.00 71.25 381 GLY A C 1
ATOM 3033 O O . GLY A 1 381 ? 1.959 0.795 31.605 1.00 71.25 381 GLY A O 1
ATOM 3034 N N . THR A 1 382 ? 1.192 1.258 29.543 1.00 66.94 382 THR A N 1
ATOM 3035 C CA . THR A 1 382 ? -0.192 0.809 29.778 1.00 66.94 382 THR A CA 1
ATOM 3036 C C . THR A 1 382 ? -0.428 -0.612 29.252 1.00 66.94 382 THR A C 1
ATOM 3038 O O . THR A 1 382 ? 0.484 -1.281 28.770 1.00 66.94 382 THR A O 1
ATOM 3041 N N . THR A 1 383 ? -1.649 -1.133 29.396 1.00 68.56 383 THR A N 1
ATOM 3042 C CA . THR A 1 383 ? -2.056 -2.440 28.856 1.00 68.56 383 THR A CA 1
ATOM 3043 C C . THR A 1 383 ? -2.672 -2.300 27.459 1.00 68.56 383 THR A C 1
ATOM 3045 O O . THR A 1 383 ? -3.282 -1.284 27.151 1.00 68.56 383 THR A O 1
ATOM 3048 N N . LEU A 1 384 ? -2.565 -3.350 26.632 1.00 65.94 384 LEU A N 1
ATOM 3049 C CA . LEU A 1 384 ? -3.210 -3.449 25.306 1.00 65.94 384 LEU A CA 1
ATOM 3050 C C . LEU A 1 384 ? -4.741 -3.306 25.347 1.00 65.94 384 LEU A C 1
ATOM 3052 O O . LEU A 1 384 ? -5.345 -2.818 24.396 1.00 65.94 384 LEU A O 1
ATOM 3056 N N . GLU A 1 385 ? -5.350 -3.747 26.445 1.00 66.56 385 GLU A N 1
ATOM 3057 C CA . GLU A 1 385 ? -6.789 -3.670 26.690 1.00 66.56 385 GLU A CA 1
ATOM 3058 C C . GLU A 1 385 ? -7.204 -2.217 26.957 1.00 66.56 385 GLU A C 1
ATOM 3060 O O . GLU A 1 385 ? -6.628 -1.548 27.821 1.00 66.56 385 GLU A O 1
ATOM 3065 N N . ALA A 1 386 ? -8.211 -1.729 26.229 1.00 50.31 386 ALA A N 1
ATOM 3066 C CA . ALA A 1 386 ? -8.773 -0.407 26.465 1.00 50.31 386 ALA A CA 1
ATOM 3067 C C . ALA A 1 386 ? -9.456 -0.344 27.843 1.00 50.31 386 ALA A C 1
ATOM 3069 O O . ALA A 1 386 ? -10.344 -1.139 28.159 1.00 50.31 386 ALA A O 1
ATOM 3070 N N . GLN A 1 387 ? -9.105 0.655 28.654 1.00 41.59 387 GLN A N 1
ATOM 3071 C CA . GLN A 1 387 ? -9.934 1.058 29.789 1.00 41.59 387 GLN A CA 1
ATOM 3072 C C . GLN A 1 387 ? -11.138 1.848 29.243 1.00 41.59 387 GLN A C 1
ATOM 3074 O O . GLN A 1 387 ? -11.060 3.056 29.100 1.00 41.59 387 GLN A O 1
ATOM 3079 N N . HIS A 1 388 ? -12.215 1.139 28.880 1.00 39.34 388 HIS A N 1
ATOM 3080 C CA . HIS A 1 388 ? -13.574 1.651 28.601 1.00 39.34 388 HIS A CA 1
ATOM 3081 C C . HIS A 1 388 ? -13.707 2.929 27.730 1.00 39.34 388 HIS A C 1
ATOM 3083 O O . HIS A 1 388 ? -13.647 4.039 28.248 1.00 39.34 388 HIS A O 1
ATOM 3089 N N . ALA A 1 389 ? -14.082 2.778 26.450 1.00 33.50 389 ALA A N 1
ATOM 3090 C CA . ALA A 1 389 ? -14.871 3.765 25.681 1.00 33.50 389 ALA A CA 1
ATOM 3091 C C . ALA A 1 389 ? -15.533 3.093 24.449 1.00 33.50 389 ALA A C 1
ATOM 3093 O O . ALA A 1 389 ? -15.055 2.046 24.014 1.00 33.50 389 ALA A O 1
ATOM 3094 N N . PRO A 1 390 ? -16.673 3.603 23.938 1.00 36.72 390 PRO A N 1
ATOM 3095 C CA . PRO A 1 390 ? -17.735 2.783 23.367 1.00 36.72 390 PRO A CA 1
ATOM 3096 C C . PRO A 1 390 ? -17.441 2.328 21.938 1.00 36.72 390 PRO A C 1
ATOM 3098 O O . PRO A 1 390 ? -17.061 3.118 21.079 1.00 36.72 390 PRO A O 1
ATOM 3101 N N . VAL A 1 391 ? -17.750 1.063 21.659 1.00 36.38 391 VAL A N 1
ATOM 3102 C CA . VAL A 1 391 ? -17.998 0.588 20.296 1.00 36.38 391 VAL A CA 1
ATOM 3103 C C . VAL A 1 391 ? -19.122 1.454 19.710 1.00 36.38 391 VAL A C 1
ATOM 3105 O O . VAL A 1 391 ? -20.212 1.483 20.296 1.00 36.38 391 VAL A O 1
ATOM 3108 N N . PRO A 1 392 ? -18.928 2.159 18.579 1.00 34.75 392 PRO A N 1
ATOM 3109 C CA . PRO A 1 392 ? -20.043 2.763 17.872 1.00 34.75 392 PRO A CA 1
ATOM 3110 C C . PRO A 1 392 ? -20.947 1.615 17.442 1.00 34.75 392 PRO A C 1
ATOM 3112 O O . PRO A 1 392 ? -20.553 0.774 16.633 1.00 34.75 392 PRO A O 1
ATOM 3115 N N . SER A 1 393 ? -22.144 1.526 18.026 1.00 34.56 393 SER A N 1
ATOM 3116 C CA . SER A 1 393 ? -23.098 0.500 17.630 1.00 34.56 393 SER A CA 1
ATOM 3117 C C . SER A 1 393 ? -23.362 0.667 16.137 1.00 34.56 393 SER A C 1
ATOM 3119 O O . SER A 1 393 ? -23.918 1.687 15.715 1.00 34.56 393 SER A O 1
ATOM 3121 N N . THR A 1 394 ? -22.997 -0.329 15.342 1.00 35.53 394 THR A N 1
ATOM 3122 C CA . THR A 1 394 ? -23.495 -0.485 13.982 1.00 35.53 394 THR A CA 1
ATOM 3123 C C . THR A 1 394 ? -24.992 -0.775 14.087 1.00 35.53 394 THR A C 1
ATOM 3125 O O . THR A 1 394 ? -25.443 -1.919 14.127 1.00 35.53 394 THR A O 1
ATOM 3128 N N . ARG A 1 395 ? -25.808 0.280 14.205 1.00 35.69 395 ARG A N 1
ATOM 3129 C CA . ARG A 1 395 ? -27.252 0.148 14.016 1.00 35.69 395 ARG A CA 1
ATOM 3130 C C . ARG A 1 395 ? -27.460 -0.296 12.573 1.00 35.69 395 ARG A C 1
ATOM 3132 O O . ARG A 1 395 ? -27.203 0.468 11.646 1.00 35.69 395 ARG A O 1
ATOM 3139 N N . ARG A 1 396 ? -27.914 -1.540 12.402 1.00 31.31 396 ARG A N 1
ATOM 3140 C CA . ARG A 1 396 ? -28.523 -2.004 11.153 1.00 31.31 396 ARG A CA 1
ATOM 3141 C C . ARG A 1 396 ? -29.630 -1.008 10.769 1.00 31.31 396 ARG A C 1
ATOM 3143 O O . ARG A 1 396 ? -30.449 -0.698 11.638 1.00 31.31 396 ARG A O 1
ATOM 3150 N N . PRO A 1 397 ? -29.661 -0.483 9.534 1.00 35.34 397 PRO A N 1
ATOM 3151 C CA . PRO A 1 397 ? -30.845 0.215 9.057 1.00 35.34 397 PRO A CA 1
ATOM 3152 C C . PRO A 1 397 ? -32.006 -0.789 8.876 1.00 35.34 397 PRO A C 1
ATOM 3154 O O . PRO A 1 397 ? -31.733 -1.990 8.772 1.00 35.34 397 PRO A O 1
ATOM 3157 N N . PRO A 1 398 ? -33.264 -0.308 8.927 1.00 43.06 398 PRO A N 1
ATOM 3158 C CA . PRO A 1 398 ? -34.474 -1.134 8.882 1.00 43.06 398 PRO A CA 1
ATOM 3159 C C . PRO A 1 398 ? -34.606 -1.980 7.615 1.00 43.06 398 PRO A C 1
ATOM 3161 O O . PRO A 1 398 ? -34.104 -1.543 6.552 1.00 43.06 398 PRO A O 1
#

Foldseek 3Di:
DDDPDDDDQLLVVLLVLLVVFAWDDDPQKTKRWQDFVLSQWQAGWIWIDGPQFIEIFQLAIHFFDPPQLDDPVSSVSNRVSSNVSSLVCLVVGQEYEQFFQDRRRDPQCLVRVSSQELHEYAYAFLQPQWFPVRVVSVLSRQQSNLCNQQPHDDDQAWDAQDQDDDDDPCRAAVPLLPDDPDPCVVVVVVVLVVLNVVNVVRNVVSRHDIGGDFDDRHNGTYDYQAQDWDDGPQKIKHKYHWHDQADRSDNNTTTIKIWIDGPNAIEIELPPCALPLRLVSLVVLLVVQHQEYEYEHHLCVCEPPPDDLSSLVSSLVSNLSSCVSNLNHAYAYGRNQLSDLCSCVSSVVNVVSVVPRPRRHYHHSLVSSQFGRVSNCSVVVHDRHDPDDDDPPPPDDD

pLDDT: mean 90.58, std 14.17, range [31.31, 98.88]

Mean predicted aligned error: 5.87 Å

Solvent-accessible surface area (backbone atoms only — not comparable to full-atom values): 20715 Å² total; per-residue (Å²): 138,81,87,78,73,87,71,74,53,70,42,60,55,52,49,52,51,40,75,67,46,79,60,50,74,40,89,65,37,37,35,39,62,60,45,30,19,17,72,51,21,38,20,64,21,36,42,36,35,43,95,60,47,29,36,30,36,15,62,18,45,28,58,52,60,88,86,41,92,59,56,71,69,56,27,50,48,31,23,51,48,43,46,50,52,43,42,66,48,30,73,69,31,52,31,38,34,29,35,38,56,51,66,29,27,39,54,58,28,78,82,45,44,69,50,54,61,62,20,39,36,40,26,44,48,62,55,53,77,55,29,72,69,30,33,52,44,36,51,51,46,46,41,31,39,27,37,68,43,44,77,65,76,51,71,65,54,68,39,73,45,51,91,73,86,86,77,52,67,71,78,73,36,52,58,49,70,69,61,83,58,68,90,48,42,63,60,48,53,53,52,50,54,54,24,54,54,50,50,53,53,50,49,56,49,35,42,69,34,72,24,76,52,74,48,71,35,68,69,16,38,42,40,67,28,60,56,38,74,47,78,40,86,76,32,37,41,36,29,35,57,73,37,50,29,34,45,90,66,35,81,83,19,36,24,28,30,45,37,43,33,36,94,94,29,32,39,32,39,51,43,56,27,27,17,36,36,39,52,42,54,32,52,48,53,55,71,66,61,38,45,32,35,39,38,25,28,43,53,54,70,37,54,84,76,81,34,49,71,70,53,50,53,38,8,36,51,30,41,39,49,38,44,69,75,40,39,77,24,44,30,38,50,26,31,49,25,41,67,22,74,57,37,60,74,76,34,34,75,36,55,56,50,42,74,72,39,95,54,38,43,74,33,31,62,24,46,72,67,61,24,50,37,40,43,46,25,59,75,71,72,55,64,57,67,59,86,79,80,80,80,79,76,83,73,76,78,132